Protein AF-A0A1Q9RXH6-F1 (afdb_monomer_lite)

Sequence (524 aa):
MLDLLEAARADQVEAYARLAEARAEAAARLAESGSYPHQVGWVLQAADEALRHAPGADPVPPTVVQALREITLELRRIGRRLGRLRFASERKAALVTATVLLERHDMLQERAEGAKLYRDIAGWLAMEAARKAARKLRAKNPDLFRRSARPPEDRTWSGPGMATISRRGLGRRDNQDAAALVALPNGDRVAIVVDGVSSYPDAAGAADRFAAAFTAEIGDPARAGRTPAQALRAADAAAKAAMTSRYTPDRGHAAVSYGALYTGADGTTTTIHMGTVRVYILAGLTGDATAGWKLTDDHTRGGDITEGGVMTRFAACDFQPEPTVTEHEDRPGTLAVVVSDGLWRYFRAPADLAAQLTDSASTDADEAATRLSDATRAAGGRDDYTVAVLALTPEADARNPAGDGSGRGTTAVRRGLEIPGAPRAPPGVQEQSEAGAVPAAAAQERRWQRLWQRLRSALTGGRPFALLLLGSLVALGVGGGRAGDRGHGGRAAVGSRRHAGIRRAHRGRRLHRGRWPDRVEHPG

Structure (mmCIF, N/CA/C/O backbone):
data_AF-A0A1Q9RXH6-F1
#
_entry.id   AF-A0A1Q9RXH6-F1
#
loop_
_atom_site.group_PDB
_atom_site.id
_atom_site.type_symbol
_atom_site.label_atom_id
_atom_site.label_alt_id
_atom_site.label_comp_id
_atom_site.label_asym_id
_atom_site.label_entity_id
_atom_site.label_seq_id
_atom_site.pdbx_PDB_ins_code
_atom_site.Cartn_x
_atom_site.Cartn_y
_atom_site.Cartn_z
_atom_site.occupancy
_atom_site.B_iso_or_equiv
_atom_site.auth_seq_id
_atom_site.auth_comp_id
_atom_site.auth_asym_id
_atom_site.auth_atom_id
_atom_site.pdbx_PDB_model_num
ATOM 1 N N . MET A 1 1 ? 48.156 8.110 -31.235 1.00 41.66 1 MET A N 1
ATOM 2 C CA . MET A 1 1 ? 46.685 7.936 -31.367 1.00 41.66 1 MET A CA 1
ATOM 3 C C . MET A 1 1 ? 46.011 7.886 -30.003 1.00 41.66 1 MET A C 1
ATOM 5 O O . MET A 1 1 ? 45.047 8.612 -29.827 1.00 41.66 1 MET A O 1
ATOM 9 N N . LEU A 1 2 ? 46.524 7.104 -29.041 1.00 41.38 2 LEU A N 1
ATOM 10 C CA . LEU A 1 2 ? 46.066 7.168 -27.645 1.00 41.38 2 LEU A CA 1
ATOM 11 C C . LEU A 1 2 ? 46.279 8.569 -27.039 1.00 41.38 2 LEU A C 1
ATOM 13 O O . LEU A 1 2 ? 45.320 9.161 -26.571 1.00 41.38 2 LEU A O 1
ATOM 17 N N . ASP A 1 3 ? 47.470 9.148 -27.205 1.00 50.91 3 ASP A N 1
ATOM 18 C CA . ASP A 1 3 ? 47.795 10.485 -26.668 1.00 50.91 3 ASP A CA 1
ATOM 19 C C . ASP A 1 3 ? 46.929 11.612 -27.267 1.00 50.91 3 ASP A C 1
ATOM 21 O O . ASP A 1 3 ? 46.575 12.569 -26.591 1.00 50.91 3 ASP A O 1
ATOM 25 N N . LEU A 1 4 ? 46.517 11.468 -28.533 1.00 43.62 4 LEU A N 1
ATOM 26 C CA . LEU A 1 4 ? 45.589 12.391 -29.205 1.00 43.62 4 LEU A CA 1
ATOM 27 C C . LEU A 1 4 ? 44.157 12.266 -28.665 1.00 43.62 4 LEU A C 1
ATOM 29 O O . LEU A 1 4 ? 43.456 13.264 -28.550 1.00 43.62 4 LEU A O 1
ATOM 33 N N . LEU A 1 5 ? 43.723 11.048 -28.325 1.00 42.00 5 LEU A N 1
ATOM 34 C CA . LEU A 1 5 ? 42.424 10.805 -27.692 1.00 42.00 5 LEU A CA 1
ATOM 35 C C . LEU A 1 5 ? 42.402 11.290 -26.240 1.00 42.00 5 LEU A C 1
ATOM 37 O O . LEU A 1 5 ? 41.369 11.760 -25.772 1.00 42.00 5 LEU A O 1
ATOM 41 N N . GLU A 1 6 ? 43.521 11.179 -25.527 1.00 50.28 6 GLU A N 1
ATOM 42 C CA . GLU A 1 6 ? 43.658 11.683 -24.160 1.00 50.28 6 GLU A CA 1
ATOM 43 C C . GLU A 1 6 ? 43.686 13.214 -24.125 1.00 50.28 6 GLU A C 1
ATOM 45 O O . GLU A 1 6 ? 42.963 13.799 -23.320 1.00 50.28 6 GLU A O 1
ATOM 50 N N . ALA A 1 7 ? 44.405 13.857 -25.051 1.00 53.31 7 ALA A N 1
ATOM 51 C CA . ALA A 1 7 ? 44.393 15.311 -25.214 1.00 53.31 7 ALA A CA 1
ATOM 52 C C . ALA A 1 7 ? 42.994 15.839 -25.581 1.00 53.31 7 ALA A C 1
ATOM 54 O O . ALA A 1 7 ? 42.462 16.698 -24.886 1.00 53.31 7 ALA A O 1
ATOM 55 N N . ALA A 1 8 ? 42.331 15.245 -26.582 1.00 46.03 8 ALA A N 1
ATOM 56 C CA . ALA A 1 8 ? 40.972 15.640 -26.966 1.00 46.03 8 ALA A CA 1
ATOM 57 C C . ALA A 1 8 ? 39.959 15.460 -25.820 1.00 46.03 8 ALA A C 1
ATOM 59 O O . ALA A 1 8 ? 39.033 16.253 -25.653 1.00 46.03 8 ALA A O 1
ATOM 60 N N . ARG A 1 9 ? 40.136 14.424 -24.989 1.00 49.66 9 ARG A N 1
ATOM 61 C CA . ARG A 1 9 ? 39.286 14.188 -23.818 1.00 49.66 9 ARG A CA 1
ATOM 62 C C . ARG A 1 9 ? 39.555 15.194 -22.699 1.00 49.66 9 ARG A C 1
ATOM 64 O O . ARG A 1 9 ? 38.604 15.576 -22.021 1.00 49.66 9 ARG A O 1
ATOM 71 N N . ALA A 1 10 ? 40.803 15.612 -22.500 1.00 59.94 10 ALA A N 1
ATOM 72 C CA . ALA A 1 10 ? 41.152 16.663 -21.547 1.00 59.94 10 ALA A CA 1
ATOM 73 C C . ALA A 1 10 ? 40.533 18.008 -21.963 1.00 59.94 10 ALA A C 1
ATOM 75 O O . ALA A 1 10 ? 39.822 18.614 -21.161 1.00 59.94 10 ALA A O 1
ATOM 76 N N . ASP A 1 11 ? 40.675 18.386 -23.236 1.00 52.03 11 ASP A N 1
ATOM 77 C CA . ASP A 1 11 ? 40.082 19.607 -23.798 1.00 52.03 11 ASP A CA 1
ATOM 78 C C . ASP A 1 11 ? 38.551 19.597 -23.683 1.00 52.03 11 ASP A C 1
ATOM 80 O O . ASP A 1 11 ? 37.923 20.592 -23.316 1.00 52.03 11 ASP A O 1
ATOM 84 N N . GLN A 1 12 ? 37.927 18.440 -23.926 1.00 50.91 12 GLN A N 1
ATOM 85 C CA . GLN A 1 12 ? 36.487 18.266 -23.769 1.00 50.91 12 GLN A CA 1
ATOM 86 C C . GLN A 1 12 ? 36.037 18.428 -22.307 1.00 50.91 12 GLN A C 1
ATOM 88 O O . GLN A 1 12 ? 35.022 19.075 -22.044 1.00 50.91 12 GLN A O 1
ATOM 93 N N . VAL A 1 13 ? 36.768 17.854 -21.345 1.00 57.00 13 VAL A N 1
ATOM 94 C CA . VAL A 1 13 ? 36.481 18.006 -19.906 1.00 57.00 13 VAL A CA 1
ATOM 95 C C . VAL A 1 13 ? 36.601 19.469 -19.480 1.00 57.00 13 VAL A C 1
ATOM 97 O O . VAL A 1 13 ? 35.734 19.961 -18.757 1.00 57.00 13 VAL A O 1
ATOM 100 N N . GLU A 1 14 ? 37.618 20.178 -19.963 1.00 61.97 14 GLU A N 1
ATOM 101 C CA . GLU A 1 14 ? 37.824 21.594 -19.667 1.00 61.97 14 GLU A CA 1
ATOM 102 C C . GLU A 1 14 ? 36.726 22.482 -20.278 1.00 61.97 14 GLU A C 1
ATOM 104 O O . GLU A 1 14 ? 36.204 23.378 -19.613 1.00 61.97 14 GLU A O 1
ATOM 109 N N . ALA A 1 15 ? 36.296 22.192 -21.510 1.00 55.84 15 ALA A N 1
ATOM 110 C CA . ALA A 1 15 ? 35.174 22.878 -22.147 1.00 55.84 15 ALA A CA 1
ATOM 111 C C . ALA A 1 15 ? 33.853 22.666 -21.382 1.00 55.84 15 ALA A C 1
ATOM 113 O O . ALA A 1 15 ? 33.086 23.613 -21.189 1.00 55.84 15 ALA A O 1
ATOM 114 N N . TYR A 1 16 ? 33.596 21.450 -20.885 1.00 53.97 16 TYR A N 1
ATOM 115 C CA . TYR A 1 16 ? 32.424 21.175 -20.047 1.00 53.97 16 TYR A CA 1
ATOM 116 C C . TYR A 1 16 ? 32.492 21.869 -18.683 1.00 53.97 16 TYR A C 1
ATOM 118 O O . TYR A 1 16 ? 31.455 22.316 -18.191 1.00 53.97 16 TYR A O 1
ATOM 126 N N . ALA A 1 17 ? 33.680 21.985 -18.083 1.00 63.78 17 ALA A N 1
ATOM 127 C CA . ALA A 1 17 ? 33.867 22.714 -16.830 1.00 63.78 17 ALA A CA 1
ATOM 128 C C . ALA A 1 17 ? 33.551 24.209 -17.003 1.00 63.78 17 ALA A C 1
ATOM 130 O O . ALA A 1 17 ? 32.737 24.746 -16.252 1.00 63.78 17 ALA A O 1
ATOM 131 N N . ARG A 1 18 ? 34.081 24.844 -18.060 1.00 63.91 18 ARG A N 1
ATOM 132 C CA . ARG A 1 18 ? 33.779 26.247 -18.400 1.00 63.91 18 ARG A CA 1
ATOM 133 C C . ARG A 1 18 ? 32.290 26.476 -18.674 1.00 63.91 18 ARG A C 1
ATOM 135 O O . ARG A 1 18 ? 31.728 27.484 -18.255 1.00 63.91 18 ARG A O 1
ATOM 142 N N . LEU A 1 19 ? 31.624 25.527 -19.337 1.00 59.19 19 LEU A N 1
ATOM 143 C CA . LEU A 1 19 ? 30.181 25.601 -19.577 1.00 59.19 19 LEU A CA 1
ATOM 144 C C . LEU A 1 19 ? 29.372 25.482 -18.277 1.00 59.19 19 LEU A C 1
ATOM 146 O O . LEU A 1 19 ? 28.377 26.183 -18.108 1.00 59.19 19 LEU A O 1
ATOM 150 N N . ALA A 1 20 ? 29.772 24.600 -17.359 1.00 63.66 20 ALA A N 1
ATOM 151 C CA . ALA A 1 20 ? 29.111 24.456 -16.065 1.00 63.66 20 ALA A CA 1
ATOM 152 C C . ALA A 1 20 ? 29.240 25.729 -15.211 1.00 63.66 20 ALA A C 1
ATOM 154 O O . ALA A 1 20 ? 28.260 26.155 -14.602 1.00 63.66 20 ALA A O 1
ATOM 155 N N . GLU A 1 21 ? 30.413 26.363 -15.226 1.00 70.12 21 GLU A N 1
ATOM 156 C CA . GLU A 1 21 ? 30.675 27.626 -14.530 1.00 70.12 21 GLU A CA 1
ATOM 157 C C . GLU A 1 21 ? 29.843 28.779 -15.113 1.00 70.12 21 GLU A C 1
ATOM 159 O O . GLU A 1 21 ? 29.113 29.447 -14.380 1.00 70.12 21 GLU A O 1
ATOM 164 N N . ALA A 1 22 ? 29.809 28.917 -16.444 1.00 65.44 22 ALA A N 1
ATOM 165 C CA . ALA A 1 22 ? 28.965 29.903 -17.122 1.00 65.44 22 ALA A CA 1
ATOM 166 C C . ALA A 1 22 ? 27.461 29.704 -16.837 1.00 65.44 22 ALA A C 1
ATOM 168 O O . ALA A 1 22 ? 26.704 30.671 -16.747 1.00 65.44 22 ALA A O 1
ATOM 169 N N . ARG A 1 23 ? 27.003 28.454 -16.661 1.00 64.69 23 ARG A N 1
ATOM 170 C CA . ARG A 1 23 ? 25.612 28.153 -16.264 1.00 64.69 23 ARG A CA 1
ATOM 171 C C . ARG A 1 23 ? 25.318 28.575 -14.834 1.00 64.69 23 ARG A C 1
ATOM 173 O O . ARG A 1 23 ? 24.233 29.096 -14.587 1.00 64.69 23 ARG A O 1
ATOM 180 N N . ALA A 1 24 ? 26.246 28.330 -13.914 1.00 70.25 24 ALA A N 1
ATOM 181 C CA . ALA A 1 24 ? 26.100 28.750 -12.527 1.00 70.25 24 ALA A CA 1
ATOM 182 C C . ALA A 1 24 ? 26.028 30.282 -12.431 1.00 70.25 24 ALA A C 1
ATOM 184 O O . ALA A 1 24 ? 25.135 30.810 -11.772 1.00 70.25 24 ALA A O 1
ATOM 185 N N . GLU A 1 25 ? 26.884 30.987 -13.174 1.00 73.94 25 GLU A N 1
ATOM 186 C CA . GLU A 1 25 ? 26.879 32.449 -13.243 1.00 73.94 25 GLU A CA 1
ATOM 187 C C . GLU A 1 25 ? 25.583 33.000 -13.865 1.00 73.94 25 GLU A C 1
ATOM 189 O O . GLU A 1 25 ? 24.960 33.907 -13.313 1.00 73.94 25 GLU A O 1
ATOM 194 N N . ALA A 1 26 ? 25.118 32.426 -14.980 1.00 66.44 26 ALA A N 1
ATOM 195 C CA . ALA A 1 26 ? 23.865 32.837 -15.616 1.00 66.44 26 ALA A CA 1
ATOM 196 C C . ALA A 1 26 ? 22.641 32.580 -14.719 1.00 66.44 26 ALA A C 1
ATOM 198 O O . ALA A 1 26 ? 21.734 33.410 -14.660 1.00 66.44 26 ALA A O 1
ATOM 199 N N . ALA A 1 27 ? 22.617 31.454 -13.999 1.00 65.31 27 ALA A N 1
ATOM 200 C CA . ALA A 1 27 ? 21.564 31.149 -13.035 1.00 65.31 27 ALA A CA 1
ATOM 201 C C . ALA A 1 27 ? 21.568 32.131 -11.852 1.00 65.31 27 ALA A C 1
ATOM 203 O O . ALA A 1 27 ? 20.496 32.583 -11.451 1.00 65.31 27 ALA A O 1
ATOM 204 N N . ALA A 1 28 ? 22.747 32.503 -11.341 1.00 76.44 28 ALA A N 1
ATOM 205 C CA . ALA A 1 28 ? 22.892 33.495 -10.276 1.00 76.44 28 ALA A CA 1
ATOM 206 C C . ALA A 1 28 ? 22.390 34.882 -10.716 1.00 76.44 28 ALA A C 1
ATOM 208 O O . ALA A 1 28 ? 21.532 35.462 -10.053 1.00 76.44 28 ALA A O 1
ATOM 209 N N . ARG A 1 29 ? 22.813 35.362 -11.895 1.00 71.81 29 ARG A N 1
ATOM 210 C CA . ARG A 1 29 ? 22.356 36.650 -12.456 1.00 71.81 29 ARG A CA 1
ATOM 211 C C . ARG A 1 29 ? 20.847 36.679 -12.725 1.00 71.81 29 ARG A C 1
ATOM 213 O O . ARG A 1 29 ? 20.194 37.700 -12.526 1.00 71.81 29 ARG A O 1
ATOM 220 N N . LEU A 1 30 ? 20.265 35.564 -13.172 1.00 64.25 30 LEU A N 1
ATOM 221 C CA . LEU A 1 30 ? 18.816 35.471 -13.367 1.00 64.25 30 LEU A CA 1
ATOM 222 C C . LEU A 1 30 ? 18.053 35.443 -12.033 1.00 64.25 30 LEU A C 1
ATOM 224 O O . LEU A 1 30 ? 16.987 36.054 -11.942 1.00 64.25 30 LEU A O 1
ATOM 228 N N . ALA A 1 31 ? 18.592 34.802 -10.996 1.00 67.75 31 ALA A N 1
ATOM 229 C CA . ALA A 1 31 ? 18.005 34.833 -9.657 1.00 67.75 31 ALA A CA 1
ATOM 230 C C . ALA A 1 31 ? 18.008 36.256 -9.060 1.00 67.75 31 ALA A C 1
ATOM 232 O O . ALA A 1 31 ? 17.001 36.672 -8.491 1.00 67.75 31 ALA A O 1
ATOM 233 N N . GLU A 1 32 ? 19.075 37.035 -9.271 1.00 79.62 32 GLU A N 1
ATOM 234 C CA . GLU A 1 32 ? 19.163 38.451 -8.861 1.00 79.62 32 GLU A CA 1
ATOM 235 C C . GLU A 1 32 ? 18.112 39.343 -9.546 1.00 79.62 32 GLU A C 1
ATOM 237 O O . GLU A 1 32 ? 17.659 40.328 -8.968 1.00 79.62 32 GLU A O 1
ATOM 242 N N . SER A 1 33 ? 17.663 38.976 -10.752 1.00 75.56 33 SER A N 1
ATOM 243 C CA . SER A 1 33 ? 16.599 39.688 -11.480 1.00 75.56 33 SER A CA 1
ATOM 244 C C . SER A 1 33 ? 15.168 39.345 -11.026 1.00 75.56 33 SER A C 1
ATOM 246 O O . SER A 1 33 ? 14.208 39.872 -11.586 1.00 75.56 33 SER A O 1
ATOM 248 N N . GLY A 1 34 ? 15.004 38.449 -10.044 1.00 69.25 34 GLY A N 1
ATOM 249 C CA . GLY A 1 34 ? 13.693 37.982 -9.572 1.00 69.25 34 GLY A CA 1
ATOM 250 C C . GLY A 1 34 ? 13.029 36.928 -10.470 1.00 69.25 34 GLY A C 1
ATOM 251 O O . GLY A 1 34 ? 11.832 36.675 -10.336 1.00 69.25 34 GLY A O 1
ATOM 252 N N . SER A 1 35 ? 13.778 36.305 -11.386 1.00 66.88 35 SER A N 1
ATOM 253 C CA . SER A 1 35 ? 13.256 35.251 -12.266 1.00 66.88 35 SER A CA 1
ATOM 254 C C . SER A 1 35 ? 13.036 33.939 -11.503 1.00 66.88 35 SER A C 1
ATOM 256 O O . SER A 1 35 ? 13.893 33.494 -10.738 1.00 66.88 35 SER A O 1
ATOM 258 N N . TYR A 1 36 ? 11.907 33.264 -11.740 1.00 60.34 36 TYR A N 1
ATOM 259 C CA . TYR A 1 36 ? 11.597 31.995 -11.073 1.00 60.34 36 TYR A CA 1
ATOM 260 C C . TYR A 1 36 ? 12.472 30.837 -11.606 1.00 60.34 36 TYR A C 1
ATOM 262 O O . TYR A 1 36 ? 12.788 30.807 -12.799 1.00 60.34 36 TYR A O 1
ATOM 270 N N . PRO A 1 37 ? 12.792 29.804 -10.794 1.00 56.22 37 PRO A N 1
ATOM 271 C CA . PRO A 1 37 ? 13.689 28.703 -11.186 1.00 56.22 37 PRO A CA 1
ATOM 272 C C . PRO A 1 37 ? 13.320 27.976 -12.491 1.00 56.22 37 PRO A C 1
ATOM 274 O O . PRO A 1 37 ? 14.191 27.516 -13.229 1.00 56.22 37 PRO A O 1
ATOM 277 N N . HIS A 1 38 ? 12.028 27.894 -12.822 1.00 51.00 38 HIS A N 1
ATOM 278 C CA . HIS A 1 38 ? 11.565 27.271 -14.063 1.00 51.00 38 HIS A CA 1
ATOM 279 C C . HIS A 1 38 ? 11.848 28.130 -15.312 1.00 51.00 38 HIS A C 1
ATOM 281 O O . HIS A 1 38 ? 12.086 27.576 -16.385 1.00 51.00 38 HIS A O 1
ATOM 287 N N . GLN A 1 39 ? 11.885 29.461 -15.178 1.00 52.91 39 GLN A N 1
ATOM 288 C CA . GLN A 1 39 ? 12.232 30.395 -16.259 1.00 52.91 39 GLN A CA 1
ATOM 289 C C . GLN A 1 39 ? 13.736 30.350 -16.553 1.00 52.91 39 GLN A C 1
ATOM 291 O O . GLN A 1 39 ? 14.135 30.286 -17.715 1.00 52.91 39 GLN A O 1
ATOM 296 N N . VAL A 1 40 ? 14.563 30.254 -15.505 1.00 59.06 40 VAL A N 1
ATOM 297 C CA . VAL A 1 40 ? 16.007 29.977 -15.623 1.00 59.06 40 VAL A CA 1
ATOM 298 C C . VAL A 1 40 ? 16.241 28.652 -16.351 1.00 59.06 40 VAL A C 1
ATOM 300 O O . VAL A 1 40 ? 17.041 28.579 -17.284 1.00 59.06 40 VAL A O 1
ATOM 303 N N . GLY A 1 41 ? 15.475 27.617 -15.994 1.00 59.03 41 GLY A N 1
ATOM 304 C CA . GLY A 1 41 ? 15.507 26.321 -16.669 1.00 59.03 41 GLY A CA 1
ATOM 305 C C . GLY A 1 41 ? 15.174 26.395 -18.164 1.00 59.03 41 GLY A C 1
ATOM 306 O O . GLY A 1 41 ? 15.830 25.727 -18.959 1.00 59.03 41 GLY A O 1
ATOM 307 N N . TRP A 1 42 ? 14.202 27.217 -18.572 1.00 56.09 42 TRP A N 1
ATOM 308 C CA . TRP A 1 42 ? 13.848 27.407 -19.986 1.00 56.09 42 TRP A CA 1
ATOM 309 C C . TRP A 1 42 ? 14.917 28.150 -20.788 1.00 56.09 42 TRP A C 1
ATOM 311 O O . TRP A 1 42 ? 15.236 27.728 -21.899 1.00 56.09 42 TRP A O 1
ATOM 321 N N . VAL A 1 43 ? 15.506 29.212 -20.232 1.00 56.75 43 VAL A N 1
ATOM 322 C CA . VAL A 1 43 ? 16.566 29.980 -20.910 1.00 56.75 43 VAL A CA 1
ATOM 323 C C . VAL A 1 43 ? 17.826 29.130 -21.088 1.00 56.75 43 VAL A C 1
ATOM 325 O O . VAL A 1 43 ? 18.384 29.066 -22.184 1.00 56.75 43 VAL A O 1
ATOM 328 N N . LEU A 1 44 ? 18.232 28.396 -20.048 1.00 62.00 44 LEU A N 1
ATOM 329 C CA . LEU A 1 44 ? 19.368 27.475 -20.132 1.00 62.00 44 LEU A CA 1
ATOM 330 C C . LEU A 1 44 ? 19.090 26.297 -21.080 1.00 62.00 44 LEU A C 1
ATOM 332 O O . LEU A 1 44 ? 20.002 25.837 -21.762 1.00 62.00 44 LEU A O 1
ATOM 336 N N . GLN A 1 45 ? 17.837 25.841 -21.182 1.00 57.88 45 GLN A N 1
ATOM 337 C CA . GLN A 1 45 ? 17.439 24.814 -22.147 1.00 57.88 45 GLN A CA 1
ATOM 338 C C . GLN A 1 45 ? 17.552 25.314 -23.598 1.00 57.88 45 GLN A C 1
ATOM 340 O O . GLN A 1 45 ? 18.006 24.564 -24.458 1.00 57.88 45 GLN A O 1
ATOM 345 N N . ALA A 1 46 ? 17.186 26.568 -23.880 1.00 56.84 46 ALA A N 1
ATOM 346 C CA . ALA A 1 46 ? 17.361 27.162 -25.207 1.00 56.84 46 ALA A CA 1
ATOM 347 C C . ALA A 1 46 ? 18.849 27.322 -25.576 1.00 56.84 46 ALA A C 1
ATOM 349 O O . ALA A 1 46 ? 19.231 27.059 -26.716 1.00 56.84 46 ALA A O 1
ATOM 350 N N . ALA A 1 47 ? 19.700 27.674 -24.605 1.00 56.19 47 ALA A N 1
ATOM 351 C CA . ALA A 1 47 ? 21.150 27.722 -24.791 1.00 56.19 47 ALA A CA 1
ATOM 352 C C . ALA A 1 47 ? 21.748 26.327 -25.078 1.00 56.19 47 ALA A C 1
ATOM 354 O O . ALA A 1 47 ? 22.566 26.187 -25.986 1.00 56.19 47 ALA A O 1
ATOM 355 N N . ASP A 1 48 ? 21.285 25.280 -24.383 1.00 58.03 48 ASP A N 1
ATOM 356 C CA . ASP A 1 48 ? 21.664 23.883 -24.656 1.00 58.03 48 ASP A CA 1
ATOM 357 C C . ASP A 1 48 ? 21.192 23.394 -26.037 1.00 58.03 48 ASP A C 1
ATOM 359 O O . ASP A 1 48 ? 21.819 22.535 -26.661 1.00 58.03 48 ASP A O 1
ATOM 363 N N . GLU A 1 49 ? 20.047 23.881 -26.517 1.00 55.69 49 GLU A N 1
ATOM 364 C CA . GLU A 1 49 ? 19.554 23.630 -27.875 1.00 55.69 49 GLU A CA 1
ATOM 365 C C . GLU A 1 49 ? 20.459 24.311 -28.915 1.00 55.69 49 GLU A C 1
ATOM 367 O O . GLU A 1 49 ? 20.863 23.681 -29.888 1.00 55.69 49 GLU A O 1
ATOM 372 N N . ALA A 1 50 ? 20.855 25.565 -28.679 1.00 55.91 50 ALA A N 1
ATOM 373 C CA . ALA A 1 50 ? 21.711 26.330 -29.585 1.00 55.91 50 ALA A CA 1
ATOM 374 C C . ALA A 1 50 ? 23.144 25.771 -29.673 1.00 55.91 50 ALA A C 1
ATOM 376 O O . ALA A 1 50 ? 23.712 25.702 -30.763 1.00 55.91 50 ALA A O 1
ATOM 377 N N . LEU A 1 51 ? 23.707 25.293 -28.555 1.00 53.62 51 LEU A N 1
ATOM 378 C CA . LEU A 1 51 ? 25.031 24.654 -28.505 1.00 53.62 51 LEU A CA 1
ATOM 379 C C . LEU A 1 51 ? 25.122 23.403 -29.393 1.00 53.62 51 LEU A C 1
ATOM 381 O O . LEU A 1 51 ? 26.175 23.131 -29.965 1.00 53.62 51 LEU A O 1
ATOM 385 N N . ARG A 1 52 ? 24.014 22.667 -29.564 1.00 53.16 52 ARG A N 1
ATOM 386 C CA . ARG A 1 52 ? 23.931 21.490 -30.452 1.00 53.16 52 ARG A CA 1
ATOM 387 C C . ARG A 1 52 ? 24.040 21.838 -31.939 1.00 53.16 52 ARG A C 1
ATOM 389 O O . ARG A 1 52 ? 24.253 20.943 -32.753 1.00 53.16 52 ARG A O 1
ATOM 396 N N . HIS A 1 53 ? 23.902 23.115 -32.285 1.00 52.47 53 HIS A N 1
ATOM 397 C CA . HIS A 1 53 ? 23.972 23.623 -33.653 1.00 52.47 53 HIS A CA 1
ATOM 398 C C . HIS A 1 53 ? 25.177 24.548 -33.888 1.00 52.47 53 HIS A C 1
ATOM 400 O O . HIS A 1 53 ? 25.305 25.111 -34.975 1.00 52.47 53 HIS A O 1
ATOM 406 N N . ALA A 1 54 ? 26.066 24.706 -32.900 1.00 51.56 54 ALA A N 1
ATOM 407 C CA . ALA A 1 54 ? 27.228 25.578 -33.016 1.00 51.56 54 ALA A CA 1
ATOM 408 C C . ALA A 1 54 ? 28.278 24.999 -33.996 1.00 51.56 54 ALA A C 1
ATOM 410 O O . ALA A 1 54 ? 28.621 23.815 -33.906 1.00 51.56 54 ALA A O 1
ATOM 411 N N . PRO A 1 55 ? 28.828 25.809 -34.922 1.00 38.59 55 PRO A N 1
ATOM 412 C CA . PRO A 1 55 ? 29.904 25.378 -35.812 1.00 38.59 55 PRO A CA 1
ATOM 413 C C . PRO A 1 55 ? 31.142 24.959 -35.007 1.00 38.59 55 PRO A C 1
ATOM 415 O O . PRO A 1 55 ? 31.644 25.737 -34.202 1.00 38.59 55 PRO A O 1
ATOM 418 N N . GLY A 1 56 ? 31.639 23.739 -35.226 1.00 48.81 56 GLY A N 1
ATOM 419 C CA . GLY A 1 56 ? 32.800 23.202 -34.503 1.00 48.81 56 GLY A CA 1
ATOM 420 C C . GLY A 1 56 ? 32.472 22.435 -33.218 1.00 48.81 56 GLY A C 1
ATOM 421 O O . GLY A 1 56 ? 33.394 21.982 -32.547 1.00 48.81 56 GLY A O 1
ATOM 422 N N . ALA A 1 57 ? 31.191 22.232 -32.886 1.00 47.72 57 ALA A N 1
ATOM 423 C CA . ALA A 1 57 ? 30.815 21.236 -31.889 1.00 47.72 57 ALA A CA 1
ATOM 424 C C . ALA A 1 57 ? 31.234 19.838 -32.386 1.00 47.72 57 ALA A C 1
ATOM 426 O O . ALA A 1 57 ? 30.694 19.330 -33.371 1.00 47.72 57 ALA A O 1
ATOM 427 N N . ASP A 1 58 ? 32.222 19.240 -31.721 1.00 40.25 58 ASP A N 1
ATOM 428 C CA . ASP A 1 58 ? 32.695 17.880 -31.989 1.00 40.25 58 ASP A CA 1
ATOM 429 C C . ASP A 1 58 ? 31.493 16.912 -31.895 1.00 40.25 58 ASP A C 1
ATOM 431 O O . ASP A 1 58 ? 30.701 17.031 -30.948 1.00 40.25 58 ASP A O 1
ATOM 435 N N . PRO A 1 59 ? 31.267 15.995 -32.860 1.00 41.12 59 PRO A N 1
ATOM 436 C CA . PRO A 1 59 ? 30.109 15.118 -32.828 1.00 41.12 59 PRO A CA 1
ATOM 437 C C . PRO A 1 59 ? 30.138 14.296 -31.543 1.00 41.12 59 PRO A C 1
ATOM 439 O O . PRO A 1 59 ? 30.965 13.404 -31.355 1.00 41.12 59 PRO A O 1
ATOM 442 N N . VAL A 1 60 ? 29.190 14.601 -30.656 1.00 39.44 60 VAL A N 1
ATOM 443 C CA . VAL A 1 60 ? 28.835 13.781 -29.497 1.00 39.44 60 VAL A CA 1
ATOM 444 C C . VAL A 1 60 ? 28.817 12.312 -29.955 1.00 39.44 60 VAL A C 1
ATOM 446 O O . VAL A 1 60 ? 28.302 12.039 -31.047 1.00 39.44 60 VAL A O 1
ATOM 449 N N . PRO A 1 61 ? 29.375 11.359 -29.175 1.00 42.09 61 PRO A N 1
ATOM 450 C CA . PRO A 1 61 ? 29.406 9.943 -29.541 1.00 42.09 61 PRO A CA 1
ATOM 451 C C . PRO A 1 61 ? 28.029 9.480 -30.035 1.00 42.09 61 PRO A C 1
ATOM 453 O O . PRO A 1 61 ? 27.025 10.056 -29.600 1.00 42.09 61 PRO A O 1
ATOM 456 N N . PRO A 1 62 ? 27.965 8.458 -30.916 1.00 53.41 62 PRO A N 1
ATOM 457 C CA . PRO A 1 62 ? 26.758 8.052 -31.641 1.00 53.41 62 PRO A CA 1
ATOM 458 C C . PRO A 1 62 ? 25.520 8.197 -30.758 1.00 53.41 62 PRO A C 1
ATOM 460 O O . PRO A 1 62 ? 25.479 7.591 -29.688 1.00 53.41 62 PRO A O 1
ATOM 463 N N . THR A 1 63 ? 24.586 9.071 -31.168 1.00 84.62 63 THR A N 1
ATOM 464 C CA . THR A 1 63 ? 23.464 9.593 -30.355 1.00 84.62 63 THR A CA 1
ATOM 465 C C . THR A 1 63 ? 22.888 8.560 -29.378 1.00 84.62 63 THR A C 1
ATOM 467 O O . THR A 1 63 ? 22.811 7.377 -29.700 1.00 84.62 63 THR A O 1
ATOM 470 N N . VAL A 1 64 ? 22.390 8.968 -28.204 1.00 82.31 64 VAL A N 1
ATOM 471 C CA . VAL A 1 64 ? 21.735 8.031 -27.258 1.00 82.31 64 VAL A CA 1
ATOM 472 C C . VAL A 1 64 ? 20.662 7.174 -27.960 1.00 82.31 64 VAL A C 1
ATOM 474 O O . VAL A 1 64 ? 20.524 5.990 -27.668 1.00 82.31 64 VAL A O 1
ATOM 477 N N . VAL A 1 65 ? 19.996 7.724 -28.981 1.00 84.62 65 VAL A N 1
ATOM 478 C CA . VAL A 1 65 ? 19.111 7.004 -29.913 1.00 84.62 65 VAL A CA 1
ATOM 479 C C . VAL A 1 65 ? 19.825 5.860 -30.650 1.00 84.62 65 VAL A C 1
ATOM 481 O O . VAL A 1 65 ? 19.314 4.741 -30.698 1.00 84.62 65 VAL A O 1
ATOM 484 N N . GLN A 1 66 ? 20.997 6.103 -31.236 1.00 86.25 66 GLN A N 1
ATOM 485 C CA . GLN A 1 66 ? 21.819 5.070 -31.867 1.00 86.25 66 GLN A CA 1
ATOM 486 C C . GLN A 1 66 ? 22.304 4.028 -30.853 1.00 86.25 66 GLN A C 1
ATOM 488 O O . GLN A 1 66 ? 22.152 2.835 -31.112 1.00 86.25 66 GLN A O 1
ATOM 493 N N . ALA A 1 67 ? 22.787 4.443 -29.682 1.00 86.44 67 ALA A N 1
ATOM 494 C CA . ALA A 1 67 ? 23.190 3.511 -28.629 1.00 86.44 67 ALA A CA 1
ATOM 495 C C . ALA A 1 67 ? 22.017 2.619 -28.168 1.00 86.44 67 ALA A C 1
ATOM 497 O O . ALA A 1 67 ? 22.185 1.413 -27.976 1.00 86.44 67 ALA A O 1
ATOM 498 N N . LEU A 1 68 ? 20.803 3.179 -28.071 1.00 88.06 68 LEU A N 1
ATOM 499 C CA . LEU A 1 68 ? 19.569 2.432 -27.805 1.00 88.06 68 LEU A CA 1
ATOM 500 C C . LEU A 1 68 ? 19.226 1.445 -28.935 1.00 88.06 68 LEU A C 1
ATOM 502 O O . LEU A 1 68 ? 18.794 0.316 -28.678 1.00 88.06 68 LEU A O 1
ATOM 506 N N . ARG A 1 69 ? 19.440 1.818 -30.200 1.00 93.19 69 ARG A N 1
ATOM 507 C CA . ARG A 1 69 ? 19.255 0.909 -31.348 1.00 93.19 69 ARG A CA 1
ATOM 508 C C . ARG A 1 69 ? 20.271 -0.232 -31.331 1.00 93.19 69 ARG A C 1
ATOM 510 O O . ARG A 1 69 ? 19.892 -1.384 -31.544 1.00 93.19 69 ARG A O 1
ATOM 517 N N . GLU A 1 70 ? 21.530 0.060 -31.035 1.00 92.12 70 GLU A N 1
ATOM 518 C CA . GLU A 1 70 ? 22.597 -0.936 -30.929 1.00 92.12 70 GLU A CA 1
ATOM 519 C C . GLU A 1 70 ? 22.321 -1.924 -29.793 1.00 92.12 70 GLU A C 1
ATOM 521 O O . GLU A 1 70 ? 22.255 -3.132 -30.043 1.00 92.12 70 GLU A O 1
ATOM 526 N N . ILE A 1 71 ? 22.030 -1.436 -28.579 1.00 93.19 71 ILE A N 1
ATOM 527 C CA . ILE A 1 71 ? 21.728 -2.319 -27.443 1.00 93.19 71 ILE A CA 1
ATOM 528 C C . ILE A 1 71 ? 20.472 -3.157 -27.707 1.00 93.19 71 ILE A C 1
ATOM 530 O O . ILE A 1 71 ? 20.420 -4.335 -27.358 1.00 93.19 71 ILE A O 1
ATOM 534 N N . THR A 1 72 ? 19.483 -2.612 -28.425 1.00 95.81 72 THR A N 1
ATOM 535 C CA . THR A 1 72 ? 18.307 -3.371 -28.879 1.00 95.81 72 THR A CA 1
ATOM 536 C C . THR A 1 72 ? 18.706 -4.562 -29.756 1.00 95.81 72 THR A C 1
ATOM 538 O O . THR A 1 72 ? 18.181 -5.671 -29.587 1.00 95.81 72 THR A O 1
ATOM 541 N N . LEU A 1 73 ? 19.615 -4.362 -30.715 1.00 96.12 73 LEU A N 1
ATOM 542 C CA . LEU A 1 73 ? 20.095 -5.424 -31.602 1.00 96.12 73 LEU A CA 1
ATOM 543 C C . LEU A 1 73 ? 20.914 -6.468 -30.837 1.00 96.12 73 LEU A C 1
ATOM 545 O O . LEU A 1 73 ? 20.719 -7.667 -31.062 1.00 96.12 73 LEU A O 1
ATOM 549 N N . GLU A 1 74 ? 21.769 -6.034 -29.911 1.00 95.12 74 GLU A N 1
ATOM 550 C CA . GLU A 1 74 ? 22.572 -6.909 -29.052 1.00 95.12 74 GLU A CA 1
ATOM 551 C C . GLU A 1 74 ? 21.690 -7.774 -28.143 1.00 95.12 74 GLU A C 1
ATOM 553 O O . GLU A 1 74 ? 21.830 -9.000 -28.146 1.00 95.12 74 GLU A O 1
ATOM 558 N N . LEU A 1 75 ? 20.700 -7.180 -27.465 1.00 93.75 75 LEU A N 1
ATOM 559 C CA . LEU A 1 75 ? 19.720 -7.889 -26.630 1.00 93.75 75 LEU A CA 1
ATOM 560 C C . LEU A 1 75 ? 18.930 -8.934 -27.438 1.00 93.75 75 LEU A C 1
ATOM 562 O O . LEU A 1 75 ? 18.723 -10.070 -26.998 1.00 93.75 75 LEU A O 1
ATOM 566 N N . ARG A 1 76 ? 18.520 -8.598 -28.669 1.00 96.12 76 ARG A N 1
ATOM 567 C CA . ARG A 1 76 ? 17.852 -9.555 -29.571 1.00 96.12 76 ARG A CA 1
ATOM 568 C C . ARG A 1 76 ? 18.795 -10.674 -30.015 1.00 96.12 76 ARG A C 1
ATOM 570 O O . ARG A 1 76 ? 18.365 -11.826 -30.112 1.00 96.12 76 ARG A O 1
ATOM 577 N N . ARG A 1 77 ? 20.059 -10.354 -30.309 1.00 96.50 77 ARG A N 1
ATOM 578 C CA . ARG A 1 77 ? 21.078 -11.323 -30.739 1.00 96.50 77 ARG A CA 1
ATOM 579 C C . ARG A 1 77 ? 21.394 -12.309 -29.615 1.00 96.50 77 ARG A C 1
ATOM 581 O O . ARG A 1 77 ? 21.335 -13.514 -29.865 1.00 96.50 77 ARG A O 1
ATOM 588 N N . ILE A 1 78 ? 21.640 -11.829 -28.394 1.00 95.81 78 ILE A N 1
ATOM 589 C CA . ILE A 1 78 ? 21.919 -12.698 -27.244 1.00 95.81 78 ILE A CA 1
ATOM 590 C C . ILE A 1 78 ? 20.697 -13.544 -26.875 1.00 95.81 78 ILE A C 1
ATOM 592 O O . ILE A 1 78 ? 20.841 -14.740 -26.643 1.00 95.81 78 ILE A O 1
ATOM 596 N N . GLY A 1 79 ? 19.482 -12.986 -26.959 1.00 92.94 79 GLY A N 1
ATOM 597 C CA . GLY A 1 79 ? 18.249 -13.745 -26.739 1.00 92.94 79 GLY A CA 1
ATOM 598 C C . GLY A 1 79 ? 18.045 -14.883 -27.744 1.00 92.94 79 GLY A C 1
ATOM 599 O O . GLY A 1 79 ? 17.633 -15.976 -27.361 1.00 92.94 79 GLY A O 1
ATOM 600 N N . ARG A 1 80 ? 18.374 -14.669 -29.029 1.00 95.69 80 ARG A N 1
ATOM 601 C CA . ARG A 1 80 ? 18.371 -15.749 -30.036 1.00 95.69 80 ARG A CA 1
ATOM 602 C C . ARG A 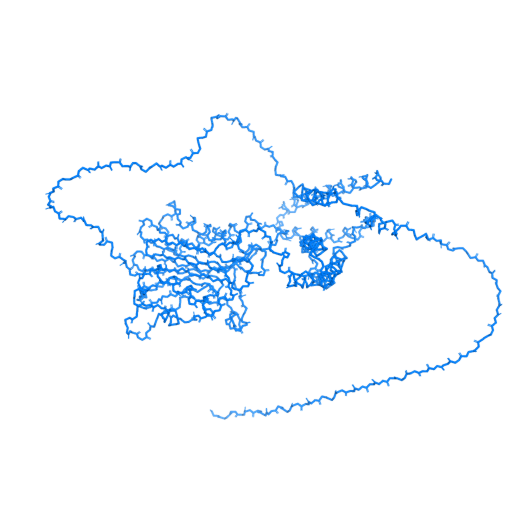1 80 ? 19.453 -16.790 -29.764 1.00 95.69 80 ARG A C 1
ATOM 604 O O . ARG A 1 80 ? 19.184 -17.972 -29.942 1.00 95.69 80 ARG A O 1
ATOM 611 N N . ARG A 1 81 ? 20.651 -16.363 -29.350 1.00 94.69 81 ARG A N 1
ATOM 612 C CA . ARG A 1 81 ? 21.757 -17.268 -29.007 1.00 94.69 81 ARG A CA 1
ATOM 613 C C . ARG A 1 81 ? 21.373 -18.166 -27.832 1.00 94.69 81 ARG A C 1
ATOM 615 O O . ARG A 1 81 ? 21.426 -19.379 -27.981 1.00 94.69 81 ARG A O 1
ATOM 622 N N . LEU A 1 82 ? 20.892 -17.593 -26.728 1.00 92.88 82 LEU A N 1
ATOM 623 C CA . LEU A 1 82 ? 20.439 -18.332 -25.542 1.00 92.88 82 LEU A CA 1
ATOM 624 C C . LEU A 1 82 ? 19.371 -19.388 -25.863 1.00 92.88 82 LEU A C 1
ATOM 626 O O . LEU A 1 82 ? 19.394 -20.465 -25.280 1.00 92.88 82 LEU A O 1
ATOM 630 N N . GLY A 1 83 ? 18.480 -19.116 -26.823 1.00 90.06 83 GLY A N 1
ATOM 631 C CA . GLY A 1 83 ? 17.473 -20.083 -27.271 1.00 90.06 83 GLY A CA 1
ATOM 632 C C . GLY A 1 83 ? 18.009 -21.260 -28.099 1.00 90.06 83 GLY A C 1
ATOM 633 O O . GLY A 1 83 ? 17.272 -22.215 -28.311 1.00 90.06 83 GLY A O 1
ATOM 634 N N . ARG A 1 84 ? 19.256 -21.203 -28.591 1.00 94.62 84 ARG A N 1
ATOM 635 C CA . ARG A 1 84 ? 19.888 -22.280 -29.380 1.00 94.62 84 ARG A CA 1
ATOM 636 C C . ARG A 1 84 ? 20.919 -23.087 -28.593 1.00 94.62 84 ARG A C 1
ATOM 638 O O . ARG A 1 84 ? 21.231 -24.204 -28.992 1.00 94.62 84 ARG A O 1
ATOM 645 N N . LEU A 1 85 ? 21.479 -22.516 -27.526 1.00 93.44 85 LEU A N 1
ATOM 646 C CA . LEU A 1 85 ? 22.531 -23.160 -26.740 1.00 93.44 85 LEU A CA 1
ATOM 647 C C . LEU A 1 85 ? 21.955 -24.333 -25.943 1.00 93.44 85 LEU A C 1
ATOM 649 O O . LEU A 1 85 ? 21.035 -24.151 -25.146 1.00 93.44 85 LEU A O 1
ATOM 653 N N . ARG A 1 86 ? 22.520 -25.526 -26.160 1.00 89.62 86 ARG A N 1
ATOM 654 C CA . ARG A 1 86 ? 22.141 -26.762 -25.455 1.00 89.62 86 ARG A CA 1
ATOM 655 C C . ARG A 1 86 ? 23.080 -27.097 -24.298 1.00 89.62 86 ARG A C 1
ATOM 657 O O . ARG A 1 86 ? 22.657 -27.727 -23.337 1.00 89.62 86 ARG A O 1
ATOM 664 N N . PHE A 1 87 ? 24.332 -26.650 -24.366 1.00 86.69 87 PHE A N 1
ATOM 665 C CA . PHE A 1 87 ? 25.325 -26.913 -23.331 1.00 86.69 87 PHE A CA 1
ATOM 666 C C . PHE A 1 87 ? 25.227 -25.899 -22.189 1.00 86.69 87 PHE A C 1
ATOM 668 O O . PHE A 1 87 ? 25.186 -24.684 -22.407 1.00 86.69 87 PHE A O 1
ATOM 675 N N . ALA A 1 88 ? 25.228 -26.399 -20.951 1.00 83.12 88 ALA A N 1
ATOM 676 C CA . ALA A 1 88 ? 25.072 -25.580 -19.749 1.00 83.12 88 ALA A CA 1
ATOM 677 C C . ALA A 1 88 ? 26.189 -24.531 -19.584 1.00 83.12 88 ALA A C 1
ATOM 679 O O . ALA A 1 88 ? 25.924 -23.404 -19.167 1.00 83.12 88 ALA A O 1
ATOM 680 N N . SER A 1 89 ? 27.427 -24.870 -19.952 1.00 82.94 89 SER A N 1
ATOM 681 C CA . SER A 1 89 ? 28.592 -23.978 -19.866 1.00 82.94 89 SER A CA 1
ATOM 682 C C . SER A 1 89 ? 28.495 -22.787 -20.826 1.00 82.94 89 SER A C 1
ATOM 684 O O . SER A 1 89 ? 28.684 -21.641 -20.418 1.00 82.94 89 SER A O 1
ATOM 686 N N . GLU A 1 90 ? 28.137 -23.033 -22.086 1.00 86.94 90 GLU A N 1
ATOM 687 C CA . GLU A 1 90 ? 27.946 -21.981 -23.088 1.00 86.94 90 GLU A CA 1
ATOM 688 C C . GLU A 1 90 ? 26.748 -21.100 -22.747 1.00 86.94 90 GLU A C 1
ATOM 690 O O . GLU A 1 90 ? 26.809 -19.874 -22.885 1.00 86.94 90 GLU A O 1
ATOM 695 N N . ARG A 1 91 ? 25.662 -21.722 -22.263 1.00 88.75 91 ARG A N 1
ATOM 696 C CA . ARG A 1 91 ? 24.490 -21.001 -21.770 1.00 88.75 91 ARG A CA 1
ATOM 697 C C . ARG A 1 91 ? 24.890 -20.074 -20.624 1.00 88.75 91 ARG A C 1
ATOM 699 O O . ARG A 1 91 ? 24.567 -18.894 -20.687 1.00 88.75 91 ARG A O 1
ATOM 706 N N . LYS A 1 92 ? 25.667 -20.550 -19.645 1.00 84.25 92 LYS A N 1
ATOM 707 C CA . LYS A 1 92 ? 26.176 -19.738 -18.526 1.00 84.25 92 LYS A CA 1
ATOM 708 C C . LYS A 1 92 ? 26.979 -18.521 -18.998 1.00 84.25 92 LYS A C 1
ATOM 710 O O . LYS A 1 92 ? 26.734 -17.418 -18.518 1.00 84.25 92 LYS A O 1
ATOM 715 N N . ALA A 1 93 ? 27.883 -18.681 -19.965 1.00 83.75 93 ALA A N 1
ATOM 716 C CA . ALA A 1 93 ? 28.647 -17.558 -20.517 1.00 83.75 93 ALA A CA 1
ATOM 717 C C . ALA A 1 93 ? 27.746 -16.536 -21.237 1.00 83.75 93 ALA A C 1
ATOM 719 O O . ALA A 1 93 ? 27.860 -15.331 -21.016 1.00 83.75 93 ALA A O 1
ATOM 720 N N . ALA A 1 94 ? 26.801 -17.012 -22.053 1.00 88.38 94 ALA A N 1
ATOM 721 C CA . ALA A 1 94 ? 25.836 -16.149 -22.729 1.00 88.38 94 ALA A CA 1
ATOM 722 C C . ALA A 1 94 ? 24.905 -15.419 -21.745 1.00 88.38 94 ALA A C 1
ATOM 724 O O . ALA A 1 94 ? 24.509 -14.283 -22.012 1.00 88.38 94 ALA A O 1
ATOM 725 N N . LEU A 1 95 ? 24.585 -16.039 -20.604 1.00 85.88 95 LEU A N 1
ATOM 726 C CA . LEU A 1 95 ? 23.814 -15.410 -19.536 1.00 85.88 95 LEU A CA 1
ATOM 727 C C . LEU A 1 95 ? 24.590 -14.238 -18.908 1.00 85.88 95 LEU A C 1
ATOM 729 O O . LEU A 1 95 ? 24.030 -13.158 -18.753 1.00 85.88 95 LEU A O 1
ATOM 733 N N . VAL A 1 96 ? 25.893 -14.387 -18.647 1.00 83.56 96 VAL A N 1
ATOM 734 C CA . VAL A 1 96 ? 26.739 -13.279 -18.152 1.00 83.56 96 VAL A CA 1
ATOM 735 C C . VAL A 1 96 ? 26.750 -12.105 -19.135 1.00 83.56 96 VAL A C 1
ATOM 737 O O . VAL A 1 96 ? 26.551 -10.960 -18.729 1.00 83.56 96 VAL A O 1
ATOM 740 N N . THR A 1 97 ? 26.914 -12.375 -20.435 1.00 87.06 97 THR A N 1
ATOM 741 C CA . THR A 1 97 ? 26.829 -11.330 -21.469 1.00 87.06 97 THR A CA 1
ATOM 742 C C . THR A 1 97 ? 25.462 -10.649 -21.467 1.00 87.06 97 THR A C 1
ATOM 744 O O . THR A 1 97 ? 25.388 -9.426 -21.532 1.00 87.06 97 THR A O 1
ATOM 747 N N . ALA A 1 98 ? 24.374 -11.418 -21.364 1.00 87.12 98 ALA A N 1
ATOM 748 C CA . ALA A 1 98 ? 23.028 -10.864 -21.291 1.00 87.12 98 ALA A CA 1
ATOM 749 C C . ALA A 1 98 ? 22.858 -9.929 -20.084 1.00 87.12 98 ALA A C 1
ATOM 751 O O . ALA A 1 98 ? 22.309 -8.844 -20.255 1.00 87.12 98 ALA A O 1
ATOM 752 N N . THR A 1 99 ? 23.372 -10.294 -18.905 1.00 82.31 99 THR A N 1
ATOM 753 C CA . THR A 1 99 ? 23.338 -9.441 -17.705 1.00 82.31 99 THR A CA 1
ATOM 754 C C . THR A 1 99 ? 24.039 -8.103 -17.934 1.00 82.31 99 THR A C 1
ATOM 756 O O . THR A 1 99 ? 23.457 -7.062 -17.647 1.00 82.31 99 THR A O 1
ATOM 759 N N . VAL A 1 100 ? 25.242 -8.106 -18.518 1.00 81.00 100 VAL A N 1
ATOM 760 C CA . VAL A 1 100 ? 25.981 -6.866 -18.826 1.00 81.00 100 VAL A CA 1
ATOM 761 C C . VAL A 1 100 ? 25.217 -5.992 -19.824 1.00 81.00 100 VAL A C 1
ATOM 763 O O . VAL A 1 100 ? 25.140 -4.777 -19.655 1.00 81.00 100 VAL A O 1
ATOM 766 N N . LEU A 1 101 ? 24.607 -6.596 -20.848 1.00 85.38 101 LEU A N 1
ATOM 767 C CA . LEU A 1 101 ? 23.796 -5.862 -21.825 1.00 85.38 101 LEU A CA 1
ATOM 768 C C . LEU A 1 101 ? 22.532 -5.261 -21.198 1.00 85.38 101 LEU A C 1
ATOM 770 O O . LEU A 1 101 ? 22.106 -4.184 -21.601 1.00 85.38 101 LEU A O 1
ATOM 774 N N . LEU A 1 102 ? 21.937 -5.934 -20.214 1.00 82.69 102 LEU A N 1
ATOM 775 C CA . LEU A 1 102 ? 20.792 -5.417 -19.467 1.00 82.69 102 LEU A CA 1
ATOM 776 C C . LEU A 1 102 ? 21.193 -4.250 -18.556 1.00 82.69 102 LEU A C 1
ATOM 778 O O . LEU A 1 102 ? 20.497 -3.244 -18.545 1.00 82.69 102 LEU A O 1
ATOM 782 N N . GLU A 1 103 ? 22.340 -4.330 -17.876 1.00 80.50 103 GLU A N 1
ATOM 783 C CA . GLU A 1 103 ? 22.882 -3.197 -17.110 1.00 80.50 103 GLU A CA 1
ATOM 784 C C . GLU A 1 103 ? 23.208 -2.006 -18.032 1.00 80.50 103 GLU A C 1
ATOM 786 O O . GLU A 1 103 ? 22.878 -0.865 -17.714 1.00 80.50 103 GLU A O 1
ATOM 791 N N . ARG A 1 104 ? 23.791 -2.260 -19.215 1.00 84.25 104 ARG A N 1
ATOM 792 C CA . ARG A 1 104 ? 24.033 -1.230 -20.243 1.00 84.25 104 ARG A CA 1
ATOM 793 C C . ARG A 1 104 ? 22.736 -0.617 -20.765 1.00 84.25 104 ARG A C 1
ATOM 795 O O . ARG A 1 104 ? 22.690 0.591 -20.966 1.00 84.25 104 ARG A O 1
ATOM 802 N N . HIS A 1 105 ? 21.705 -1.428 -20.983 1.00 88.38 105 HIS A N 1
ATOM 803 C CA . HIS A 1 105 ? 20.372 -0.953 -21.345 1.00 88.38 105 HIS A CA 1
ATOM 804 C C . HIS A 1 105 ? 19.813 -0.011 -20.280 1.00 88.38 105 HIS A C 1
ATOM 806 O O . HIS A 1 105 ? 19.384 1.080 -20.633 1.00 88.38 105 HIS A O 1
ATOM 812 N N . ASP A 1 106 ? 19.850 -0.407 -19.006 1.00 80.19 106 ASP A N 1
ATOM 813 C CA . ASP A 1 106 ? 19.285 0.395 -17.919 1.00 80.19 106 ASP A CA 1
ATOM 814 C C . ASP A 1 106 ? 20.019 1.754 -17.814 1.00 80.19 106 ASP A C 1
ATOM 816 O O . ASP A 1 106 ? 19.372 2.794 -17.776 1.00 80.19 106 ASP A O 1
ATOM 820 N N . MET A 1 107 ? 21.353 1.784 -17.958 1.00 75.19 107 MET A N 1
ATOM 821 C CA . MET A 1 107 ? 22.118 3.046 -18.039 1.00 75.19 107 MET A CA 1
ATOM 822 C C . MET A 1 107 ? 21.773 3.909 -19.267 1.00 75.19 107 MET A C 1
ATOM 824 O O . MET A 1 107 ? 21.790 5.137 -19.200 1.00 75.19 107 MET A O 1
ATOM 828 N N . LEU A 1 108 ? 21.534 3.294 -20.431 1.00 81.44 108 LEU A N 1
ATOM 829 C CA . LEU A 1 108 ? 21.159 4.028 -21.646 1.00 81.44 108 LEU A CA 1
ATOM 830 C C . LEU A 1 108 ? 19.741 4.583 -21.555 1.00 81.44 108 LEU A C 1
ATOM 832 O O . LEU A 1 108 ? 19.484 5.656 -22.094 1.00 81.44 108 LEU A O 1
ATOM 836 N N . GLN A 1 109 ? 18.852 3.868 -20.872 1.00 81.19 109 GLN A N 1
ATOM 837 C CA . GLN A 1 109 ? 17.501 4.311 -20.578 1.00 81.19 109 GLN A CA 1
ATOM 838 C C . GLN A 1 109 ? 17.529 5.546 -19.662 1.00 81.19 109 GLN A C 1
ATOM 840 O O . GLN A 1 109 ? 16.955 6.563 -20.040 1.00 81.19 109 GLN A O 1
ATOM 845 N N . GLU A 1 110 ? 18.302 5.511 -18.567 1.00 73.75 110 GLU A N 1
ATOM 846 C CA . GLU A 1 110 ? 18.540 6.669 -17.679 1.00 73.75 110 GLU A CA 1
ATOM 847 C C . GLU A 1 110 ? 19.052 7.888 -18.481 1.00 73.75 110 GLU A C 1
ATOM 849 O O . GLU A 1 110 ? 18.522 8.997 -18.390 1.00 73.75 110 GLU A O 1
ATOM 854 N N . ARG A 1 111 ? 20.050 7.686 -19.358 1.00 74.25 111 ARG A N 1
ATOM 855 C CA . ARG A 1 111 ? 20.583 8.758 -20.224 1.00 74.25 111 ARG A CA 1
ATOM 856 C C . ARG A 1 111 ? 19.559 9.291 -21.226 1.00 74.25 111 ARG A C 1
ATOM 858 O O . ARG A 1 111 ? 19.559 10.485 -21.516 1.00 74.25 111 ARG A O 1
ATOM 865 N N . ALA A 1 112 ? 18.724 8.424 -21.791 1.00 76.75 112 ALA A N 1
ATOM 866 C CA . ALA A 1 112 ? 17.694 8.805 -22.755 1.00 76.75 112 ALA A CA 1
ATOM 867 C C . ALA A 1 112 ? 16.588 9.641 -22.109 1.00 76.75 112 ALA A C 1
ATOM 869 O O . ALA A 1 112 ? 16.108 10.603 -22.710 1.00 76.75 112 ALA A O 1
ATOM 870 N N . GLU A 1 113 ? 16.220 9.294 -20.879 1.00 71.88 113 GLU A N 1
ATOM 871 C CA . GLU A 1 113 ? 15.264 10.034 -20.059 1.00 71.88 113 GLU A CA 1
ATOM 872 C C . GLU A 1 113 ? 15.819 11.411 -19.682 1.00 71.88 113 GLU A C 1
ATOM 874 O O . GLU A 1 113 ? 15.144 12.415 -19.920 1.00 71.88 113 GLU A O 1
ATOM 879 N N . GLY A 1 114 ? 17.081 11.482 -19.240 1.00 69.88 114 GLY A N 1
ATOM 880 C CA . GLY A 1 114 ? 17.773 12.749 -18.972 1.00 69.88 114 GLY A CA 1
ATOM 881 C C . GLY A 1 114 ? 17.889 13.652 -20.207 1.00 69.88 114 GLY A C 1
ATOM 882 O O . GLY A 1 114 ? 17.687 14.861 -20.122 1.00 69.88 114 GLY A O 1
ATOM 883 N N . ALA A 1 115 ? 18.114 13.063 -21.385 1.00 72.75 115 ALA A N 1
ATOM 884 C CA . ALA A 1 115 ? 18.109 13.770 -22.669 1.00 72.75 115 ALA A CA 1
ATOM 885 C C . ALA A 1 115 ? 16.693 14.064 -23.215 1.00 72.75 115 ALA A C 1
ATOM 887 O O . ALA A 1 115 ? 16.558 14.559 -24.333 1.00 72.75 115 ALA A O 1
ATOM 888 N N . LYS A 1 116 ? 15.635 13.748 -22.452 1.00 75.88 116 LYS A N 1
ATOM 889 C CA . LYS A 1 116 ? 14.219 13.941 -22.808 1.00 75.88 116 LYS A CA 1
ATOM 890 C C . LYS A 1 116 ? 13.825 13.321 -24.154 1.00 75.88 116 LYS A C 1
ATOM 892 O O . LYS A 1 116 ? 12.921 13.816 -24.828 1.00 75.88 116 LYS A O 1
ATOM 897 N N . LEU A 1 117 ? 14.447 12.202 -24.535 1.00 76.44 117 LEU A N 1
ATOM 898 C CA . LEU A 1 117 ? 14.200 11.543 -25.824 1.00 76.44 117 LEU A CA 1
ATOM 899 C C . LEU A 1 117 ? 12.762 11.046 -25.996 1.00 76.44 117 LEU A C 1
ATOM 901 O O . LEU A 1 117 ? 12.317 10.860 -27.122 1.00 76.44 117 LEU A O 1
ATOM 905 N N . TYR A 1 118 ? 12.013 10.878 -24.908 1.00 70.06 118 TYR A N 1
ATOM 906 C CA . TYR A 1 118 ? 10.588 10.546 -24.948 1.00 70.06 118 TYR A CA 1
ATOM 907 C C . TYR A 1 118 ? 9.715 11.645 -25.582 1.00 70.06 118 TYR A C 1
ATOM 909 O O . TYR A 1 118 ? 8.574 11.369 -25.940 1.00 70.06 118 TYR A O 1
ATOM 917 N N . ARG A 1 119 ? 10.223 12.880 -25.716 1.00 65.38 119 ARG A N 1
ATOM 918 C CA . ARG A 1 119 ? 9.520 13.991 -26.383 1.00 65.38 119 ARG A CA 1
ATOM 919 C C . ARG A 1 119 ? 9.683 13.977 -27.901 1.00 65.38 119 ARG A C 1
ATOM 921 O O . ARG A 1 119 ? 8.904 14.616 -28.598 1.00 65.38 119 ARG A O 1
ATOM 928 N N . ASP A 1 120 ? 10.678 13.250 -28.398 1.00 76.56 120 ASP A N 1
ATOM 929 C CA . ASP A 1 120 ? 10.908 13.029 -29.819 1.00 76.56 120 ASP A CA 1
ATOM 930 C C . ASP A 1 120 ? 10.384 11.645 -30.227 1.00 76.56 120 ASP A C 1
ATOM 932 O O . ASP A 1 120 ? 10.582 10.650 -29.527 1.00 76.56 120 ASP A O 1
ATOM 936 N N . ILE A 1 121 ? 9.735 11.551 -31.389 1.00 74.31 121 ILE A N 1
ATOM 937 C CA . ILE A 1 121 ? 9.154 10.287 -31.864 1.00 74.31 121 ILE A CA 1
ATOM 938 C C . ILE A 1 121 ? 10.253 9.244 -32.098 1.00 74.31 121 ILE A C 1
ATOM 940 O O . ILE A 1 121 ? 10.078 8.074 -31.746 1.00 74.31 121 ILE A O 1
ATOM 944 N N . ALA A 1 122 ? 11.395 9.630 -32.675 1.00 75.81 122 ALA A N 1
ATOM 945 C CA . ALA A 1 122 ? 12.474 8.685 -32.953 1.00 75.81 122 ALA A CA 1
ATOM 946 C C . ALA A 1 122 ? 13.172 8.218 -31.664 1.00 75.81 122 ALA A C 1
ATOM 948 O O . ALA A 1 122 ? 13.512 7.034 -31.549 1.00 75.81 122 ALA A O 1
ATOM 949 N N . GLY A 1 123 ? 13.335 9.119 -30.694 1.00 76.75 123 GLY A N 1
ATOM 950 C CA . GLY A 1 123 ? 13.822 8.838 -29.349 1.00 76.75 123 GLY A CA 1
ATOM 951 C C . GLY A 1 123 ? 12.909 7.889 -28.577 1.00 76.75 123 GLY A C 1
ATOM 952 O O . GLY A 1 123 ? 13.361 6.825 -28.143 1.00 76.75 123 GLY A O 1
ATOM 953 N N . TRP A 1 124 ? 11.614 8.198 -28.504 1.00 79.12 124 TRP A N 1
ATOM 954 C CA . TRP A 1 124 ? 10.611 7.338 -27.877 1.00 79.12 124 TRP A CA 1
ATOM 955 C C . TRP A 1 124 ? 10.575 5.940 -28.511 1.00 79.12 124 TRP A C 1
ATOM 957 O O . TRP A 1 124 ? 10.611 4.933 -27.802 1.00 79.12 124 TRP A O 1
ATOM 967 N N . LEU A 1 125 ? 10.591 5.848 -29.847 1.00 79.94 125 LEU A N 1
ATOM 968 C CA . LEU A 1 125 ? 10.621 4.562 -30.553 1.00 79.94 125 LEU A CA 1
ATOM 969 C C . LEU A 1 125 ? 11.880 3.744 -30.230 1.00 79.94 125 LEU A C 1
ATOM 971 O O . LEU A 1 125 ? 11.799 2.518 -30.116 1.00 79.94 125 LEU A O 1
ATOM 975 N N . ALA A 1 126 ? 13.038 4.393 -30.084 1.00 83.12 126 ALA A N 1
ATOM 976 C CA . ALA A 1 126 ? 14.281 3.719 -29.722 1.00 83.12 126 ALA A CA 1
ATOM 977 C C . ALA A 1 126 ? 14.246 3.197 -28.277 1.00 83.12 126 ALA A C 1
ATOM 979 O O . ALA A 1 126 ? 14.577 2.029 -28.054 1.00 83.12 126 ALA A O 1
ATOM 980 N N . MET A 1 127 ? 13.778 4.015 -27.328 1.00 85.00 127 MET A N 1
ATOM 981 C CA . MET A 1 127 ? 13.585 3.622 -25.925 1.00 85.00 127 MET A CA 1
ATOM 982 C C . MET A 1 127 ? 12.614 2.442 -25.820 1.00 85.00 127 MET A C 1
ATOM 984 O O . MET A 1 127 ? 12.921 1.417 -25.214 1.00 85.00 127 MET A O 1
ATOM 988 N N . GLU A 1 128 ? 11.469 2.521 -26.498 1.00 81.75 128 GLU A N 1
ATOM 989 C CA . GLU A 1 128 ? 10.449 1.474 -26.458 1.00 81.75 128 GLU A CA 1
ATOM 990 C C . GLU A 1 128 ? 10.926 0.167 -27.111 1.00 81.75 128 GLU A C 1
ATOM 992 O O . GLU A 1 128 ? 10.624 -0.934 -26.634 1.00 81.75 128 GLU A O 1
ATOM 997 N N . ALA A 1 129 ? 11.704 0.251 -28.195 1.00 86.06 129 ALA A N 1
ATOM 998 C CA . ALA A 1 129 ? 12.298 -0.918 -28.836 1.00 86.06 129 ALA A CA 1
ATOM 999 C C . ALA A 1 129 ? 13.325 -1.615 -27.928 1.00 86.06 129 ALA A C 1
ATOM 1001 O O . ALA A 1 129 ? 13.319 -2.855 -27.854 1.00 86.06 129 ALA A O 1
ATOM 1002 N N . ALA A 1 130 ? 14.152 -0.833 -27.230 1.00 84.50 130 ALA A N 1
ATOM 1003 C CA . ALA A 1 130 ? 15.130 -1.312 -26.261 1.00 84.50 130 ALA A CA 1
ATOM 1004 C C . ALA A 1 130 ? 14.428 -1.965 -25.063 1.00 84.50 130 ALA A C 1
ATOM 1006 O O . ALA A 1 130 ? 14.677 -3.142 -24.777 1.00 84.50 130 ALA A O 1
ATOM 1007 N N . ARG A 1 131 ? 13.425 -1.283 -24.490 1.00 88.31 131 ARG A N 1
ATOM 1008 C CA . ARG A 1 131 ? 12.572 -1.780 -23.400 1.00 88.31 131 ARG A CA 1
ATOM 1009 C C . ARG A 1 131 ? 11.897 -3.102 -23.756 1.00 88.31 131 ARG A C 1
ATOM 1011 O O . ARG A 1 131 ? 11.963 -4.066 -22.990 1.00 88.31 131 ARG A O 1
ATOM 1018 N N . LYS A 1 132 ? 11.290 -3.207 -24.947 1.00 84.69 132 LYS A N 1
ATOM 1019 C CA . LYS A 1 132 ? 10.665 -4.453 -25.437 1.00 84.69 132 LYS A CA 1
ATOM 1020 C C . LYS A 1 132 ? 11.682 -5.583 -25.602 1.00 84.69 132 LYS A C 1
ATOM 1022 O O . LYS A 1 132 ? 11.365 -6.731 -25.276 1.00 84.69 132 LYS A O 1
ATOM 1027 N N . ALA A 1 133 ? 12.879 -5.292 -26.116 1.00 85.81 133 ALA A N 1
ATOM 1028 C CA . ALA A 1 133 ? 13.935 -6.289 -26.282 1.00 85.81 133 ALA A CA 1
ATOM 1029 C C . ALA A 1 133 ? 14.455 -6.791 -24.930 1.00 85.81 133 ALA A C 1
ATOM 1031 O O . ALA A 1 133 ? 14.526 -8.008 -24.737 1.00 85.81 133 ALA A O 1
ATOM 1032 N N . ALA A 1 134 ? 14.725 -5.880 -23.990 1.00 80.56 134 ALA A N 1
ATOM 1033 C CA . ALA A 1 134 ? 15.107 -6.205 -22.623 1.00 80.56 134 ALA A CA 1
ATOM 1034 C C . ALA A 1 134 ? 14.023 -7.063 -21.962 1.00 80.56 134 ALA A C 1
ATOM 1036 O O . ALA A 1 134 ? 14.304 -8.198 -21.586 1.00 80.56 134 ALA A O 1
ATOM 1037 N N . ARG A 1 135 ? 12.760 -6.605 -21.937 1.00 83.81 135 ARG A N 1
ATOM 1038 C CA . ARG A 1 135 ? 11.614 -7.343 -21.367 1.00 83.81 135 ARG A CA 1
ATOM 1039 C C . ARG A 1 135 ? 11.484 -8.757 -21.933 1.00 83.81 135 ARG A C 1
ATOM 1041 O O . ARG A 1 135 ? 11.316 -9.707 -21.174 1.00 83.81 135 ARG A O 1
ATOM 1048 N N . LYS A 1 136 ? 11.597 -8.921 -23.256 1.00 87.56 136 LYS A N 1
ATOM 1049 C CA . LYS A 1 136 ? 11.531 -10.238 -23.913 1.00 87.56 136 LYS A CA 1
ATOM 1050 C C . LYS A 1 136 ? 12.702 -11.140 -23.521 1.00 87.56 136 LYS A C 1
ATOM 1052 O O . LYS A 1 136 ? 12.508 -12.345 -23.380 1.00 87.56 136 LYS A O 1
ATOM 1057 N N . LEU A 1 137 ? 13.901 -10.577 -23.366 1.00 88.12 137 LEU A N 1
ATOM 1058 C CA . LEU A 1 137 ? 15.064 -11.312 -22.876 1.00 88.12 137 LEU A CA 1
ATOM 1059 C C . LEU A 1 137 ? 14.856 -11.761 -21.423 1.00 88.12 137 LEU A C 1
ATOM 1061 O O . LEU A 1 137 ? 15.123 -12.928 -21.135 1.00 88.12 137 LEU A O 1
ATOM 1065 N N . ARG A 1 138 ? 14.308 -10.878 -20.565 1.00 84.06 138 ARG A N 1
ATOM 1066 C CA . ARG A 1 138 ? 13.974 -11.177 -19.160 1.00 84.06 138 ARG A CA 1
ATOM 1067 C C . ARG A 1 138 ? 12.966 -12.316 -19.044 1.00 84.06 138 ARG A C 1
ATOM 1069 O O . ARG A 1 138 ? 13.243 -13.313 -18.391 1.00 84.06 138 ARG A O 1
ATOM 1076 N N . ALA A 1 139 ? 11.852 -12.217 -19.767 1.00 81.38 139 ALA A N 1
ATOM 1077 C CA . ALA A 1 139 ? 10.780 -13.212 -19.729 1.00 81.38 139 ALA A CA 1
ATOM 1078 C C . ALA A 1 139 ? 11.228 -14.619 -20.167 1.00 81.38 139 ALA A C 1
ATOM 1080 O O . ALA A 1 139 ? 10.733 -15.615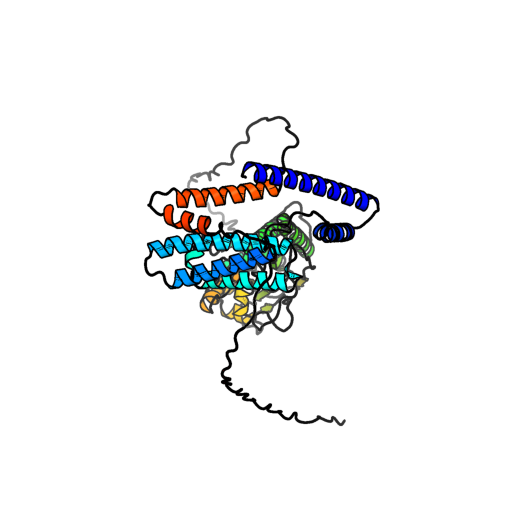 -19.656 1.00 81.38 139 ALA A O 1
ATOM 1081 N N . LYS A 1 140 ? 12.168 -14.715 -21.118 1.00 87.38 140 LYS A N 1
ATOM 1082 C CA . LYS A 1 140 ? 12.660 -16.004 -21.633 1.00 87.38 140 LYS A CA 1
ATOM 1083 C C . LYS A 1 140 ? 13.764 -16.642 -20.794 1.00 87.38 140 LYS A C 1
ATOM 1085 O O . LYS A 1 140 ? 14.069 -17.811 -21.009 1.00 87.38 140 LYS A O 1
ATOM 1090 N N . ASN A 1 141 ? 14.402 -15.871 -19.920 1.00 82.25 141 ASN A N 1
ATOM 1091 C CA . ASN A 1 141 ? 15.544 -16.320 -19.130 1.00 82.25 141 ASN A CA 1
ATOM 1092 C C . ASN A 1 141 ? 15.373 -15.819 -17.689 1.00 82.25 141 ASN A C 1
ATOM 1094 O O . ASN A 1 141 ? 16.111 -14.930 -17.254 1.00 82.25 141 ASN A O 1
ATOM 1098 N N . PRO A 1 142 ? 14.371 -16.335 -16.952 1.00 74.62 142 PRO A N 1
ATOM 1099 C CA . PRO A 1 142 ? 14.127 -15.934 -15.565 1.00 74.62 142 PRO A CA 1
ATOM 1100 C C . PRO A 1 142 ? 15.334 -16.226 -14.654 1.00 74.62 142 PRO A C 1
ATOM 1102 O O . PRO A 1 142 ? 15.532 -15.559 -13.641 1.00 74.62 142 PRO A O 1
ATOM 1105 N N . ASP A 1 143 ? 16.193 -17.166 -15.057 1.00 66.44 143 ASP A N 1
ATOM 1106 C CA . ASP A 1 143 ? 17.488 -17.483 -14.458 1.00 66.44 143 ASP A CA 1
ATOM 1107 C C . ASP A 1 143 ? 18.471 -16.298 -14.438 1.00 66.44 143 ASP A C 1
ATOM 1109 O O . ASP A 1 143 ? 19.233 -16.184 -13.482 1.00 66.44 143 ASP A O 1
ATOM 1113 N N . LEU A 1 144 ? 18.416 -15.365 -15.403 1.00 62.81 144 LEU A N 1
ATOM 1114 C CA . LEU A 1 144 ? 19.226 -14.126 -15.390 1.00 62.81 144 LEU A CA 1
ATOM 1115 C C . LEU A 1 144 ? 18.909 -13.203 -14.212 1.00 62.81 144 LEU A C 1
ATOM 1117 O O . LEU A 1 144 ? 19.746 -12.402 -13.798 1.00 62.81 144 LEU A O 1
ATOM 1121 N N . PHE A 1 145 ? 17.679 -13.284 -13.713 1.00 57.12 145 PHE A N 1
ATOM 1122 C CA . PHE A 1 145 ? 17.144 -12.386 -12.694 1.00 57.12 145 PHE A CA 1
ATOM 1123 C C . PHE A 1 145 ? 17.034 -13.050 -11.332 1.00 57.12 145 PHE A C 1
ATOM 1125 O O . PHE A 1 145 ? 16.726 -12.362 -10.358 1.00 57.12 145 PHE A O 1
ATOM 1132 N N . ARG A 1 146 ? 17.417 -14.330 -11.235 1.00 51.19 146 ARG A N 1
ATOM 1133 C CA . ARG A 1 146 ? 17.893 -14.924 -9.986 1.00 51.19 146 ARG A CA 1
ATOM 1134 C C . ARG A 1 146 ? 19.251 -14.309 -9.632 1.00 51.19 146 ARG A C 1
ATOM 1136 O O . ARG A 1 146 ? 20.272 -14.989 -9.600 1.00 51.19 146 ARG A O 1
ATOM 1143 N N . ARG A 1 147 ? 19.288 -13.001 -9.352 1.00 42.84 147 ARG A N 1
ATOM 1144 C CA . ARG A 1 147 ? 20.302 -12.506 -8.419 1.00 42.84 147 ARG A CA 1
ATOM 1145 C C . ARG A 1 147 ? 20.063 -13.266 -7.120 1.00 42.84 147 ARG A C 1
ATOM 1147 O O . ARG A 1 147 ? 18.921 -13.388 -6.686 1.00 42.84 147 ARG A O 1
ATOM 1154 N N . SER A 1 148 ? 21.140 -13.738 -6.507 1.00 42.00 148 SER A N 1
ATOM 1155 C CA . SER A 1 148 ? 21.206 -14.036 -5.080 1.00 42.00 148 SER A CA 1
ATOM 1156 C C . SER A 1 148 ? 20.984 -12.730 -4.304 1.00 42.00 148 SER A C 1
ATOM 1158 O O . SER A 1 148 ? 21.916 -12.124 -3.785 1.00 42.00 148 SER A O 1
ATOM 1160 N N . ALA A 1 149 ? 19.759 -12.223 -4.347 1.00 40.06 149 ALA A N 1
ATOM 1161 C CA . ALA A 1 149 ? 19.239 -11.199 -3.472 1.00 40.06 149 ALA A CA 1
ATOM 1162 C C . ALA A 1 149 ? 18.207 -11.936 -2.632 1.00 40.06 149 ALA A C 1
ATOM 1164 O O . ALA A 1 149 ? 17.301 -12.568 -3.178 1.00 40.06 149 ALA A O 1
ATOM 1165 N N . ARG A 1 150 ? 18.429 -11.929 -1.320 1.00 42.34 150 ARG A N 1
ATOM 1166 C CA . ARG A 1 150 ? 17.462 -12.374 -0.323 1.00 42.34 150 ARG A CA 1
ATOM 1167 C C . ARG A 1 150 ? 16.084 -11.842 -0.753 1.00 42.34 150 ARG A C 1
ATOM 1169 O O . ARG A 1 150 ? 16.023 -10.657 -1.098 1.00 42.34 150 ARG A O 1
ATOM 1176 N N . PRO A 1 151 ? 15.036 -12.677 -0.854 1.00 41.09 151 PRO A N 1
ATOM 1177 C CA . PRO A 1 151 ? 13.709 -12.140 -1.134 1.00 41.09 151 PRO A CA 1
ATOM 1178 C C . PRO A 1 151 ? 13.442 -11.035 -0.100 1.00 41.09 151 PRO A C 1
ATOM 1180 O O . PRO A 1 151 ? 13.857 -11.203 1.046 1.00 41.09 151 PRO A O 1
ATOM 1183 N N . PRO A 1 152 ? 12.812 -9.899 -0.437 1.00 50.88 152 PRO A N 1
ATOM 1184 C CA . PRO A 1 152 ? 12.051 -9.194 0.578 1.00 50.88 152 PRO A CA 1
ATOM 1185 C C . PRO A 1 152 ? 11.014 -10.216 1.044 1.00 50.88 152 PRO A C 1
ATOM 1187 O O . PRO A 1 152 ? 10.142 -10.620 0.273 1.00 50.88 152 PRO A O 1
ATOM 1190 N N . GLU A 1 153 ? 11.288 -10.773 2.220 1.00 70.12 153 GLU A N 1
ATOM 1191 C CA . GLU A 1 153 ? 10.557 -11.868 2.840 1.00 70.12 153 GLU A CA 1
ATOM 1192 C C . GLU A 1 153 ? 9.121 -11.405 3.084 1.00 70.12 153 GLU A C 1
ATOM 1194 O O . GLU A 1 153 ? 8.870 -10.209 3.247 1.00 70.12 153 GLU A O 1
ATOM 1199 N N . ASP A 1 154 ? 8.180 -12.343 3.060 1.00 83.38 154 ASP A N 1
ATOM 1200 C CA . ASP A 1 154 ? 6.861 -12.102 3.628 1.00 83.38 154 ASP A CA 1
ATOM 1201 C C . ASP A 1 154 ? 7.067 -11.488 5.022 1.00 83.38 154 ASP A C 1
ATOM 1203 O O . ASP A 1 154 ? 7.825 -12.018 5.837 1.00 83.38 154 ASP A O 1
ATOM 1207 N N . ARG A 1 155 ? 6.478 -10.320 5.266 1.00 92.06 155 ARG A N 1
ATOM 1208 C CA . ARG A 1 155 ? 6.711 -9.538 6.478 1.00 92.06 155 ARG A CA 1
ATOM 1209 C C . ARG A 1 155 ? 5.498 -9.662 7.364 1.00 92.06 155 ARG A C 1
ATOM 1211 O O . ARG A 1 155 ? 4.381 -9.459 6.901 1.00 92.06 155 ARG A O 1
ATOM 1218 N N . THR A 1 156 ? 5.719 -10.027 8.616 1.00 94.38 156 THR A N 1
ATOM 1219 C CA . THR A 1 156 ? 4.665 -10.138 9.621 1.00 94.38 156 THR A CA 1
ATOM 1220 C C . THR A 1 156 ? 5.103 -9.369 10.852 1.00 94.38 156 THR A C 1
ATOM 1222 O O . THR A 1 156 ? 6.230 -9.545 11.315 1.00 94.38 156 THR A O 1
ATOM 1225 N N . TRP A 1 157 ? 4.219 -8.522 11.362 1.00 94.25 157 TRP A N 1
ATOM 1226 C CA . TRP A 1 157 ? 4.405 -7.804 12.617 1.00 94.25 157 TRP A CA 1
ATOM 1227 C C . TRP A 1 157 ? 3.109 -7.834 13.406 1.00 94.25 157 TRP A C 1
ATOM 1229 O O . TRP A 1 157 ? 2.036 -7.719 12.822 1.00 94.25 157 TRP A O 1
ATOM 1239 N N . SER A 1 158 ? 3.218 -7.924 14.723 1.00 95.06 158 SER A N 1
ATOM 1240 C CA . SER A 1 158 ? 2.083 -7.794 15.623 1.00 95.06 158 SER A CA 1
ATOM 1241 C C . SER A 1 158 ? 2.446 -7.014 16.876 1.00 95.06 158 SER A C 1
ATOM 1243 O O . SER A 1 158 ? 3.619 -6.821 17.209 1.00 95.06 158 SER A O 1
ATOM 1245 N N . GLY A 1 159 ? 1.413 -6.498 17.522 1.00 91.19 159 GLY A N 1
ATOM 1246 C CA . GLY A 1 159 ? 1.444 -5.761 18.772 1.00 91.19 159 GLY A CA 1
ATOM 1247 C C . GLY A 1 159 ? 0.076 -5.856 19.452 1.00 91.19 159 GLY A C 1
ATOM 1248 O O . GLY A 1 159 ? -0.838 -6.464 18.899 1.00 91.19 159 GLY A O 1
ATOM 1249 N N . PRO A 1 160 ? -0.093 -5.266 20.644 1.00 89.69 160 PRO A N 1
ATOM 1250 C CA . PRO A 1 160 ? -1.354 -5.343 21.381 1.00 89.69 160 PRO A CA 1
ATOM 1251 C C . PRO A 1 160 ? -2.555 -4.903 20.527 1.00 89.69 160 PRO A C 1
ATOM 1253 O O . PRO A 1 160 ? -2.618 -3.758 20.068 1.00 89.69 160 PRO A O 1
ATOM 1256 N N . GLY A 1 161 ? -3.474 -5.838 20.267 1.00 92.81 161 GLY A N 1
ATOM 1257 C CA . GLY A 1 161 ? -4.654 -5.634 19.428 1.00 92.81 161 GLY A CA 1
ATOM 1258 C C . GLY A 1 161 ? -4.371 -5.194 17.985 1.00 92.81 161 GLY A C 1
ATOM 1259 O O . GLY A 1 161 ? -5.232 -4.540 17.395 1.00 92.81 161 GLY A O 1
ATOM 1260 N N . MET A 1 162 ? -3.187 -5.467 17.420 1.00 96.62 162 MET A N 1
ATOM 1261 C CA . MET A 1 162 ? -2.842 -5.101 16.040 1.00 96.62 162 MET A CA 1
ATOM 1262 C C . MET A 1 162 ? -1.925 -6.122 15.370 1.00 96.62 162 MET A C 1
ATOM 1264 O O . MET A 1 162 ? -0.941 -6.557 15.961 1.00 96.62 162 MET A O 1
ATOM 1268 N N . ALA A 1 163 ? -2.148 -6.399 14.089 1.00 98.19 163 ALA A N 1
ATOM 1269 C CA . ALA A 1 163 ? -1.249 -7.231 13.296 1.00 98.19 163 ALA A CA 1
ATOM 1270 C C . ALA A 1 163 ? -1.180 -6.767 11.843 1.00 98.19 163 ALA A C 1
ATOM 1272 O O . ALA A 1 163 ? -2.108 -6.161 11.316 1.00 98.19 163 ALA A O 1
ATOM 1273 N N . THR A 1 164 ? -0.078 -7.054 11.161 1.00 98.12 164 THR A N 1
ATOM 1274 C CA . THR A 1 164 ? 0.058 -6.832 9.726 1.00 98.12 164 THR A CA 1
ATOM 1275 C C . THR A 1 164 ? 0.830 -7.959 9.067 1.00 98.12 164 THR A C 1
ATOM 1277 O O . THR A 1 164 ? 1.799 -8.479 9.622 1.00 98.12 164 THR A O 1
ATOM 1280 N N . ILE A 1 165 ? 0.394 -8.328 7.864 1.00 98.31 165 ILE A N 1
ATOM 1281 C CA . ILE A 1 165 ? 1.058 -9.295 7.003 1.00 98.31 165 ILE A CA 1
ATOM 1282 C C . ILE A 1 165 ? 1.168 -8.695 5.603 1.00 98.31 165 ILE A C 1
ATOM 1284 O O . ILE A 1 165 ? 0.160 -8.340 4.997 1.00 98.31 165 ILE A O 1
ATOM 1288 N N . SER A 1 166 ? 2.386 -8.626 5.075 1.00 97.75 166 SER A N 1
ATOM 1289 C CA . SER A 1 166 ? 2.689 -8.218 3.703 1.00 97.75 166 SER A CA 1
ATOM 1290 C C . SER A 1 166 ? 3.395 -9.358 2.983 1.00 97.75 166 SER A C 1
ATOM 1292 O O . SER A 1 166 ? 4.437 -9.831 3.440 1.00 97.75 166 SER A O 1
ATOM 1294 N N . ARG A 1 167 ? 2.840 -9.827 1.868 1.00 96.56 167 ARG A N 1
ATOM 1295 C CA . ARG A 1 167 ? 3.359 -10.982 1.132 1.00 96.56 167 ARG A CA 1
ATOM 1296 C C . ARG A 1 167 ? 3.582 -10.663 -0.331 1.00 96.56 167 ARG A C 1
ATOM 1298 O O . ARG A 1 167 ? 2.801 -9.964 -0.973 1.00 96.56 167 ARG A O 1
ATOM 1305 N N . ARG A 1 168 ? 4.628 -11.278 -0.884 1.00 95.31 168 ARG A N 1
ATOM 1306 C CA . ARG A 1 168 ? 4.931 -11.163 -2.311 1.00 95.31 168 ARG A CA 1
ATOM 1307 C C . ARG A 1 168 ? 3.926 -11.953 -3.150 1.00 95.31 168 ARG A C 1
ATOM 1309 O O . ARG A 1 168 ? 3.687 -13.140 -2.907 1.00 95.31 168 ARG A O 1
ATOM 1316 N N . GLY A 1 169 ? 3.464 -11.355 -4.239 1.00 93.81 169 GLY A N 1
ATOM 1317 C CA . GLY A 1 169 ? 2.590 -11.999 -5.207 1.00 93.81 169 GLY A CA 1
ATOM 1318 C C . GLY A 1 169 ? 3.205 -13.205 -5.924 1.00 93.81 169 GLY A C 1
ATOM 1319 O O . GLY A 1 169 ? 4.419 -13.315 -6.161 1.00 93.81 169 GLY A O 1
ATOM 1320 N N . LEU A 1 170 ? 2.339 -14.123 -6.349 1.00 89.56 170 LEU A N 1
ATOM 1321 C CA . LEU A 1 170 ? 2.639 -15.229 -7.247 1.00 89.56 170 LEU A CA 1
ATOM 1322 C C . LEU A 1 170 ? 3.081 -14.705 -8.613 1.00 89.56 170 LEU A C 1
ATOM 1324 O O . LEU A 1 170 ? 2.273 -14.379 -9.476 1.00 89.56 170 LEU A O 1
ATOM 1328 N N . GLY A 1 171 ? 4.395 -14.671 -8.825 1.00 81.69 171 GLY A N 1
ATOM 1329 C CA . GLY A 1 171 ? 5.000 -14.210 -10.075 1.00 81.69 171 GLY A CA 1
ATOM 1330 C C . GLY A 1 171 ? 5.552 -12.787 -10.021 1.00 81.69 171 GLY A C 1
ATOM 1331 O O . GLY A 1 171 ? 6.199 -12.365 -10.981 1.00 81.69 171 GLY A O 1
ATOM 1332 N N . ARG A 1 172 ? 5.378 -12.076 -8.900 1.00 84.19 172 ARG A N 1
ATOM 1333 C CA . ARG A 1 172 ? 6.097 -10.827 -8.623 1.00 84.19 172 ARG A CA 1
ATOM 1334 C C . ARG A 1 172 ? 7.558 -11.116 -8.288 1.00 84.19 172 ARG A C 1
ATOM 1336 O O . ARG A 1 172 ? 7.895 -12.187 -7.779 1.00 84.19 172 ARG A O 1
ATOM 1343 N N . ARG A 1 173 ? 8.459 -10.201 -8.638 1.00 81.12 173 ARG A N 1
ATOM 1344 C CA . ARG A 1 173 ? 9.906 -10.395 -8.439 1.00 81.12 173 ARG A CA 1
ATOM 1345 C C . ARG A 1 173 ? 10.325 -10.083 -7.003 1.00 81.12 173 ARG A C 1
ATOM 1347 O O . ARG A 1 173 ? 11.201 -10.746 -6.457 1.00 81.12 173 ARG A O 1
ATOM 1354 N N . ASP A 1 174 ? 9.694 -9.078 -6.443 1.00 85.62 174 ASP A N 1
ATOM 1355 C CA . ASP A 1 174 ? 9.918 -8.418 -5.172 1.00 85.62 174 ASP A CA 1
ATOM 1356 C C . ASP A 1 174 ? 8.546 -8.082 -4.592 1.00 85.62 174 ASP A C 1
ATOM 1358 O O . ASP A 1 174 ? 7.599 -7.979 -5.362 1.00 85.62 174 ASP A O 1
ATOM 1362 N N . ASN A 1 175 ? 8.459 -7.981 -3.264 1.00 94.19 175 ASN A N 1
ATOM 1363 C CA . ASN A 1 175 ? 7.304 -7.381 -2.611 1.00 94.19 175 ASN A CA 1
ATOM 1364 C C . ASN A 1 175 ? 7.484 -5.859 -2.653 1.00 94.19 175 ASN A C 1
ATOM 1366 O O . ASN A 1 175 ? 8.478 -5.361 -2.114 1.00 94.19 175 ASN A O 1
ATOM 1370 N N . GLN A 1 176 ? 6.589 -5.163 -3.349 1.00 95.00 176 GLN A N 1
ATOM 1371 C CA . GLN A 1 176 ? 6.596 -3.710 -3.514 1.00 95.00 176 GLN A CA 1
ATOM 1372 C C . GLN A 1 176 ? 5.678 -2.994 -2.522 1.00 95.00 176 GLN A C 1
ATOM 1374 O O . GLN A 1 176 ? 5.669 -1.764 -2.505 1.00 95.00 176 GLN A O 1
ATOM 1379 N N . ASP A 1 177 ? 4.992 -3.745 -1.663 1.00 97.62 177 ASP A N 1
ATOM 1380 C CA . ASP A 1 177 ? 4.228 -3.205 -0.554 1.00 97.62 177 ASP A CA 1
ATOM 1381 C C . ASP A 1 177 ? 5.089 -3.046 0.712 1.00 97.62 177 ASP A C 1
ATOM 1383 O O . ASP A 1 177 ? 6.083 -3.746 0.940 1.00 97.62 177 ASP A O 1
ATOM 1387 N N . ALA A 1 178 ? 4.640 -2.154 1.590 1.00 97.50 178 ALA A N 1
ATOM 1388 C CA . ALA A 1 178 ? 5.103 -1.998 2.956 1.00 97.50 178 ALA A CA 1
ATOM 1389 C C . ALA A 1 178 ? 3.911 -1.777 3.897 1.00 97.50 178 ALA A C 1
ATOM 1391 O O . ALA A 1 178 ? 2.855 -1.287 3.500 1.00 97.50 178 ALA A O 1
ATOM 1392 N N . ALA A 1 179 ? 4.094 -2.107 5.170 1.00 97.75 179 ALA A N 1
ATOM 1393 C CA . ALA A 1 179 ? 3.151 -1.766 6.224 1.00 97.75 179 ALA A CA 1
ATOM 1394 C C . ALA A 1 179 ? 3.886 -1.499 7.529 1.00 97.75 179 ALA A C 1
ATOM 1396 O O . ALA A 1 179 ? 5.019 -1.951 7.715 1.00 97.75 179 ALA A O 1
ATOM 1397 N N . ALA A 1 180 ? 3.232 -0.763 8.420 1.00 96.88 180 ALA A N 1
ATOM 1398 C CA . ALA A 1 180 ? 3.735 -0.509 9.757 1.00 96.88 180 ALA A CA 1
ATOM 1399 C C . ALA A 1 180 ? 2.588 -0.254 10.745 1.00 96.88 180 ALA A C 1
ATOM 1401 O O . ALA A 1 180 ? 1.490 0.152 10.356 1.00 96.88 180 ALA A O 1
ATOM 1402 N N . LEU A 1 181 ? 2.875 -0.501 12.023 1.00 97.25 181 LEU A N 1
ATOM 1403 C CA . LEU A 1 181 ? 1.963 -0.345 13.153 1.00 97.25 181 LEU A CA 1
ATOM 1404 C C . LEU A 1 181 ? 2.615 0.569 14.196 1.00 97.25 181 LEU A C 1
ATOM 1406 O O . LEU A 1 181 ? 3.818 0.460 14.440 1.00 97.25 181 LEU A O 1
ATOM 1410 N N . VAL A 1 182 ? 1.830 1.437 14.828 1.00 96.19 182 VAL A N 1
ATOM 1411 C CA . VAL A 1 182 ? 2.271 2.303 15.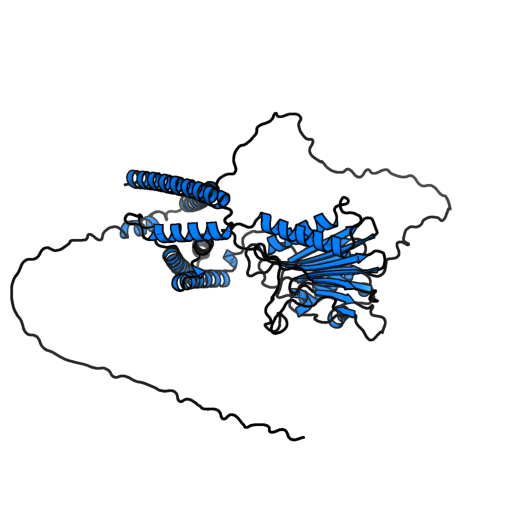929 1.00 96.19 182 VAL A CA 1
ATOM 1412 C C . VAL A 1 182 ? 1.252 2.229 17.058 1.00 96.19 182 VAL A C 1
ATOM 1414 O O . VAL A 1 182 ? 0.075 2.498 16.841 1.00 96.19 182 VAL A O 1
ATOM 1417 N N . ALA A 1 183 ? 1.712 1.885 18.260 1.00 94.50 183 ALA A N 1
ATOM 1418 C CA . ALA A 1 183 ? 0.961 2.064 19.499 1.00 94.50 183 ALA A CA 1
ATOM 1419 C C . ALA A 1 183 ? 1.506 3.303 20.215 1.00 94.50 183 ALA A C 1
ATOM 1421 O O . ALA A 1 183 ? 2.714 3.401 20.449 1.00 94.50 183 ALA A O 1
ATOM 1422 N N . LEU A 1 184 ? 0.632 4.253 20.530 1.00 93.44 184 LEU A N 1
ATOM 1423 C CA . LEU A 1 184 ? 0.987 5.492 21.208 1.00 93.44 184 LEU A CA 1
ATOM 1424 C C . LEU A 1 184 ? 0.801 5.353 22.730 1.00 93.44 184 LEU A C 1
ATOM 1426 O O . LEU A 1 184 ? -0.028 4.562 23.182 1.00 93.44 184 LEU A O 1
ATOM 1430 N N . PRO A 1 185 ? 1.542 6.122 23.555 1.00 90.75 185 PRO A N 1
ATOM 1431 C CA . PRO A 1 185 ? 1.474 6.008 25.017 1.00 90.75 185 PRO A CA 1
ATOM 1432 C C . PRO A 1 185 ? 0.094 6.281 25.630 1.00 90.75 185 PRO A C 1
ATOM 1434 O O . PRO A 1 185 ? -0.160 5.876 26.759 1.00 90.75 185 PRO A O 1
ATOM 1437 N N . ASN A 1 186 ? -0.783 6.983 24.912 1.00 89.00 186 ASN A N 1
ATOM 1438 C CA . ASN A 1 186 ? -2.154 7.278 25.328 1.00 89.00 186 ASN A CA 1
ATOM 1439 C C . ASN A 1 186 ? -3.159 6.163 24.976 1.00 89.00 186 ASN A C 1
ATOM 1441 O O . ASN A 1 186 ? -4.346 6.338 25.225 1.00 89.00 186 ASN A O 1
ATOM 1445 N N . GLY A 1 187 ? -2.700 5.039 24.416 1.00 91.12 187 GLY A N 1
ATOM 1446 C CA . GLY A 1 187 ? -3.549 3.923 23.989 1.00 91.12 187 GLY A CA 1
ATOM 1447 C C . GLY A 1 187 ? -4.032 4.020 22.539 1.00 91.12 187 GLY A C 1
ATOM 1448 O O . GLY A 1 187 ? -4.590 3.052 22.021 1.00 91.12 187 GLY A O 1
ATOM 1449 N N . ASP A 1 188 ? -3.775 5.142 21.862 1.00 93.69 188 ASP A N 1
ATOM 1450 C CA . ASP A 1 188 ? -4.116 5.306 20.452 1.00 93.69 188 ASP A CA 1
ATOM 1451 C C . ASP A 1 188 ? -3.255 4.394 19.575 1.00 93.69 188 ASP A C 1
ATOM 1453 O O . ASP A 1 188 ? -2.105 4.060 19.888 1.00 93.69 188 ASP A O 1
ATOM 1457 N N . ARG A 1 189 ? -3.814 3.988 18.440 1.00 95.62 189 ARG A N 1
ATOM 1458 C CA . ARG A 1 189 ? -3.202 3.013 17.538 1.00 95.62 189 ARG A CA 1
ATOM 1459 C C . ARG A 1 189 ? -3.287 3.476 16.098 1.00 95.62 189 ARG A C 1
ATOM 1461 O O . ARG A 1 189 ? -4.310 3.995 15.660 1.00 95.62 189 ARG A O 1
ATOM 1468 N N . VAL A 1 190 ? -2.216 3.263 15.343 1.00 97.38 190 VAL A N 1
ATOM 1469 C CA . VAL A 1 190 ? -2.133 3.638 13.929 1.00 97.38 190 VAL A CA 1
ATOM 1470 C C . VAL A 1 190 ? -1.610 2.470 13.110 1.00 97.38 190 VAL A C 1
ATOM 1472 O O . VAL A 1 190 ? -0.582 1.886 13.448 1.00 97.38 190 VAL A O 1
ATOM 1475 N N . ALA A 1 191 ? -2.275 2.168 11.999 1.00 98.19 191 ALA A N 1
ATOM 1476 C CA . ALA A 1 191 ? -1.759 1.260 10.981 1.00 98.19 191 ALA A CA 1
ATOM 1477 C C . ALA A 1 191 ? -1.670 1.964 9.633 1.00 98.19 191 ALA A C 1
ATOM 1479 O O . ALA A 1 191 ? -2.558 2.736 9.273 1.00 98.19 191 ALA A O 1
ATOM 1480 N N . ILE A 1 192 ? -0.625 1.661 8.870 1.00 98.62 192 ILE A N 1
ATOM 1481 C CA . ILE A 1 192 ? -0.448 2.135 7.499 1.00 98.62 192 ILE A CA 1
ATOM 1482 C C . ILE A 1 192 ? -0.103 0.968 6.580 1.00 98.62 192 ILE A C 1
ATOM 1484 O O . ILE A 1 192 ? 0.719 0.120 6.926 1.00 98.62 192 ILE A O 1
ATOM 1488 N N . VAL A 1 193 ? -0.705 0.965 5.392 1.00 98.81 193 VAL A N 1
ATOM 1489 C CA . VAL A 1 193 ? -0.327 0.122 4.255 1.00 98.81 193 VAL A CA 1
ATOM 1490 C C . VAL A 1 193 ? 0.070 1.027 3.096 1.00 98.81 193 VAL A C 1
ATOM 1492 O O . VAL A 1 193 ? -0.612 2.009 2.799 1.00 98.81 193 VAL A O 1
ATOM 1495 N N . VAL A 1 194 ? 1.177 0.688 2.445 1.00 98.62 194 VAL A N 1
ATOM 1496 C CA . VAL A 1 194 ? 1.763 1.417 1.322 1.00 98.62 194 VAL A CA 1
ATOM 1497 C C . VAL A 1 194 ? 2.030 0.429 0.191 1.00 98.62 194 VAL A C 1
ATOM 1499 O O . VAL A 1 194 ? 2.709 -0.564 0.402 1.00 98.62 194 VAL A O 1
ATOM 1502 N N . ASP A 1 195 ? 1.526 0.714 -0.999 1.00 97.75 195 ASP A N 1
ATOM 1503 C CA . ASP A 1 195 ? 1.729 -0.034 -2.240 1.00 97.75 195 ASP A CA 1
ATOM 1504 C C . ASP A 1 195 ? 2.635 0.787 -3.172 1.00 97.75 195 ASP A C 1
ATOM 1506 O O . ASP A 1 195 ? 2.319 1.916 -3.571 1.00 97.75 195 ASP A O 1
ATOM 1510 N N . GLY A 1 196 ? 3.809 0.242 -3.482 1.00 96.19 196 GLY A N 1
ATOM 1511 C CA . GLY A 1 196 ? 4.757 0.840 -4.410 1.00 96.19 196 GLY A CA 1
ATOM 1512 C C . GLY A 1 196 ? 4.283 0.728 -5.858 1.00 96.19 196 GLY A C 1
ATOM 1513 O O . GLY A 1 196 ? 4.163 -0.361 -6.416 1.00 96.19 196 GLY A O 1
ATOM 1514 N N . VAL A 1 197 ? 4.145 1.864 -6.550 1.00 91.88 197 VAL A N 1
ATOM 1515 C CA . VAL A 1 197 ? 3.642 1.871 -7.929 1.00 91.88 197 VAL A CA 1
ATOM 1516 C C . VAL A 1 197 ? 4.673 1.256 -8.878 1.00 91.88 197 VAL A C 1
ATOM 1518 O O . VAL A 1 197 ? 5.630 1.906 -9.294 1.00 91.88 197 VAL A O 1
ATOM 1521 N N . SER A 1 198 ? 4.438 0.010 -9.291 1.00 87.00 198 SER A N 1
ATOM 1522 C CA . SER A 1 198 ? 5.379 -0.806 -10.082 1.00 87.00 198 SER A CA 1
ATOM 1523 C C . SER A 1 198 ? 5.873 -0.202 -11.410 1.00 87.00 198 SER A C 1
ATOM 1525 O O . SER A 1 198 ? 6.879 -0.657 -11.965 1.00 87.00 198 SER A O 1
ATOM 1527 N N . SER A 1 199 ? 5.182 0.805 -11.959 1.00 82.44 199 SER A N 1
ATOM 1528 C CA . SER A 1 199 ? 5.636 1.542 -13.148 1.00 82.44 199 SER A CA 1
ATOM 1529 C C . SER A 1 199 ? 6.753 2.547 -12.860 1.00 82.44 199 SER A C 1
ATOM 1531 O O . SER A 1 199 ? 7.355 3.049 -13.809 1.00 82.44 199 SER A O 1
ATOM 1533 N N . TYR A 1 200 ? 7.025 2.833 -11.587 1.00 84.06 200 TYR A N 1
ATOM 1534 C CA . TYR A 1 200 ? 8.062 3.745 -11.127 1.00 84.06 200 TYR A CA 1
ATOM 1535 C C . TYR A 1 200 ? 9.296 2.974 -10.622 1.00 84.06 200 TYR A C 1
ATOM 1537 O O . TYR A 1 200 ? 9.177 1.862 -10.096 1.00 84.06 200 TYR A O 1
ATOM 1545 N N . PRO A 1 201 ? 10.511 3.5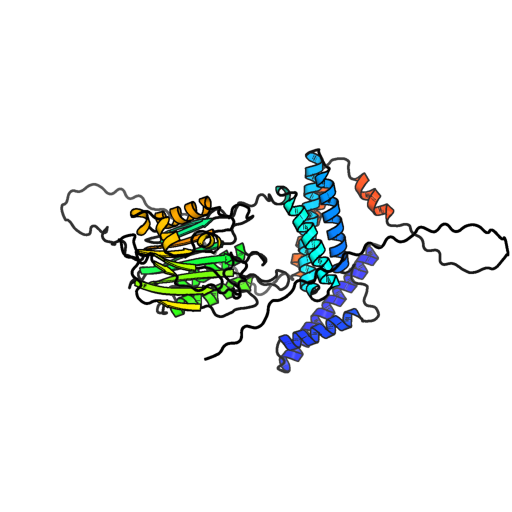19 -10.809 1.00 79.19 201 PRO A N 1
ATOM 1546 C CA . PRO A 1 201 ? 11.727 2.932 -10.263 1.00 79.19 201 PRO A CA 1
ATOM 1547 C C . PRO A 1 201 ? 11.696 2.880 -8.730 1.00 79.19 201 PRO A C 1
ATOM 1549 O O . PRO A 1 201 ? 11.127 3.742 -8.069 1.00 79.19 201 PRO A O 1
ATOM 1552 N N . ASP A 1 202 ? 12.358 1.864 -8.168 1.00 82.75 202 ASP A N 1
ATOM 1553 C CA . ASP A 1 202 ? 12.511 1.680 -6.716 1.00 82.75 202 ASP A CA 1
ATOM 1554 C C . ASP A 1 202 ? 11.182 1.650 -5.930 1.00 82.75 202 ASP A C 1
ATOM 1556 O O . ASP A 1 202 ? 11.136 2.100 -4.790 1.00 82.75 202 ASP A O 1
ATOM 1560 N N . ALA A 1 203 ? 10.106 1.107 -6.518 1.00 89.31 203 ALA A N 1
ATOM 1561 C CA . ALA A 1 203 ? 8.774 1.028 -5.904 1.00 89.31 203 ALA A CA 1
ATOM 1562 C C . ALA A 1 203 ? 8.789 0.437 -4.477 1.00 89.31 203 ALA A C 1
ATOM 1564 O O . ALA A 1 203 ? 8.297 1.074 -3.550 1.00 89.31 203 ALA A O 1
ATOM 1565 N N . ALA A 1 204 ? 9.449 -0.711 -4.276 1.00 90.62 204 ALA A N 1
ATOM 1566 C CA . ALA A 1 204 ? 9.602 -1.322 -2.951 1.00 90.62 204 ALA A CA 1
ATOM 1567 C C . ALA A 1 204 ? 10.335 -0.401 -1.959 1.00 90.62 204 ALA A C 1
ATOM 1569 O O . ALA A 1 204 ? 9.891 -0.185 -0.835 1.00 90.62 204 ALA A O 1
ATOM 1570 N N . GLY A 1 205 ? 11.448 0.202 -2.391 1.00 89.00 205 GLY A N 1
ATOM 1571 C CA . GLY A 1 205 ? 12.204 1.129 -1.556 1.00 89.00 205 GLY A CA 1
ATOM 1572 C C . GLY A 1 205 ? 11.430 2.412 -1.242 1.00 89.00 205 GLY A C 1
ATOM 1573 O O . GLY A 1 205 ? 11.642 3.002 -0.183 1.00 89.00 205 GLY A O 1
ATOM 1574 N N . ALA A 1 206 ? 10.558 2.862 -2.146 1.00 91.81 206 ALA A N 1
ATOM 1575 C CA . ALA A 1 206 ? 9.674 3.998 -1.930 1.00 91.81 206 ALA A CA 1
ATOM 1576 C C . ALA A 1 206 ? 8.612 3.680 -0.875 1.00 91.81 206 ALA A C 1
ATOM 1578 O O . ALA A 1 206 ? 8.475 4.460 0.066 1.00 91.81 206 ALA A O 1
ATOM 1579 N N . ALA A 1 207 ? 7.948 2.525 -0.985 1.00 95.62 207 ALA A N 1
ATOM 1580 C CA . ALA A 1 207 ? 6.973 2.063 -0.003 1.00 95.62 207 ALA A CA 1
ATOM 1581 C C . ALA A 1 207 ? 7.593 1.948 1.399 1.00 95.62 207 ALA A C 1
ATOM 1583 O O . ALA A 1 207 ? 7.061 2.508 2.357 1.00 95.62 207 ALA A O 1
ATOM 1584 N N . ASP A 1 208 ? 8.780 1.337 1.500 1.00 94.00 208 ASP A N 1
ATOM 1585 C CA . ASP A 1 208 ? 9.518 1.194 2.762 1.00 94.00 208 ASP A CA 1
ATOM 1586 C C . ASP A 1 208 ? 9.865 2.544 3.401 1.00 94.00 208 ASP A C 1
ATOM 1588 O O . ASP A 1 208 ? 9.651 2.753 4.596 1.00 94.00 208 ASP A O 1
ATOM 1592 N N . ARG A 1 209 ? 10.402 3.485 2.613 1.00 93.88 209 ARG A N 1
ATOM 1593 C CA . ARG A 1 209 ? 10.759 4.823 3.113 1.00 93.88 209 ARG A CA 1
ATOM 1594 C C . ARG A 1 209 ? 9.532 5.615 3.535 1.00 93.88 209 ARG A C 1
ATOM 1596 O O . ARG A 1 209 ? 9.601 6.319 4.538 1.00 93.88 209 ARG A O 1
ATOM 1603 N N . PHE A 1 210 ? 8.451 5.510 2.766 1.00 96.50 210 PHE A N 1
ATOM 1604 C CA . PHE A 1 210 ? 7.200 6.184 3.072 1.00 96.50 210 PHE A CA 1
ATOM 1605 C C . PHE A 1 210 ? 6.644 5.681 4.403 1.00 96.50 210 PHE A C 1
ATOM 1607 O O . PHE A 1 210 ? 6.448 6.485 5.309 1.00 96.50 210 PHE A O 1
ATOM 1614 N N . ALA A 1 211 ? 6.482 4.362 4.559 1.00 97.62 211 ALA A N 1
ATOM 1615 C CA . ALA A 1 211 ? 5.981 3.758 5.791 1.00 97.62 211 ALA A CA 1
ATOM 1616 C C . ALA A 1 211 ? 6.859 4.121 7.000 1.00 97.62 211 ALA A C 1
ATOM 1618 O O . ALA A 1 211 ? 6.340 4.581 8.013 1.00 97.62 211 ALA A O 1
ATOM 1619 N N . ALA A 1 212 ? 8.187 4.000 6.876 1.00 96.06 212 ALA A N 1
ATOM 1620 C CA . ALA A 1 212 ? 9.112 4.294 7.970 1.00 96.06 212 ALA A CA 1
ATOM 1621 C C . ALA A 1 212 ? 9.045 5.761 8.427 1.00 96.06 212 ALA A C 1
ATOM 1623 O O . ALA A 1 212 ? 8.944 6.032 9.625 1.00 96.06 212 ALA A O 1
ATOM 1624 N N . ALA A 1 213 ? 9.078 6.710 7.486 1.00 96.75 213 ALA A N 1
ATOM 1625 C CA . ALA A 1 213 ? 9.003 8.134 7.801 1.00 96.75 213 ALA A CA 1
ATOM 1626 C C . ALA A 1 213 ? 7.626 8.537 8.344 1.00 96.75 213 ALA A C 1
ATOM 1628 O O . ALA A 1 213 ? 7.555 9.329 9.282 1.00 96.75 213 ALA A O 1
ATOM 1629 N N . PHE A 1 214 ? 6.551 7.944 7.814 1.00 97.94 214 PHE A N 1
ATOM 1630 C CA . PHE A 1 214 ? 5.200 8.134 8.332 1.00 97.94 214 PHE A CA 1
ATOM 1631 C C . PHE A 1 214 ? 5.121 7.723 9.806 1.00 97.94 214 PHE A C 1
ATOM 1633 O O . PHE A 1 214 ? 4.700 8.506 10.654 1.00 97.94 214 PHE A O 1
ATOM 1640 N N . THR A 1 215 ? 5.587 6.517 10.142 1.00 96.19 215 THR A N 1
ATOM 1641 C CA . THR A 1 215 ? 5.540 6.033 11.527 1.00 96.19 215 THR A CA 1
ATOM 1642 C C . THR A 1 215 ? 6.484 6.766 12.465 1.00 96.19 215 THR A C 1
ATOM 1644 O O . THR A 1 215 ? 6.151 6.928 13.634 1.00 96.19 215 THR A O 1
ATOM 1647 N N . ALA A 1 216 ? 7.630 7.243 11.970 1.00 96.44 216 ALA A N 1
ATOM 1648 C CA . ALA A 1 216 ? 8.544 8.049 12.770 1.00 96.44 216 ALA A CA 1
ATOM 1649 C C . ALA A 1 216 ? 7.903 9.382 13.187 1.00 96.44 216 ALA A C 1
ATOM 1651 O O . ALA A 1 216 ? 8.035 9.773 14.341 1.00 96.44 216 ALA A O 1
ATOM 1652 N N . GLU A 1 217 ? 7.170 10.047 12.285 1.00 97.31 217 GLU A N 1
ATOM 1653 C CA . GLU A 1 217 ? 6.466 11.298 12.606 1.00 97.31 217 GLU A CA 1
ATOM 1654 C C . GLU A 1 217 ? 5.257 11.066 13.528 1.00 97.31 217 GLU A C 1
ATOM 1656 O O . GLU A 1 217 ? 5.008 11.884 14.410 1.00 97.31 217 GLU A O 1
ATOM 1661 N N . ILE A 1 218 ? 4.521 9.958 13.363 1.00 96.56 218 ILE A N 1
ATOM 1662 C CA . ILE A 1 218 ? 3.416 9.594 14.272 1.00 96.56 218 ILE A CA 1
ATOM 1663 C C . ILE A 1 218 ? 3.934 9.270 15.679 1.00 96.56 218 ILE A C 1
ATOM 1665 O O . ILE A 1 218 ? 3.321 9.672 16.662 1.00 96.56 218 ILE A O 1
ATOM 1669 N N . GLY A 1 219 ? 5.040 8.530 15.779 1.00 94.94 219 GLY A N 1
ATOM 1670 C CA . GLY A 1 219 ? 5.585 8.053 17.049 1.00 94.94 219 GLY A CA 1
ATOM 1671 C C . GLY A 1 219 ? 6.429 9.070 17.822 1.00 94.94 219 GLY A C 1
ATOM 1672 O O . GLY A 1 219 ? 6.870 8.744 18.921 1.00 94.94 219 GLY A O 1
ATOM 1673 N N . ASP A 1 220 ? 6.689 10.262 17.276 1.00 93.31 220 ASP A N 1
ATOM 1674 C CA . ASP A 1 220 ? 7.531 11.278 17.915 1.00 93.31 220 ASP A CA 1
ATOM 1675 C C . ASP A 1 220 ? 6.817 11.926 19.124 1.00 93.31 220 ASP A C 1
ATOM 1677 O O . ASP A 1 220 ? 5.858 12.688 18.942 1.00 93.31 220 ASP A O 1
ATOM 1681 N N . PRO A 1 221 ? 7.293 11.710 20.369 1.00 87.56 221 PRO A N 1
ATOM 1682 C CA . PRO A 1 221 ? 6.678 12.289 21.563 1.00 87.56 221 PRO A CA 1
ATOM 1683 C C . PRO A 1 221 ? 6.691 13.822 21.570 1.00 87.56 221 PRO A C 1
ATOM 1685 O O . PRO A 1 221 ? 5.831 14.438 22.200 1.00 87.56 221 PRO A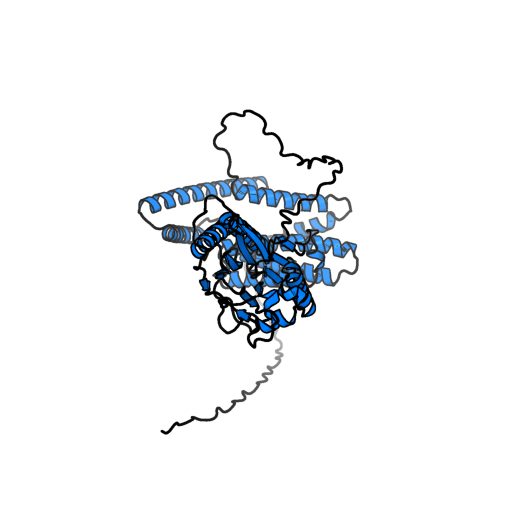 O 1
ATOM 1688 N N . ALA A 1 222 ? 7.626 14.459 20.854 1.00 86.69 222 ALA A N 1
ATOM 1689 C CA . ALA A 1 222 ? 7.685 15.916 20.731 1.00 86.69 222 ALA A CA 1
ATOM 1690 C C . ALA A 1 222 ? 6.502 16.494 19.933 1.00 86.69 222 ALA A C 1
ATOM 1692 O O . ALA A 1 222 ? 6.312 17.711 19.888 1.00 86.69 222 ALA A O 1
ATOM 1693 N N . ARG A 1 223 ? 5.706 15.634 19.289 1.00 79.25 223 ARG A N 1
ATOM 1694 C CA . ARG A 1 223 ? 4.525 15.991 18.497 1.00 79.25 223 ARG A CA 1
ATOM 1695 C C . ARG A 1 223 ? 3.201 15.687 19.202 1.00 79.25 223 ARG A C 1
ATOM 1697 O O . ARG A 1 223 ? 2.150 15.750 18.559 1.00 79.25 223 ARG A O 1
ATOM 1704 N N . ALA A 1 224 ? 3.244 15.379 20.500 1.00 79.50 224 ALA A N 1
ATOM 1705 C CA . ALA A 1 224 ? 2.059 15.162 21.322 1.00 79.50 224 ALA A CA 1
ATOM 1706 C C . ALA A 1 224 ? 1.088 16.363 21.277 1.00 79.50 224 ALA A C 1
ATOM 1708 O O . ALA A 1 224 ? 1.499 17.513 21.126 1.00 79.50 224 ALA A O 1
ATOM 1709 N N . GLY A 1 225 ? -0.213 16.089 21.415 1.00 82.69 225 GLY A N 1
ATOM 1710 C CA . GLY A 1 225 ? -1.273 17.108 21.442 1.00 82.69 225 GLY A CA 1
ATOM 1711 C C . GLY A 1 225 ? -1.865 17.490 20.080 1.00 82.69 225 GLY A C 1
ATOM 1712 O O . GLY A 1 225 ? -2.771 18.318 20.028 1.00 82.69 225 GLY A O 1
ATOM 1713 N N . ARG A 1 226 ? -1.397 16.894 18.976 1.00 91.81 226 ARG A N 1
ATOM 1714 C CA . ARG A 1 226 ? -2.056 17.006 17.663 1.00 91.81 226 ARG A CA 1
ATOM 1715 C C . ARG A 1 226 ? -3.347 16.192 17.640 1.00 91.81 226 ARG A C 1
ATOM 1717 O O . ARG A 1 226 ? -3.382 15.090 18.180 1.00 91.81 226 ARG A O 1
ATOM 1724 N N . THR A 1 227 ? -4.369 16.689 16.944 1.00 94.56 227 THR A N 1
ATOM 1725 C CA . THR A 1 227 ? -5.537 15.854 16.621 1.00 94.56 227 THR A CA 1
ATOM 1726 C C . THR A 1 227 ? -5.126 14.706 15.688 1.00 94.56 227 THR A C 1
ATOM 1728 O O . THR A 1 227 ? -4.139 14.852 14.954 1.00 94.56 227 THR A O 1
ATOM 1731 N N . PRO A 1 228 ? -5.876 13.589 15.633 1.00 95.56 228 PRO A N 1
ATOM 1732 C CA . PRO A 1 228 ? -5.606 12.498 14.695 1.00 95.56 228 PRO A CA 1
ATOM 1733 C C . PRO A 1 228 ? -5.418 12.975 13.247 1.00 95.56 228 PRO A C 1
ATOM 1735 O O . PRO A 1 228 ? -4.421 12.649 12.602 1.00 95.56 228 PRO A O 1
ATOM 1738 N N . ALA A 1 229 ? -6.303 13.848 12.752 1.00 97.00 229 ALA A N 1
ATOM 1739 C CA . ALA A 1 229 ? -6.192 14.422 11.412 1.00 97.00 229 ALA A CA 1
ATOM 1740 C C . ALA A 1 229 ? -4.904 15.248 11.214 1.00 97.00 229 ALA A C 1
ATOM 1742 O O . ALA A 1 229 ? -4.265 15.161 10.162 1.00 97.00 229 ALA A O 1
ATOM 1743 N N . GLN A 1 230 ? -4.490 16.035 12.213 1.00 96.81 230 GLN A N 1
ATOM 1744 C CA . GLN A 1 230 ? -3.241 16.803 12.162 1.00 96.81 230 GLN A CA 1
ATOM 1745 C C . GLN A 1 230 ? -2.007 15.893 12.188 1.00 96.81 230 GLN A C 1
ATOM 1747 O O . GLN A 1 230 ? -1.061 16.130 11.435 1.00 96.81 230 GLN A O 1
ATOM 1752 N N . ALA A 1 231 ? -2.019 14.850 13.022 1.00 97.31 231 ALA A N 1
ATOM 1753 C CA . ALA A 1 231 ? -0.943 13.869 13.109 1.00 97.31 231 ALA A CA 1
ATOM 1754 C C . ALA A 1 231 ? -0.764 13.125 11.777 1.00 97.31 231 ALA A C 1
ATOM 1756 O O . ALA A 1 231 ? 0.344 13.073 11.245 1.00 97.31 231 ALA A O 1
ATOM 1757 N N . LEU A 1 232 ? -1.861 12.646 11.181 1.00 98.06 232 LEU A N 1
ATOM 1758 C CA . LEU A 1 232 ? -1.847 11.961 9.887 1.00 98.06 232 LEU A CA 1
ATOM 1759 C C . LEU A 1 232 ? -1.349 12.863 8.745 1.00 98.06 232 LEU A C 1
ATOM 1761 O O . LEU A 1 232 ? -0.553 12.417 7.919 1.00 98.06 232 LEU A O 1
ATOM 1765 N N . ARG A 1 233 ? -1.758 14.140 8.701 1.00 97.88 233 ARG A N 1
ATOM 1766 C CA . ARG A 1 233 ? -1.261 15.097 7.690 1.00 97.88 233 ARG A CA 1
ATOM 1767 C C . ARG A 1 233 ? 0.229 15.390 7.846 1.00 97.88 233 ARG A C 1
ATOM 1769 O O . ARG A 1 233 ? 0.941 15.454 6.847 1.00 97.88 233 ARG A O 1
ATOM 1776 N N . ALA A 1 234 ? 0.706 15.561 9.078 1.00 97.19 234 ALA A N 1
ATOM 1777 C CA . ALA A 1 234 ? 2.130 15.758 9.336 1.00 97.19 234 ALA A CA 1
ATOM 1778 C C . ALA A 1 234 ? 2.945 14.529 8.904 1.00 97.19 234 ALA A C 1
ATOM 1780 O O . ALA A 1 234 ? 3.975 14.673 8.244 1.00 97.19 234 ALA A O 1
ATOM 1781 N N . ALA A 1 235 ? 2.445 13.329 9.205 1.00 97.75 235 ALA A N 1
ATOM 1782 C CA . ALA A 1 235 ? 3.073 12.073 8.817 1.00 97.75 235 ALA A CA 1
ATOM 1783 C C . ALA A 1 235 ? 3.110 11.865 7.295 1.00 97.75 235 ALA A C 1
ATOM 1785 O O . ALA A 1 235 ? 4.147 11.464 6.768 1.00 97.75 235 ALA A O 1
ATOM 1786 N N . ASP A 1 236 ? 2.041 12.209 6.567 1.00 97.38 236 ASP A N 1
ATOM 1787 C CA . ASP A 1 236 ? 2.048 12.228 5.095 1.00 97.38 236 ASP A CA 1
ATOM 1788 C C . ASP A 1 236 ? 3.115 13.184 4.542 1.00 97.38 236 ASP A C 1
ATOM 1790 O O . ASP A 1 236 ? 3.896 12.806 3.665 1.00 97.38 236 ASP A O 1
ATOM 1794 N N . ALA A 1 237 ? 3.200 14.404 5.079 1.00 95.44 237 ALA A N 1
ATOM 1795 C CA . ALA A 1 237 ? 4.197 15.380 4.648 1.00 95.44 237 ALA A CA 1
ATOM 1796 C C . ALA A 1 237 ? 5.634 14.876 4.888 1.00 95.44 237 ALA A C 1
ATOM 1798 O O . ALA A 1 237 ? 6.478 14.955 3.989 1.00 95.44 237 ALA A O 1
ATOM 1799 N N . ALA A 1 238 ? 5.906 14.299 6.063 1.00 95.50 238 ALA A N 1
ATOM 1800 C CA . ALA A 1 238 ? 7.198 13.696 6.388 1.00 95.50 238 ALA A CA 1
ATOM 1801 C C . ALA A 1 238 ? 7.533 12.518 5.453 1.00 95.50 238 ALA A C 1
ATOM 1803 O O . ALA A 1 238 ? 8.652 12.417 4.939 1.00 95.50 238 ALA A O 1
ATOM 1804 N N . ALA A 1 239 ? 6.553 11.661 5.163 1.00 95.69 239 ALA A N 1
ATOM 1805 C CA . ALA A 1 239 ? 6.716 10.513 4.281 1.00 95.69 239 ALA A CA 1
ATOM 1806 C C . ALA A 1 239 ? 6.997 10.917 2.822 1.00 95.69 239 ALA A C 1
ATOM 1808 O O . ALA A 1 239 ? 7.924 10.394 2.191 1.00 95.69 239 ALA A O 1
ATOM 1809 N N . LYS A 1 240 ? 6.281 11.920 2.297 1.00 92.94 240 LYS A N 1
ATOM 1810 C CA . LYS A 1 240 ? 6.551 12.521 0.978 1.00 92.94 240 LYS A CA 1
ATOM 1811 C C . LYS A 1 240 ? 7.946 13.153 0.907 1.00 92.94 240 LYS A C 1
ATOM 1813 O O . LYS A 1 240 ? 8.668 12.963 -0.080 1.00 92.94 240 LYS A O 1
ATOM 1818 N N . ALA A 1 241 ? 8.369 13.854 1.959 1.00 91.25 241 ALA A N 1
ATOM 1819 C CA . ALA A 1 241 ? 9.714 14.422 2.042 1.00 91.25 241 ALA A CA 1
ATOM 1820 C C . ALA A 1 241 ? 10.800 13.329 2.026 1.00 91.25 241 ALA A C 1
ATOM 1822 O O . ALA A 1 241 ? 11.795 13.444 1.302 1.00 91.25 241 ALA A O 1
ATOM 1823 N N . ALA A 1 242 ? 10.584 12.220 2.739 1.00 90.56 242 ALA A N 1
ATOM 1824 C CA . ALA A 1 242 ? 11.516 11.096 2.775 1.00 90.56 242 ALA A CA 1
ATOM 1825 C C . ALA A 1 242 ? 11.708 10.438 1.399 1.00 90.56 242 ALA A C 1
ATOM 1827 O O . ALA A 1 242 ? 12.836 10.081 1.041 1.00 90.56 242 ALA A O 1
ATOM 1828 N N . MET A 1 243 ? 10.650 10.334 0.586 1.00 87.62 243 MET A N 1
ATOM 1829 C CA . MET A 1 243 ? 10.772 9.863 -0.800 1.00 87.62 243 MET A CA 1
ATOM 1830 C C . MET A 1 243 ? 11.594 10.828 -1.666 1.00 87.62 243 MET A C 1
ATOM 1832 O O . MET A 1 243 ? 12.433 10.392 -2.460 1.00 87.62 243 MET A O 1
ATOM 1836 N N . THR A 1 244 ? 11.409 12.134 -1.466 1.00 81.12 244 THR A N 1
ATOM 1837 C CA . THR A 1 244 ? 12.091 13.190 -2.231 1.00 81.12 244 THR A CA 1
ATOM 1838 C C . THR A 1 244 ? 13.599 13.222 -1.960 1.00 81.12 244 THR A C 1
ATOM 1840 O O . THR A 1 244 ? 14.379 13.500 -2.864 1.00 81.12 244 THR A O 1
ATOM 1843 N N . SER A 1 245 ? 14.052 12.838 -0.762 1.00 72.25 245 SER A N 1
ATOM 1844 C CA . SER A 1 245 ? 15.481 12.839 -0.391 1.00 72.25 245 SER A CA 1
ATOM 1845 C C . SER A 1 245 ? 16.392 11.983 -1.290 1.00 72.25 245 SER A C 1
ATOM 1847 O O . SER A 1 245 ? 17.600 12.209 -1.357 1.00 72.25 245 SER A O 1
ATOM 1849 N N . ARG A 1 246 ? 15.829 10.982 -1.982 1.00 70.62 246 ARG A N 1
ATOM 1850 C CA . ARG A 1 246 ? 16.553 10.112 -2.927 1.00 70.62 246 ARG A CA 1
ATOM 1851 C C . ARG A 1 246 ? 16.186 10.352 -4.385 1.00 70.62 246 ARG A C 1
ATOM 1853 O O . ARG A 1 246 ? 16.722 9.654 -5.251 1.00 70.62 246 ARG A O 1
ATOM 1860 N N . TYR A 1 247 ? 15.300 11.312 -4.638 1.00 69.44 247 TYR A N 1
ATOM 1861 C CA . TYR A 1 247 ? 14.974 11.747 -5.980 1.00 69.44 247 TYR A CA 1
ATOM 1862 C C . TYR A 1 247 ? 16.190 12.420 -6.601 1.00 69.44 247 TYR A C 1
ATOM 1864 O O . TYR A 1 247 ? 16.772 13.352 -6.048 1.00 69.44 247 TYR A O 1
ATOM 1872 N N . THR A 1 248 ? 16.544 11.950 -7.785 1.00 63.34 248 THR A N 1
ATOM 1873 C CA . THR A 1 248 ? 17.435 12.669 -8.679 1.00 63.34 248 THR A CA 1
ATOM 1874 C C . THR A 1 248 ? 16.858 12.564 -10.091 1.00 63.34 248 THR A C 1
ATOM 1876 O O . THR A 1 248 ? 16.246 11.537 -10.413 1.00 63.34 248 THR A O 1
ATOM 1879 N N . PRO A 1 249 ? 17.023 13.584 -10.954 1.00 56.91 249 PRO A N 1
ATOM 1880 C CA . PRO A 1 249 ? 16.515 13.534 -12.328 1.00 56.91 249 PRO A CA 1
ATOM 1881 C C . PRO A 1 249 ? 16.965 12.287 -13.113 1.00 56.91 249 PRO A C 1
ATOM 1883 O O . PRO A 1 249 ? 16.271 11.845 -14.020 1.00 56.91 249 PRO A O 1
ATOM 1886 N N . ASP A 1 250 ? 18.114 11.712 -12.751 1.00 52.88 250 ASP A N 1
ATOM 1887 C CA . ASP A 1 250 ? 18.720 10.505 -13.321 1.00 52.88 250 ASP A CA 1
ATOM 1888 C C . ASP A 1 250 ? 18.178 9.177 -12.760 1.00 52.88 250 ASP A C 1
ATOM 1890 O O . ASP A 1 250 ? 18.298 8.156 -13.432 1.00 52.88 250 ASP A O 1
ATOM 1894 N N . ARG A 1 251 ? 17.574 9.158 -11.563 1.00 58.84 251 ARG A N 1
ATOM 1895 C CA . ARG A 1 251 ? 16.972 7.944 -10.970 1.00 58.84 251 ARG A CA 1
ATOM 1896 C C . ARG A 1 251 ? 15.483 7.795 -11.250 1.00 58.84 251 ARG A C 1
ATOM 1898 O O . ARG A 1 251 ? 14.933 6.724 -11.002 1.00 58.84 251 ARG A O 1
ATOM 1905 N N . GLY A 1 252 ? 14.855 8.846 -11.767 1.00 61.94 252 GLY A N 1
ATOM 1906 C CA . GLY A 1 252 ? 13.419 8.906 -11.987 1.00 61.94 252 GLY A CA 1
ATOM 1907 C C . GLY A 1 252 ? 12.629 9.132 -10.698 1.00 61.94 252 GLY A C 1
ATOM 1908 O O . GLY A 1 252 ? 13.173 9.310 -9.606 1.00 61.94 252 GLY A O 1
ATOM 1909 N N . HIS A 1 253 ? 11.313 9.174 -10.852 1.00 74.62 253 HIS A N 1
ATOM 1910 C CA . HIS A 1 253 ? 10.372 9.441 -9.770 1.00 74.62 253 HIS A CA 1
ATOM 1911 C C . HIS A 1 253 ? 10.096 8.163 -8.970 1.00 74.62 253 HIS A C 1
ATOM 1913 O O . HIS A 1 253 ? 10.092 7.074 -9.532 1.00 74.62 253 HIS A O 1
ATOM 1919 N N . ALA A 1 254 ? 9.831 8.287 -7.675 1.00 84.44 254 ALA A N 1
ATOM 1920 C CA . ALA A 1 254 ? 9.192 7.233 -6.895 1.00 84.44 254 ALA A CA 1
ATOM 1921 C C . ALA A 1 254 ? 7.718 7.599 -6.716 1.00 84.44 254 ALA A C 1
ATOM 1923 O O . ALA A 1 254 ? 7.389 8.786 -6.649 1.00 84.44 254 ALA A O 1
ATOM 1924 N N . ALA A 1 255 ? 6.854 6.590 -6.653 1.00 91.31 255 ALA A N 1
ATOM 1925 C CA . ALA A 1 255 ? 5.430 6.778 -6.443 1.00 91.31 255 ALA A CA 1
ATOM 1926 C C . ALA A 1 255 ? 4.848 5.659 -5.581 1.00 91.31 255 ALA A C 1
ATOM 1928 O O . ALA A 1 255 ? 5.232 4.497 -5.736 1.00 91.31 255 ALA A O 1
ATOM 1929 N N . VAL A 1 256 ? 3.906 6.017 -4.710 1.00 96.19 256 VAL A N 1
ATOM 1930 C CA . VAL A 1 256 ? 3.197 5.082 -3.832 1.00 96.19 256 VAL A CA 1
ATOM 1931 C C . VAL A 1 256 ? 1.698 5.392 -3.757 1.00 96.19 256 VAL A C 1
ATOM 1933 O O . VAL A 1 256 ? 1.277 6.552 -3.768 1.00 96.19 256 VAL A O 1
ATOM 1936 N N . SER A 1 257 ? 0.898 4.338 -3.666 1.00 97.50 257 SER A N 1
ATOM 1937 C CA . SER A 1 257 ? -0.482 4.329 -3.177 1.00 97.50 257 SER A CA 1
ATOM 1938 C C . SER A 1 257 ? -0.435 3.993 -1.685 1.00 97.50 257 SER A C 1
ATOM 1940 O O . SER A 1 257 ? 0.403 3.200 -1.272 1.00 97.50 257 SER A O 1
ATOM 1942 N N . TYR A 1 258 ? -1.259 4.599 -0.837 1.00 98.62 258 TYR A N 1
ATOM 1943 C CA . TYR A 1 258 ? -1.241 4.292 0.593 1.00 98.62 258 TYR A CA 1
ATOM 1944 C C . TYR A 1 258 ? -2.571 4.595 1.278 1.00 98.62 258 TYR A C 1
ATOM 1946 O O . TYR A 1 258 ? -3.379 5.400 0.812 1.00 98.62 258 TYR A O 1
ATOM 1954 N N . GLY A 1 259 ? -2.771 3.966 2.427 1.00 98.69 259 GLY A N 1
ATOM 1955 C CA . GLY A 1 259 ? -3.882 4.227 3.327 1.00 98.69 259 GLY A CA 1
ATOM 1956 C C . GLY A 1 259 ? -3.438 3.980 4.757 1.00 98.69 259 GLY A C 1
ATOM 1957 O O . GLY A 1 259 ? -2.744 3.001 5.031 1.00 98.69 259 GLY A O 1
ATOM 1958 N N . ALA A 1 260 ? -3.816 4.876 5.657 1.00 98.62 260 ALA A N 1
ATOM 1959 C CA . ALA A 1 260 ? -3.589 4.720 7.080 1.00 98.62 260 ALA A CA 1
ATOM 1960 C C . ALA A 1 260 ? -4.874 4.962 7.865 1.00 98.62 260 ALA A C 1
ATOM 1962 O O . ALA A 1 260 ? -5.731 5.758 7.468 1.00 98.62 260 ALA A O 1
ATOM 1963 N N . LEU A 1 261 ? -4.973 4.264 8.987 1.00 98.19 261 LEU A N 1
ATOM 1964 C CA . LEU A 1 261 ? -6.053 4.359 9.949 1.00 98.19 261 LEU A CA 1
ATOM 1965 C C . LEU A 1 261 ? -5.464 4.729 11.305 1.00 98.19 261 LEU A C 1
ATOM 1967 O O . LEU A 1 261 ? -4.584 4.033 11.804 1.00 98.19 261 LEU A O 1
ATOM 1971 N N . TYR A 1 262 ? -5.992 5.794 11.891 1.00 97.31 262 TYR A N 1
ATOM 1972 C CA . TYR A 1 262 ? -5.794 6.182 13.278 1.00 97.31 262 TYR A CA 1
ATOM 1973 C C . TYR A 1 262 ? -7.033 5.771 14.069 1.00 97.31 262 TYR A C 1
ATOM 1975 O O . TYR A 1 262 ? -8.142 6.128 13.678 1.00 97.31 262 TYR A O 1
ATOM 1983 N N . THR A 1 263 ? -6.847 5.033 15.158 1.00 94.50 263 THR A N 1
ATOM 1984 C CA . THR A 1 263 ? -7.899 4.650 16.106 1.00 94.50 263 THR A CA 1
ATOM 1985 C C . THR A 1 263 ? -7.561 5.252 17.461 1.00 94.50 263 THR A C 1
ATOM 1987 O O . THR A 1 263 ? -6.531 4.904 18.044 1.00 94.50 263 THR A O 1
ATOM 1990 N N . GLY A 1 264 ? -8.402 6.168 17.934 1.00 91.31 264 GLY A N 1
ATOM 1991 C CA . GLY A 1 264 ? -8.303 6.729 19.274 1.00 91.31 264 GLY A CA 1
ATOM 1992 C C . GLY A 1 264 ? -8.683 5.701 20.339 1.00 91.31 264 GLY A C 1
ATOM 1993 O O . GLY A 1 264 ? -9.467 4.784 20.087 1.00 91.31 264 GLY A O 1
ATOM 1994 N N . ALA A 1 265 ? -8.151 5.855 21.548 1.00 87.56 265 ALA A N 1
ATOM 1995 C CA . ALA A 1 265 ? -8.542 5.063 22.714 1.00 87.56 265 ALA A CA 1
ATOM 1996 C C . ALA A 1 265 ? -10.032 5.239 23.079 1.00 87.56 265 ALA A C 1
ATOM 1998 O O . ALA A 1 265 ? -10.612 4.394 23.756 1.00 87.56 265 ALA A O 1
ATOM 1999 N N . ASP A 1 266 ? -10.653 6.321 22.606 1.00 84.38 266 ASP A N 1
ATOM 2000 C CA . ASP A 1 266 ? -12.083 6.612 22.712 1.00 84.38 266 ASP A CA 1
ATOM 2001 C C . ASP A 1 266 ? -12.942 5.931 21.627 1.00 84.38 266 ASP A C 1
ATOM 2003 O O . ASP A 1 266 ? -14.153 6.133 21.594 1.00 84.38 266 ASP A O 1
ATOM 2007 N N . GLY A 1 267 ? -12.333 5.133 20.743 1.00 83.50 267 GLY A N 1
ATOM 2008 C CA . GLY A 1 267 ? -13.008 4.444 19.641 1.00 83.50 267 GLY A CA 1
ATOM 2009 C C . GLY A 1 267 ? -13.172 5.285 18.373 1.00 83.50 267 GLY A C 1
ATOM 2010 O O . GLY A 1 267 ? -13.582 4.754 17.340 1.00 83.50 267 GLY A O 1
ATOM 2011 N N . THR A 1 268 ? -12.809 6.572 18.393 1.00 89.44 268 THR A N 1
ATOM 2012 C CA . THR A 1 268 ? -12.878 7.413 17.192 1.00 89.44 268 THR A CA 1
ATOM 2013 C C . THR A 1 268 ? -11.891 6.931 16.135 1.00 89.44 268 THR A C 1
ATOM 2015 O O . THR A 1 268 ? -10.785 6.473 16.438 1.00 89.44 268 THR A O 1
ATOM 2018 N N . THR A 1 269 ? -12.271 7.037 14.861 1.00 94.56 269 THR A N 1
ATOM 2019 C CA . THR A 1 269 ? -11.394 6.634 13.760 1.00 94.56 269 THR A CA 1
ATOM 2020 C C . THR A 1 269 ? -11.185 7.761 12.765 1.00 94.56 269 THR A C 1
ATOM 2022 O O . THR A 1 269 ? -12.093 8.510 12.415 1.00 94.56 269 THR A O 1
ATOM 2025 N N . THR A 1 270 ? -9.953 7.905 12.291 1.00 97.75 270 THR A N 1
ATOM 2026 C CA . THR A 1 270 ? -9.597 8.857 11.236 1.00 97.75 270 THR A CA 1
ATOM 2027 C C . THR A 1 270 ? -8.762 8.146 10.189 1.00 97.75 270 THR A C 1
ATOM 2029 O O . THR A 1 270 ? -7.781 7.479 10.514 1.00 97.75 270 THR A O 1
ATOM 2032 N N . THR A 1 271 ? -9.123 8.296 8.920 1.00 98.50 271 THR A N 1
ATOM 2033 C CA . THR A 1 271 ? -8.358 7.738 7.803 1.00 98.50 271 THR A CA 1
ATOM 2034 C C . THR A 1 271 ? -7.642 8.827 7.028 1.00 98.50 271 THR A C 1
ATOM 2036 O O . THR A 1 271 ? -8.170 9.925 6.852 1.00 98.50 271 THR A O 1
ATOM 2039 N N . ILE A 1 272 ? -6.478 8.487 6.486 1.00 98.56 272 ILE A N 1
ATOM 2040 C CA . ILE A 1 272 ? -5.800 9.250 5.437 1.00 98.56 272 ILE A CA 1
ATOM 2041 C C . ILE A 1 272 ? -5.446 8.300 4.299 1.00 98.56 272 ILE A C 1
ATOM 2043 O O . ILE A 1 272 ? -4.888 7.231 4.544 1.00 98.56 272 ILE A O 1
ATOM 2047 N N . HIS A 1 273 ? -5.762 8.651 3.055 1.00 98.19 273 HIS A N 1
ATOM 2048 C CA . HIS A 1 273 ? -5.424 7.784 1.926 1.00 98.19 273 HIS A CA 1
ATOM 2049 C C . HIS A 1 273 ? -5.153 8.527 0.624 1.00 98.19 273 HIS A C 1
ATOM 2051 O O . HIS A 1 273 ? -5.594 9.657 0.382 1.00 98.19 273 HIS A O 1
ATOM 2057 N N . MET A 1 274 ? -4.433 7.829 -0.248 1.00 97.19 274 MET A N 1
ATOM 2058 C CA . MET A 1 274 ? -4.120 8.236 -1.605 1.00 97.19 274 MET A CA 1
ATOM 2059 C C . MET A 1 274 ? -3.952 7.007 -2.495 1.00 97.19 274 MET A C 1
ATOM 2061 O O . MET A 1 274 ? -3.326 6.034 -2.102 1.00 97.19 274 MET A O 1
ATOM 2065 N N . GLY A 1 275 ? -4.492 7.044 -3.710 1.00 96.25 275 GLY A N 1
ATOM 2066 C CA . GLY A 1 275 ? -4.541 5.860 -4.567 1.00 96.25 275 GLY A CA 1
ATOM 2067 C C . GLY A 1 275 ? -5.670 4.908 -4.192 1.00 96.25 275 GLY A C 1
ATOM 2068 O O . GLY A 1 275 ? -6.815 5.343 -4.047 1.00 96.25 275 GLY A O 1
ATOM 2069 N N . THR A 1 276 ? -5.348 3.622 -4.109 1.00 96.88 276 THR A N 1
ATOM 2070 C CA . THR A 1 276 ? -6.287 2.489 -4.108 1.00 96.88 276 THR A CA 1
ATOM 2071 C C . THR A 1 276 ? -6.160 1.580 -2.889 1.00 96.88 276 THR A C 1
ATOM 2073 O O . THR A 1 276 ? -6.791 0.526 -2.855 1.00 96.88 276 THR A O 1
ATOM 2076 N N . VAL A 1 277 ? -5.357 1.942 -1.885 1.00 98.12 277 VAL A N 1
ATOM 2077 C CA . VAL A 1 277 ? -5.403 1.247 -0.589 1.00 98.12 277 VAL A CA 1
ATOM 2078 C C . VAL A 1 277 ? -6.758 1.511 0.062 1.00 98.12 277 VAL A C 1
ATOM 2080 O O . VAL A 1 277 ? -7.247 2.646 0.085 1.00 98.12 277 VAL A O 1
ATOM 2083 N N . ARG A 1 278 ? -7.372 0.450 0.589 1.00 98.31 278 ARG A N 1
ATOM 2084 C CA . ARG A 1 278 ? -8.709 0.508 1.177 1.00 98.31 278 ARG A CA 1
ATOM 2085 C C . ARG A 1 278 ? -8.686 0.303 2.681 1.00 98.31 278 ARG A C 1
ATOM 2087 O O . ARG A 1 278 ? -7.906 -0.500 3.182 1.00 98.31 278 ARG A O 1
ATOM 2094 N N . VAL A 1 279 ? -9.564 1.017 3.380 1.00 98.25 279 VAL A N 1
ATOM 2095 C CA . VAL A 1 279 ? -9.812 0.832 4.815 1.00 98.25 279 VAL A CA 1
ATOM 2096 C C . VAL A 1 279 ? -11.245 0.359 5.010 1.00 98.25 279 VAL A C 1
ATOM 2098 O O . VAL A 1 279 ? -12.169 0.896 4.397 1.00 98.25 279 VAL A O 1
ATOM 2101 N N . TYR A 1 280 ? -11.426 -0.634 5.870 1.00 97.00 280 TYR A N 1
ATOM 2102 C CA . TYR A 1 280 ? -12.707 -1.230 6.211 1.00 97.00 280 TYR A CA 1
ATOM 2103 C C . TYR A 1 280 ? -12.880 -1.301 7.727 1.00 97.00 280 TYR A C 1
ATOM 2105 O O . TYR A 1 280 ? -11.909 -1.497 8.451 1.00 97.00 280 TYR A O 1
ATOM 2113 N N . ILE A 1 281 ? -14.121 -1.207 8.193 1.00 94.38 281 ILE A N 1
ATOM 2114 C CA . ILE A 1 281 ? -14.534 -1.663 9.524 1.00 94.38 281 ILE A CA 1
ATOM 2115 C C . ILE A 1 281 ? -15.403 -2.891 9.316 1.00 94.38 281 ILE A C 1
ATOM 2117 O O . ILE A 1 281 ? -16.339 -2.843 8.519 1.00 94.38 281 ILE A O 1
ATOM 2121 N N . LEU A 1 282 ? -15.084 -3.983 10.001 1.00 91.75 282 LEU A N 1
ATOM 2122 C CA . LEU A 1 282 ? -15.859 -5.215 9.984 1.00 91.75 282 LEU A CA 1
ATOM 2123 C C . LEU A 1 282 ? -16.749 -5.242 11.225 1.00 91.75 282 LEU A C 1
ATOM 2125 O O . LEU A 1 282 ? -16.265 -5.139 12.357 1.00 91.75 282 LEU A O 1
ATOM 2129 N N . ALA A 1 283 ? -18.055 -5.367 11.000 1.00 82.38 283 ALA A N 1
ATOM 2130 C CA . ALA A 1 283 ? -18.979 -5.678 12.078 1.00 82.38 283 ALA A CA 1
ATOM 2131 C C . ALA A 1 283 ? -18.705 -7.116 12.544 1.00 82.38 283 ALA A C 1
ATOM 2133 O O . ALA A 1 283 ? -18.383 -7.978 11.722 1.00 82.38 283 ALA A O 1
ATOM 2134 N N . GLY A 1 284 ? -18.805 -7.375 13.850 1.00 65.19 284 GLY A N 1
ATOM 2135 C CA . GLY A 1 284 ? -18.685 -8.737 14.372 1.00 65.19 284 GLY A CA 1
ATOM 2136 C C . GLY A 1 284 ? -19.687 -9.676 13.691 1.00 65.19 284 GLY A C 1
ATOM 2137 O O . GLY A 1 284 ? -20.725 -9.238 13.196 1.00 65.19 284 GLY A O 1
ATOM 2138 N N . LEU A 1 285 ? -19.413 -10.984 13.693 1.00 59.53 285 LEU A N 1
ATOM 2139 C CA . LEU A 1 285 ? -20.274 -12.007 13.069 1.00 59.53 285 LEU A CA 1
ATOM 2140 C C . LEU A 1 285 ? -21.652 -12.169 13.757 1.00 59.53 285 LEU A C 1
ATOM 2142 O O . LEU A 1 285 ? -22.421 -13.076 13.438 1.00 59.53 285 LEU A O 1
ATOM 2146 N N . THR A 1 286 ? -21.994 -11.288 14.700 1.00 50.94 286 THR A N 1
ATOM 2147 C CA . THR A 1 286 ? -23.215 -11.310 15.502 1.00 50.94 286 THR A CA 1
ATOM 2148 C C . THR A 1 286 ? -24.415 -10.774 14.717 1.00 50.94 286 THR A C 1
ATOM 2150 O O . THR A 1 286 ? -24.922 -9.700 15.012 1.00 50.94 286 THR A O 1
ATOM 2153 N N . GLY A 1 287 ? -24.875 -11.531 13.720 1.00 45.06 287 GLY A N 1
ATOM 2154 C CA . GLY A 1 287 ? -26.272 -11.571 13.259 1.00 45.06 287 GLY A CA 1
ATOM 2155 C C . GLY A 1 287 ? -26.903 -10.328 12.611 1.00 45.06 287 GLY A C 1
ATOM 2156 O O . GLY A 1 287 ? -27.970 -10.476 12.016 1.00 45.06 287 GLY A O 1
ATOM 2157 N N . ASP A 1 288 ? -26.292 -9.145 12.674 1.00 51.31 288 ASP A N 1
ATOM 2158 C CA . ASP A 1 288 ? -26.825 -7.933 12.049 1.00 51.31 288 ASP A CA 1
ATOM 2159 C C . ASP A 1 288 ? -26.486 -7.865 10.554 1.00 51.31 288 ASP A C 1
ATOM 2161 O O . ASP A 1 288 ? -25.403 -8.230 10.099 1.00 51.31 288 ASP A O 1
ATOM 2165 N N . ALA A 1 289 ? -27.445 -7.378 9.763 1.00 51.94 289 ALA A N 1
ATOM 2166 C CA . ALA A 1 289 ? -27.435 -7.438 8.299 1.00 51.94 289 ALA A CA 1
ATOM 2167 C C . ALA A 1 289 ? -26.309 -6.632 7.610 1.00 51.94 289 ALA A C 1
ATOM 2169 O O . ALA A 1 289 ? -26.157 -6.711 6.389 1.00 51.94 289 ALA A O 1
ATOM 2170 N N . THR A 1 290 ? -25.518 -5.852 8.352 1.00 61.88 290 THR A N 1
ATOM 2171 C CA . THR A 1 290 ? -24.387 -5.088 7.814 1.00 61.88 290 THR A CA 1
ATOM 2172 C C . THR A 1 290 ? -23.072 -5.755 8.186 1.00 61.88 290 THR A C 1
ATOM 2174 O O . THR A 1 290 ? -22.622 -5.645 9.318 1.00 61.88 290 THR A O 1
ATOM 2177 N N . ALA A 1 291 ? -22.399 -6.374 7.216 1.00 73.56 291 ALA A N 1
ATOM 2178 C CA . ALA A 1 291 ? -21.099 -7.012 7.439 1.00 73.56 291 ALA A CA 1
ATOM 2179 C C . ALA A 1 291 ? -19.928 -6.025 7.674 1.00 73.56 291 ALA A C 1
ATOM 2181 O O . ALA A 1 291 ? -18.782 -6.445 7.828 1.00 73.56 291 ALA A O 1
ATOM 2182 N N . GLY A 1 292 ? -20.188 -4.713 7.659 1.00 88.94 292 GLY A N 1
ATOM 2183 C CA . GLY A 1 292 ? -19.194 -3.664 7.879 1.00 88.94 292 GLY A CA 1
ATOM 2184 C C . GLY A 1 292 ? -19.313 -2.478 6.917 1.00 88.94 292 GLY A C 1
ATOM 2185 O O . GLY A 1 292 ? -20.283 -2.355 6.165 1.00 88.94 292 GLY A O 1
ATOM 2186 N N . TRP A 1 293 ? -18.291 -1.620 6.902 1.00 93.12 293 TRP A N 1
ATOM 2187 C CA . TRP A 1 293 ? -18.218 -0.397 6.093 1.00 93.12 293 TRP A CA 1
ATOM 2188 C C . TRP A 1 293 ? -16.864 -0.273 5.401 1.00 93.12 293 TRP A C 1
ATOM 2190 O O . TRP A 1 293 ? -15.830 -0.589 5.982 1.00 93.12 293 TRP A O 1
ATOM 2200 N N . LYS A 1 294 ? -16.862 0.232 4.164 1.00 95.44 294 LYS A N 1
ATOM 2201 C CA . LYS A 1 294 ? -15.653 0.707 3.479 1.00 95.44 294 LYS A CA 1
ATOM 2202 C C . LYS A 1 294 ? -15.505 2.201 3.764 1.00 95.44 294 LYS A C 1
ATOM 2204 O O . LYS A 1 294 ? -16.426 2.959 3.475 1.00 95.44 294 LYS A O 1
ATOM 2209 N N . LEU A 1 295 ? -14.366 2.606 4.312 1.00 96.12 295 LEU A N 1
ATOM 2210 C CA . LEU A 1 295 ? -14.114 3.972 4.778 1.00 96.12 295 LEU A CA 1
ATOM 2211 C C . LEU A 1 295 ? -13.399 4.861 3.753 1.00 96.12 295 LEU A C 1
ATOM 2213 O O . LEU A 1 295 ? -13.356 6.074 3.927 1.00 96.12 295 LEU A O 1
ATOM 2217 N N . THR A 1 296 ? -12.825 4.282 2.697 1.00 96.88 296 THR A N 1
ATOM 2218 C CA . THR A 1 296 ? -12.078 5.031 1.679 1.00 96.88 296 THR A CA 1
ATOM 2219 C C . THR A 1 296 ? -12.630 4.820 0.274 1.00 96.88 296 THR A C 1
ATOM 2221 O O . THR A 1 296 ? -13.146 3.753 -0.077 1.00 96.88 296 THR A O 1
ATOM 2224 N N . ASP A 1 297 ? -12.476 5.844 -0.563 1.00 95.56 297 ASP A N 1
ATOM 2225 C CA . ASP A 1 297 ? -12.802 5.793 -1.985 1.00 95.56 297 ASP A CA 1
ATOM 2226 C C . ASP A 1 297 ? -11.552 5.774 -2.853 1.00 95.56 297 ASP A C 1
ATOM 2228 O O . ASP A 1 297 ? -10.651 6.600 -2.700 1.00 95.56 297 ASP A O 1
ATOM 2232 N N . ASP A 1 298 ? -11.515 4.828 -3.787 1.00 95.56 298 ASP A N 1
ATOM 2233 C CA . ASP A 1 298 ? -10.395 4.659 -4.698 1.00 95.56 298 ASP A CA 1
ATOM 2234 C C . ASP A 1 298 ? -10.239 5.894 -5.585 1.00 95.56 298 ASP A C 1
ATOM 2236 O O . ASP A 1 298 ? -11.162 6.306 -6.293 1.00 95.56 298 ASP A O 1
ATOM 2240 N N . HIS A 1 299 ? -9.027 6.432 -5.645 1.00 95.06 299 HIS A N 1
ATOM 2241 C CA . HIS A 1 299 ? -8.691 7.497 -6.577 1.00 95.06 299 HIS A CA 1
ATOM 2242 C C . HIS A 1 299 ? -8.465 6.921 -7.976 1.00 95.06 299 HIS A C 1
ATOM 2244 O O . HIS A 1 299 ? -7.330 6.771 -8.427 1.00 95.06 299 HIS A O 1
ATOM 2250 N N . THR A 1 300 ? -9.554 6.565 -8.655 1.00 92.44 300 THR A N 1
ATOM 2251 C CA . THR A 1 300 ? -9.548 5.901 -9.965 1.00 92.44 300 THR A CA 1
ATOM 2252 C C . THR A 1 300 ? -10.471 6.593 -10.963 1.00 92.44 300 THR A C 1
ATOM 2254 O O . THR A 1 300 ? -11.355 7.368 -10.601 1.00 92.44 300 THR A O 1
ATOM 2257 N N . ARG A 1 301 ? -10.246 6.347 -12.257 1.00 88.12 301 ARG A N 1
ATOM 2258 C CA . ARG A 1 301 ? -11.131 6.774 -13.347 1.00 88.12 301 ARG A CA 1
ATOM 2259 C C . ARG A 1 301 ? -11.435 5.595 -14.258 1.00 88.12 301 ARG A C 1
ATOM 2261 O O . ARG A 1 301 ? -10.518 4.900 -14.688 1.00 88.12 301 ARG A O 1
ATOM 2268 N N . GLY A 1 302 ? -12.709 5.460 -14.627 1.00 83.00 302 GLY A N 1
ATOM 2269 C CA . GLY A 1 302 ? -13.173 4.433 -15.564 1.00 83.00 302 GLY A CA 1
ATOM 2270 C C . GLY A 1 302 ? -13.481 3.077 -14.924 1.00 83.00 302 GLY A C 1
ATOM 2271 O O . GLY A 1 302 ? -13.442 2.082 -15.634 1.00 83.00 302 GLY A O 1
ATOM 2272 N N . GLY A 1 303 ? -13.776 3.046 -13.621 1.00 84.06 303 GLY A N 1
ATOM 2273 C CA . GLY A 1 303 ? -13.979 1.822 -12.838 1.00 84.06 303 GLY A CA 1
ATOM 2274 C C . GLY A 1 303 ? -12.843 1.595 -11.844 1.00 84.06 303 GLY A C 1
ATOM 2275 O O . GLY A 1 303 ? -11.930 2.420 -11.751 1.00 84.06 303 GLY A O 1
ATOM 2276 N N . ASP A 1 304 ? -12.898 0.485 -11.108 1.00 87.00 304 ASP A N 1
ATOM 2277 C CA . ASP A 1 304 ? -11.786 0.086 -10.246 1.00 87.00 304 ASP A CA 1
ATOM 2278 C C . ASP A 1 304 ? -10.593 -0.425 -11.078 1.00 87.00 304 ASP A C 1
ATOM 2280 O O . ASP A 1 304 ? -10.714 -0.763 -12.260 1.00 87.00 304 ASP A O 1
ATOM 2284 N N . ILE A 1 305 ? -9.409 -0.487 -10.469 1.00 84.69 305 ILE A N 1
ATOM 2285 C CA . ILE A 1 305 ? -8.181 -0.904 -11.169 1.00 84.69 305 ILE A CA 1
ATOM 2286 C C . ILE A 1 305 ? -8.187 -2.368 -11.637 1.00 84.69 305 ILE A C 1
ATOM 2288 O O . ILE A 1 305 ? -7.394 -2.742 -12.502 1.00 84.69 305 ILE A O 1
ATOM 2292 N N . THR A 1 306 ? -9.082 -3.204 -11.110 1.00 83.94 306 THR A N 1
ATOM 2293 C CA . THR A 1 306 ? -9.229 -4.605 -11.530 1.00 83.94 306 THR A CA 1
ATOM 2294 C C . THR A 1 306 ? -10.108 -4.739 -12.776 1.00 83.94 306 THR A C 1
ATOM 2296 O O . THR A 1 306 ? -9.974 -5.704 -13.526 1.00 83.94 306 THR A O 1
ATOM 2299 N N . GLU A 1 307 ? -10.939 -3.732 -13.045 1.00 84.25 307 GLU A N 1
ATOM 2300 C CA . GLU A 1 307 ? -11.833 -3.624 -14.202 1.00 84.25 307 GLU A CA 1
ATOM 2301 C C . GLU A 1 307 ? -11.252 -2.756 -15.330 1.00 84.25 307 GLU A C 1
ATOM 2303 O O . GLU A 1 307 ? -11.931 -2.433 -16.303 1.00 84.25 307 GLU A O 1
ATOM 2308 N N . GLY A 1 308 ? -9.965 -2.407 -15.237 1.00 77.94 308 GLY A N 1
ATOM 2309 C CA . GLY A 1 308 ? -9.271 -1.576 -16.224 1.00 77.94 308 GLY A CA 1
ATOM 2310 C C . GLY A 1 308 ? -9.322 -0.077 -15.927 1.00 77.94 308 GLY A C 1
ATOM 2311 O O . GLY A 1 308 ? -8.879 0.718 -16.761 1.00 77.94 308 GLY A O 1
ATOM 2312 N N . GLY A 1 309 ? -9.813 0.309 -14.748 1.00 84.25 309 GLY A N 1
ATOM 2313 C CA . GLY A 1 309 ? -9.688 1.659 -14.222 1.00 84.25 309 GLY A CA 1
ATOM 2314 C C . GLY A 1 309 ? -8.229 2.075 -14.044 1.00 84.25 309 GLY A C 1
ATOM 2315 O O . GLY A 1 309 ? -7.332 1.256 -13.835 1.00 84.25 309 GLY A O 1
ATOM 2316 N N . VAL A 1 310 ? -7.980 3.378 -14.137 1.00 86.00 310 VAL A N 1
ATOM 2317 C CA . VAL A 1 310 ? -6.639 3.956 -13.986 1.00 86.00 310 VAL A CA 1
ATOM 2318 C C . VAL A 1 310 ? -6.586 4.755 -12.696 1.00 86.00 310 VAL A C 1
ATOM 2320 O O . VAL A 1 310 ? -7.445 5.608 -12.470 1.00 86.00 310 VAL A O 1
ATOM 2323 N N . MET A 1 311 ? -5.571 4.507 -11.868 1.00 91.12 311 MET A N 1
ATOM 2324 C CA . MET A 1 311 ? -5.315 5.304 -10.671 1.00 91.12 311 MET A CA 1
ATOM 2325 C C . MET A 1 311 ? -4.986 6.754 -11.059 1.00 91.12 311 MET A C 1
ATOM 2327 O O . MET A 1 311 ? -4.105 7.007 -11.879 1.00 91.12 311 MET A O 1
ATOM 2331 N N . THR A 1 312 ? -5.716 7.706 -10.484 1.00 89.31 312 THR A N 1
ATOM 2332 C CA . THR A 1 312 ? -5.640 9.138 -10.809 1.00 89.31 312 THR A CA 1
ATOM 2333 C C . THR A 1 312 ? -4.847 9.949 -9.794 1.00 89.31 312 THR A C 1
ATOM 2335 O O . THR A 1 312 ? -4.439 11.066 -10.108 1.00 89.31 312 THR A O 1
ATOM 2338 N N . ARG A 1 313 ? -4.622 9.416 -8.587 1.00 91.81 313 ARG A N 1
ATOM 2339 C CA . ARG A 1 313 ? -3.821 10.060 -7.536 1.00 91.81 313 ARG A CA 1
ATOM 2340 C C . ARG A 1 313 ? -2.938 9.031 -6.851 1.00 91.81 313 ARG A C 1
ATOM 2342 O O . ARG A 1 313 ? -3.400 7.943 -6.541 1.00 91.81 313 ARG A O 1
ATOM 2349 N N . PHE A 1 314 ? -1.698 9.406 -6.596 1.00 92.75 314 PHE A N 1
ATOM 2350 C CA . PHE A 1 314 ? -0.693 8.655 -5.848 1.00 92.75 314 PHE A CA 1
ATOM 2351 C C . PHE A 1 314 ? 0.350 9.662 -5.354 1.00 92.75 314 PHE A C 1
ATOM 2353 O O . PHE A 1 314 ? 0.494 10.738 -5.944 1.00 92.75 314 PHE A O 1
ATOM 2360 N N . ALA A 1 315 ? 1.055 9.348 -4.272 1.00 92.19 315 ALA A N 1
ATOM 2361 C CA . ALA A 1 315 ? 2.096 10.224 -3.757 1.00 92.19 315 ALA A CA 1
ATOM 2362 C C . ALA A 1 315 ? 3.363 9.995 -4.575 1.00 92.19 315 ALA A C 1
ATOM 2364 O O . ALA A 1 315 ? 3.919 8.900 -4.532 1.00 92.19 315 ALA A O 1
ATOM 2365 N N . ALA A 1 316 ? 3.810 11.009 -5.314 1.00 83.31 316 ALA A N 1
ATOM 2366 C CA . ALA A 1 316 ? 5.037 10.960 -6.097 1.00 83.31 316 ALA A CA 1
ATOM 2367 C C . ALA A 1 316 ? 6.030 12.044 -5.663 1.00 83.31 316 ALA A C 1
ATOM 2369 O O . ALA A 1 316 ? 5.652 13.064 -5.085 1.00 83.31 316 ALA A O 1
ATOM 2370 N N . CYS A 1 317 ? 7.319 11.840 -5.946 1.00 70.19 317 CYS A N 1
ATOM 2371 C CA . CYS A 1 317 ? 8.351 12.824 -5.588 1.00 70.19 317 CYS A CA 1
ATOM 2372 C C . CYS A 1 317 ? 8.197 14.168 -6.328 1.00 70.19 317 CYS A C 1
ATOM 2374 O O . CYS A 1 317 ? 8.605 15.200 -5.807 1.00 70.19 317 CYS A O 1
ATOM 2376 N N . ASP A 1 318 ? 7.649 14.159 -7.543 1.00 69.25 318 ASP A N 1
ATOM 2377 C CA . ASP A 1 318 ? 7.462 15.324 -8.422 1.00 69.25 318 ASP A CA 1
ATOM 2378 C C . ASP A 1 318 ? 6.044 15.891 -8.415 1.00 69.25 318 ASP A C 1
ATOM 2380 O O . ASP A 1 318 ? 5.834 17.042 -8.800 1.00 69.25 318 ASP A O 1
ATOM 2384 N N . PHE A 1 319 ? 5.075 15.095 -7.974 1.00 72.31 319 PHE A N 1
ATOM 2385 C CA . PHE A 1 319 ? 3.688 15.501 -7.860 1.00 72.31 319 PHE A CA 1
ATOM 2386 C C . PHE A 1 319 ? 3.151 15.098 -6.490 1.00 72.31 319 PHE A C 1
ATOM 2388 O O . PHE A 1 319 ? 3.039 13.915 -6.168 1.00 72.31 319 PHE A O 1
ATOM 2395 N N . GLN A 1 320 ? 2.813 16.104 -5.685 1.00 78.50 320 GLN A N 1
ATOM 2396 C CA . GLN A 1 320 ? 2.358 15.935 -4.309 1.00 78.50 320 GLN A CA 1
ATOM 2397 C C . GLN A 1 320 ? 0.889 16.349 -4.190 1.00 78.50 320 GLN A C 1
ATOM 2399 O O . GLN A 1 320 ? 0.596 17.433 -3.690 1.00 78.50 320 GLN A O 1
ATOM 2404 N N . PRO A 1 321 ? -0.060 15.529 -4.671 1.00 87.44 321 PRO A N 1
ATOM 2405 C CA . PRO A 1 321 ? -1.462 15.831 -4.458 1.00 87.44 321 PRO A CA 1
ATOM 2406 C C . PRO A 1 321 ? -1.777 15.756 -2.960 1.00 87.44 321 PRO A C 1
ATOM 2408 O O . PRO A 1 321 ? -1.190 14.965 -2.212 1.00 87.44 321 PRO A O 1
ATOM 2411 N N . GLU A 1 322 ? -2.730 16.575 -2.525 1.00 92.00 322 GLU A N 1
ATOM 2412 C CA . GLU A 1 322 ? -3.260 16.499 -1.165 1.00 92.00 322 GLU A CA 1
ATOM 2413 C C . GLU A 1 322 ? -3.873 15.113 -0.919 1.00 92.00 322 GLU A C 1
ATOM 2415 O O . GLU A 1 322 ? -4.503 14.565 -1.827 1.00 92.00 322 GLU A O 1
ATOM 2420 N N . PRO A 1 323 ? -3.701 14.509 0.260 1.00 96.38 323 PRO A N 1
ATOM 2421 C CA . PRO A 1 323 ? -4.393 13.277 0.602 1.00 96.38 323 PRO A CA 1
ATOM 2422 C C . PRO A 1 323 ? -5.845 13.547 0.993 1.00 96.38 323 PRO A C 1
ATOM 2424 O O . PRO A 1 323 ? -6.208 14.653 1.405 1.00 96.38 323 PRO A O 1
ATOM 2427 N N . THR A 1 324 ? -6.681 12.520 0.887 1.00 98.12 324 THR A N 1
ATOM 2428 C CA . THR A 1 324 ? -8.030 12.566 1.454 1.00 98.12 324 THR A CA 1
ATOM 2429 C C . THR A 1 324 ? -7.927 12.180 2.923 1.00 98.12 324 THR A C 1
ATOM 2431 O O . THR A 1 324 ? -7.381 11.126 3.236 1.00 98.12 324 THR A O 1
ATOM 2434 N N . VAL A 1 325 ? -8.407 13.049 3.815 1.00 98.12 325 VAL A N 1
ATOM 2435 C CA . VAL A 1 325 ? -8.464 12.806 5.263 1.00 98.12 325 VAL A CA 1
ATOM 2436 C C . VAL A 1 325 ? -9.922 12.852 5.682 1.00 98.12 325 VAL A C 1
ATOM 2438 O O . VAL A 1 325 ? -10.620 13.808 5.338 1.00 98.12 325 VAL A O 1
ATOM 2441 N N . THR A 1 326 ? -10.371 11.837 6.409 1.00 97.75 326 THR A N 1
ATOM 2442 C CA . THR A 1 326 ? -11.767 11.705 6.826 1.00 97.75 326 THR A CA 1
ATOM 2443 C C . THR A 1 326 ? -11.813 11.229 8.266 1.00 97.75 326 THR A C 1
ATOM 2445 O O . THR A 1 326 ? -11.234 10.195 8.596 1.00 97.75 326 THR A O 1
ATOM 2448 N N . GLU A 1 327 ? -12.477 12.007 9.111 1.00 95.94 327 GLU A N 1
ATOM 2449 C CA . GLU A 1 327 ? -12.885 11.589 10.449 1.00 95.94 327 GLU A CA 1
ATOM 2450 C C . GLU A 1 327 ? -14.197 10.819 10.310 1.00 95.94 327 GLU A C 1
ATOM 2452 O O . GLU A 1 327 ? -15.094 11.238 9.573 1.00 95.94 327 GLU A O 1
ATOM 2457 N N . HIS A 1 328 ? -14.288 9.673 10.972 1.00 91.56 328 HIS A N 1
ATOM 2458 C CA . HIS A 1 328 ? -15.466 8.822 10.933 1.00 91.56 328 HIS A CA 1
ATOM 2459 C C . HIS A 1 328 ? -16.130 8.848 12.300 1.00 91.56 328 HIS A C 1
ATOM 2461 O O . HIS A 1 328 ? -15.469 8.687 13.326 1.00 91.56 328 HIS A O 1
ATOM 2467 N N . GLU A 1 329 ? -17.447 9.040 12.295 1.00 80.19 329 GLU A N 1
ATOM 2468 C CA . GLU A 1 329 ? -18.284 8.811 13.473 1.00 80.19 329 GLU A CA 1
ATOM 2469 C C . GLU A 1 329 ? -18.106 7.373 13.978 1.00 80.19 329 GLU A C 1
ATOM 2471 O O . GLU A 1 329 ? -17.673 6.502 13.221 1.00 80.19 329 GLU A O 1
ATOM 2476 N N . ASP A 1 330 ? -18.450 7.126 15.241 1.00 73.31 330 ASP A N 1
ATOM 2477 C CA . ASP A 1 330 ? -18.344 5.803 15.855 1.00 73.31 330 ASP A CA 1
ATOM 2478 C C . ASP A 1 330 ? -19.122 4.761 15.025 1.00 73.31 330 ASP A C 1
ATOM 2480 O O . ASP A 1 330 ? -20.353 4.793 14.913 1.00 73.31 330 ASP A O 1
ATOM 2484 N N . ARG A 1 331 ? -18.376 3.882 14.347 1.00 75.19 331 ARG A N 1
ATOM 2485 C CA . ARG A 1 331 ? -18.910 2.810 13.501 1.00 75.19 331 ARG A CA 1
ATOM 2486 C C . ARG A 1 331 ? -18.809 1.520 14.310 1.00 75.19 331 ARG A C 1
ATOM 2488 O O . ARG A 1 331 ? -17.689 1.089 14.587 1.00 75.19 331 ARG A O 1
ATOM 2495 N N . PRO A 1 332 ? -19.930 0.856 14.632 1.00 74.81 332 PRO A N 1
ATOM 2496 C CA . PRO A 1 332 ? -19.890 -0.338 15.463 1.00 74.81 332 PRO A CA 1
ATOM 2497 C C . PRO A 1 332 ? -19.141 -1.462 14.745 1.00 74.81 332 PRO A C 1
ATOM 2499 O O . PRO A 1 332 ? -19.574 -1.923 13.698 1.00 74.81 332 PRO A O 1
ATOM 2502 N N . GLY A 1 333 ? -18.031 -1.939 15.298 1.00 79.62 333 GLY A N 1
ATOM 2503 C CA . GLY A 1 333 ? -17.245 -3.007 14.689 1.00 79.62 333 GLY A CA 1
ATOM 2504 C C . GLY A 1 333 ? -16.252 -3.623 15.656 1.00 79.62 333 GLY A C 1
ATOM 2505 O O . GLY A 1 333 ? -15.922 -3.038 16.684 1.00 79.62 333 GLY A O 1
ATOM 2506 N N . THR A 1 334 ? -15.784 -4.825 15.332 1.00 85.50 334 THR A N 1
ATOM 2507 C CA . THR A 1 334 ? -14.799 -5.540 16.156 1.00 85.50 334 THR A CA 1
ATOM 2508 C C . THR A 1 334 ? -13.389 -5.396 15.603 1.00 85.50 334 THR A C 1
ATOM 2510 O O . THR A 1 334 ? -12.435 -5.356 16.377 1.00 85.50 334 THR A O 1
ATOM 2513 N N . LEU A 1 335 ? -13.246 -5.244 14.282 1.00 92.31 335 LEU A N 1
ATOM 2514 C CA . LEU A 1 335 ? -11.961 -5.078 13.606 1.00 92.31 335 LEU A CA 1
ATOM 2515 C C . LEU A 1 335 ? -12.006 -3.930 12.605 1.00 92.31 335 LEU A C 1
ATOM 2517 O O . LEU A 1 335 ? -12.974 -3.771 11.862 1.00 92.31 335 LEU A O 1
ATOM 2521 N N . ALA A 1 336 ? -10.899 -3.208 12.500 1.00 95.12 336 ALA A N 1
ATOM 2522 C CA . ALA A 1 336 ? -10.604 -2.367 11.358 1.00 95.12 336 ALA A CA 1
ATOM 2523 C C . ALA A 1 336 ? -9.470 -2.969 10.531 1.00 95.12 336 ALA A C 1
ATOM 2525 O O . ALA A 1 336 ? -8.515 -3.526 11.071 1.00 95.12 336 ALA A O 1
ATOM 2526 N N . VAL A 1 337 ? -9.585 -2.869 9.210 1.00 97.62 337 VAL A N 1
ATOM 2527 C CA . VAL A 1 337 ? -8.739 -3.580 8.253 1.00 97.62 337 VAL A CA 1
ATOM 2528 C C . VAL A 1 337 ? -8.274 -2.619 7.162 1.00 97.62 337 VAL A C 1
ATOM 2530 O O . VAL A 1 337 ? -9.089 -2.033 6.454 1.00 97.62 337 VAL A O 1
ATOM 2533 N N . VAL A 1 338 ? -6.962 -2.466 7.002 1.00 98.69 338 VAL A N 1
ATOM 2534 C CA . VAL A 1 338 ? -6.314 -1.673 5.947 1.00 98.69 338 VAL A CA 1
ATOM 2535 C C . VAL A 1 338 ? -5.657 -2.627 4.957 1.00 98.69 338 VAL A C 1
ATOM 2537 O O . VAL A 1 338 ? -4.878 -3.486 5.367 1.00 98.69 338 VAL A O 1
ATOM 2540 N N . VAL A 1 339 ? -5.964 -2.513 3.664 1.00 98.69 339 VAL A N 1
ATOM 2541 C CA . VAL A 1 339 ? -5.539 -3.494 2.651 1.00 98.69 339 VAL A CA 1
ATOM 2542 C C . VAL A 1 339 ? -5.090 -2.865 1.340 1.00 98.69 339 VAL A C 1
ATOM 2544 O O . VAL A 1 339 ? -5.722 -1.933 0.834 1.00 98.69 339 VAL A O 1
ATOM 2547 N N . SER A 1 340 ? -4.022 -3.415 0.757 1.00 98.50 340 SER A N 1
ATOM 2548 C CA . SER A 1 340 ? -3.614 -3.090 -0.613 1.00 98.50 340 SER A CA 1
ATOM 2549 C C . SER A 1 340 ? -4.523 -3.758 -1.649 1.00 98.50 340 SER A C 1
ATOM 2551 O O . SER A 1 340 ? -5.355 -4.626 -1.348 1.00 98.50 340 SER A O 1
ATOM 2553 N N . ASP A 1 341 ? -4.383 -3.334 -2.901 1.00 96.88 341 ASP A N 1
ATOM 2554 C CA . ASP A 1 341 ? -5.182 -3.818 -4.024 1.00 96.88 341 ASP A CA 1
ATOM 2555 C C . ASP A 1 341 ? -4.928 -5.274 -4.394 1.00 96.88 341 ASP A C 1
ATOM 2557 O O . ASP A 1 341 ? -5.811 -5.926 -4.959 1.00 96.88 341 ASP A O 1
ATOM 2561 N N . GLY A 1 342 ? -3.768 -5.815 -4.033 1.00 97.00 342 GLY A N 1
ATOM 2562 C CA . GLY A 1 342 ? -3.486 -7.235 -4.136 1.00 97.00 342 GLY A CA 1
ATOM 2563 C C . GLY A 1 342 ? -4.420 -8.102 -3.305 1.00 97.00 342 GLY A C 1
ATOM 2564 O O . GLY A 1 342 ? -4.640 -9.249 -3.688 1.00 97.00 342 GLY A O 1
ATOM 2565 N N . LEU A 1 343 ? -5.006 -7.567 -2.228 1.00 98.00 343 LEU A N 1
ATOM 2566 C CA . LEU A 1 343 ? -5.972 -8.275 -1.390 1.00 98.00 343 LEU A CA 1
ATOM 2567 C C . LEU A 1 343 ? -7.412 -7.962 -1.785 1.00 98.00 343 LEU A C 1
ATOM 2569 O O . LEU A 1 343 ? -8.162 -8.882 -2.123 1.00 98.00 343 LEU A O 1
ATOM 2573 N N . TRP A 1 344 ? -7.815 -6.684 -1.782 1.00 97.62 344 TRP A N 1
ATOM 2574 C CA . TRP A 1 344 ? -9.234 -6.347 -1.960 1.00 97.62 344 TRP A CA 1
ATOM 2575 C C . TRP A 1 344 ? -9.769 -6.725 -3.344 1.00 97.62 344 TRP A C 1
ATOM 2577 O O . TRP A 1 344 ? -10.975 -6.880 -3.521 1.00 97.62 344 TRP A O 1
ATOM 2587 N N . ARG A 1 345 ? -8.896 -6.952 -4.337 1.00 96.00 345 ARG A N 1
ATOM 2588 C CA . ARG A 1 345 ? -9.309 -7.500 -5.639 1.00 96.00 345 ARG A CA 1
ATOM 2589 C C . ARG A 1 345 ? -9.994 -8.864 -5.546 1.00 96.00 345 ARG A C 1
ATOM 2591 O O . ARG A 1 345 ? -10.742 -9.209 -6.457 1.00 96.00 345 ARG A O 1
ATOM 2598 N N . TYR A 1 346 ? -9.724 -9.629 -4.488 1.00 96.69 346 TYR A N 1
ATOM 2599 C CA . TYR A 1 346 ? -10.380 -10.907 -4.202 1.00 96.69 346 TYR A CA 1
ATOM 2600 C C . TYR A 1 346 ? -11.551 -10.751 -3.226 1.00 96.69 346 TYR A C 1
ATOM 2602 O O . TYR A 1 346 ? -12.517 -11.500 -3.327 1.00 96.69 346 TYR A O 1
ATOM 2610 N N . PHE A 1 347 ? -11.477 -9.767 -2.325 1.00 96.25 347 PHE A N 1
ATOM 2611 C CA . PHE A 1 347 ? -12.475 -9.495 -1.288 1.00 96.25 347 PHE A CA 1
ATOM 2612 C C . PHE A 1 347 ? -12.833 -8.003 -1.307 1.00 96.25 347 PHE A C 1
ATOM 2614 O O . PHE A 1 347 ? -12.167 -7.180 -0.677 1.00 96.25 347 PHE A O 1
ATOM 2621 N N . ARG A 1 348 ? -13.831 -7.629 -2.113 1.00 93.38 348 ARG A N 1
ATOM 2622 C CA . ARG A 1 348 ? -14.085 -6.226 -2.482 1.00 93.38 348 ARG A CA 1
ATOM 2623 C C . ARG A 1 348 ? -14.907 -5.490 -1.432 1.00 93.38 348 ARG A C 1
ATOM 2625 O O . ARG A 1 348 ? -14.665 -4.303 -1.188 1.00 93.38 348 ARG A O 1
ATOM 2632 N N . ALA A 1 349 ? -15.889 -6.172 -0.856 1.00 93.44 349 ALA A N 1
ATOM 2633 C CA . ALA A 1 349 ? -16.808 -5.637 0.134 1.00 93.44 349 ALA A CA 1
ATOM 2634 C C . ALA A 1 349 ? -16.412 -6.067 1.560 1.00 93.44 349 ALA A C 1
ATOM 2636 O O . ALA A 1 349 ? -15.785 -7.114 1.727 1.00 93.44 349 ALA A O 1
ATOM 2637 N N . PRO A 1 350 ? -16.838 -5.324 2.602 1.00 93.44 350 PRO A N 1
ATOM 2638 C CA . PRO A 1 350 ? -16.685 -5.759 3.994 1.00 93.44 350 PRO A CA 1
ATOM 2639 C C . PRO A 1 350 ? -17.191 -7.191 4.232 1.00 93.44 350 PRO A C 1
ATOM 2641 O O . PRO A 1 350 ? -16.536 -7.971 4.914 1.00 93.44 350 PRO A O 1
ATOM 2644 N N . ALA A 1 351 ? -18.307 -7.565 3.594 1.00 91.75 351 ALA A N 1
ATOM 2645 C CA . ALA A 1 351 ? -18.876 -8.911 3.670 1.00 91.75 351 ALA A CA 1
ATOM 2646 C C . ALA A 1 351 ? -17.936 -10.005 3.152 1.00 91.75 351 ALA A C 1
ATOM 2648 O O . ALA A 1 351 ? -17.871 -11.080 3.743 1.00 91.75 351 ALA A O 1
ATOM 2649 N N . ASP A 1 352 ? -17.179 -9.726 2.089 1.00 93.81 352 ASP A N 1
ATOM 2650 C CA . ASP A 1 352 ? -16.245 -10.695 1.515 1.00 93.81 352 ASP A CA 1
ATOM 2651 C C . ASP A 1 352 ? -15.093 -10.984 2.486 1.00 93.81 352 ASP A C 1
ATOM 2653 O O . ASP A 1 352 ? -14.662 -12.132 2.605 1.00 93.81 352 ASP A O 1
ATOM 2657 N N . LEU A 1 353 ? -14.621 -9.942 3.186 1.00 94.44 353 LEU A N 1
ATOM 2658 C CA . LEU A 1 353 ? -13.576 -10.026 4.210 1.00 94.44 353 LEU A CA 1
ATOM 2659 C C . LEU A 1 353 ? -14.087 -10.753 5.456 1.00 94.44 353 LEU A C 1
ATOM 2661 O O . LEU A 1 353 ? -13.447 -11.698 5.912 1.00 94.44 353 LEU A O 1
ATOM 2665 N N . ALA A 1 354 ? -15.253 -10.351 5.972 1.00 92.31 354 ALA A N 1
ATOM 2666 C CA . ALA A 1 354 ? -15.876 -10.968 7.140 1.00 92.31 354 ALA A CA 1
ATOM 2667 C C . ALA A 1 354 ? -16.131 -12.470 6.923 1.00 92.31 354 ALA A C 1
ATOM 2669 O O . ALA A 1 354 ? -15.882 -13.269 7.820 1.00 92.31 354 ALA A O 1
ATOM 2670 N N . ALA A 1 355 ? -16.518 -12.876 5.709 1.00 91.88 355 ALA A N 1
ATOM 2671 C CA . ALA A 1 355 ? -16.725 -14.280 5.354 1.00 91.88 355 ALA A CA 1
ATOM 2672 C C . ALA A 1 355 ? -15.452 -15.151 5.415 1.00 91.88 355 ALA A C 1
ATOM 2674 O O . ALA A 1 355 ? -15.560 -16.377 5.394 1.00 91.88 355 ALA A O 1
ATOM 2675 N N . GLN A 1 356 ? -14.252 -14.557 5.480 1.00 93.88 356 GLN A N 1
ATOM 2676 C CA . GLN A 1 356 ? -12.997 -15.305 5.651 1.00 93.88 356 GLN A CA 1
ATOM 2677 C C . GLN A 1 356 ? -12.636 -15.541 7.127 1.00 93.88 356 GLN A C 1
ATOM 2679 O O . GLN A 1 356 ? -11.700 -16.292 7.423 1.00 93.88 356 GLN A O 1
ATOM 2684 N N . LEU A 1 357 ? -13.338 -14.889 8.056 1.00 91.31 357 LEU A N 1
ATOM 2685 C CA . LEU A 1 357 ? -13.045 -14.925 9.484 1.00 91.31 357 LEU A CA 1
ATOM 2686 C C . LEU A 1 357 ? -13.927 -15.957 10.198 1.00 91.31 357 LEU A C 1
ATOM 2688 O O . LEU A 1 357 ? -15.082 -16.172 9.842 1.00 91.31 357 LEU A O 1
ATOM 2692 N N . THR A 1 358 ? -13.372 -16.607 11.219 1.00 83.44 358 THR A N 1
ATOM 2693 C CA . THR A 1 358 ? -14.156 -17.315 12.243 1.00 83.44 358 THR A CA 1
ATOM 2694 C C . THR A 1 358 ? -14.574 -16.361 13.348 1.00 83.44 358 THR A C 1
ATOM 2696 O O . THR A 1 358 ? -14.018 -15.273 13.468 1.00 83.44 358 THR A O 1
ATOM 2699 N N . ASP A 1 359 ? -15.471 -16.815 14.224 1.00 79.94 359 ASP A N 1
ATOM 2700 C CA . ASP A 1 359 ? -15.848 -16.086 15.439 1.00 79.94 359 ASP A CA 1
ATOM 2701 C C . ASP A 1 359 ? -14.622 -15.666 16.266 1.00 79.94 359 ASP A C 1
ATOM 2703 O O . ASP A 1 359 ? -14.519 -14.503 16.642 1.00 79.94 359 ASP A O 1
ATOM 2707 N N . SER A 1 360 ? -13.639 -16.555 16.464 1.00 75.75 360 SER A N 1
ATOM 2708 C CA . SER A 1 360 ? -12.383 -16.226 17.164 1.00 75.75 360 SER A CA 1
ATOM 2709 C C . SER A 1 360 ? -11.566 -15.148 16.443 1.00 75.75 360 SER A C 1
ATOM 2711 O O . SER A 1 360 ? -11.148 -14.159 17.045 1.00 75.75 360 SER A O 1
ATOM 2713 N N . ALA A 1 361 ? -11.413 -15.292 15.126 1.00 77.75 361 ALA A N 1
ATOM 2714 C CA . ALA A 1 361 ? -10.673 -14.351 14.302 1.00 77.75 361 ALA A CA 1
ATOM 2715 C C . ALA A 1 361 ? -11.399 -13.014 14.142 1.00 77.75 361 ALA A C 1
ATOM 2717 O O . ALA A 1 361 ? -10.790 -12.058 13.692 1.00 77.75 361 ALA A O 1
ATOM 2718 N N . SER A 1 362 ? -12.685 -12.921 14.486 1.00 79.56 362 SER A N 1
ATOM 2719 C CA . SER A 1 362 ? -13.439 -11.668 14.414 1.00 79.56 362 SER A CA 1
ATOM 2720 C C . SER A 1 362 ? -13.067 -10.676 15.519 1.00 79.56 362 SER A C 1
ATOM 2722 O O . SER A 1 362 ? -13.493 -9.527 15.456 1.00 79.56 362 SER A O 1
ATOM 2724 N N . THR A 1 363 ? -12.261 -11.089 16.501 1.00 82.69 363 THR A N 1
ATOM 2725 C CA . THR A 1 363 ? -11.769 -10.231 17.593 1.00 82.69 363 THR A CA 1
ATOM 2726 C C . THR A 1 363 ? -10.253 -10.293 17.792 1.00 82.69 363 THR A C 1
ATOM 2728 O O . THR A 1 363 ? -9.703 -9.442 18.481 1.00 82.69 363 THR A O 1
ATOM 2731 N N . ASP A 1 364 ? -9.571 -11.271 17.191 1.00 90.75 364 ASP A N 1
ATOM 2732 C CA . ASP A 1 364 ? -8.117 -11.447 17.266 1.00 90.75 364 ASP A CA 1
ATOM 2733 C C . ASP A 1 364 ? -7.445 -10.892 15.998 1.00 90.75 364 ASP A C 1
ATOM 2735 O O . ASP A 1 364 ? -7.643 -11.406 14.893 1.00 90.75 364 ASP A O 1
ATOM 2739 N N . ALA A 1 365 ? -6.646 -9.830 16.150 1.00 94.81 365 ALA A N 1
ATOM 2740 C CA . ALA A 1 365 ? -5.999 -9.159 15.024 1.00 94.81 365 ALA A CA 1
ATOM 2741 C C . ALA A 1 365 ? -4.966 -10.050 14.303 1.00 94.81 365 ALA A C 1
ATOM 2743 O O . ALA A 1 365 ? -4.879 -9.996 13.072 1.00 94.81 365 ALA A O 1
ATOM 2744 N N . ASP A 1 366 ? -4.209 -10.877 15.032 1.00 95.94 366 ASP A N 1
ATOM 2745 C CA . ASP A 1 366 ? -3.207 -11.794 14.477 1.00 95.94 366 ASP A CA 1
ATOM 2746 C C . ASP A 1 366 ? -3.875 -12.916 13.674 1.00 95.94 366 ASP A C 1
ATOM 2748 O O . ASP A 1 366 ? -3.494 -13.190 12.524 1.00 95.94 366 ASP A O 1
ATOM 2752 N N . GLU A 1 367 ? -4.906 -13.546 14.251 1.00 95.19 367 GLU A N 1
ATOM 2753 C CA . GLU A 1 367 ? -5.675 -14.586 13.564 1.00 95.19 367 GLU A CA 1
ATOM 2754 C C . GLU A 1 367 ? -6.375 -14.011 12.320 1.00 95.19 367 GLU A C 1
ATOM 2756 O O . GLU A 1 367 ? -6.315 -14.615 11.240 1.00 95.19 367 GLU A O 1
ATOM 2761 N N . ALA A 1 368 ? -6.969 -12.817 12.426 1.00 95.88 368 ALA A N 1
ATOM 2762 C CA . ALA A 1 368 ? -7.607 -12.134 11.305 1.00 95.88 368 ALA A CA 1
ATOM 2763 C C . ALA A 1 368 ? -6.628 -11.839 10.163 1.00 95.88 368 ALA A C 1
ATOM 2765 O O . ALA A 1 368 ? -6.899 -12.183 9.008 1.00 95.88 368 ALA A O 1
ATOM 2766 N N . ALA A 1 369 ? -5.475 -11.233 10.468 1.00 97.62 369 ALA A N 1
ATOM 2767 C CA . ALA A 1 369 ? -4.469 -10.903 9.462 1.00 97.62 369 ALA A CA 1
ATOM 2768 C C . ALA A 1 369 ? -3.974 -12.169 8.745 1.00 97.62 369 ALA A C 1
ATOM 2770 O O . ALA A 1 369 ? -3.838 -12.178 7.517 1.00 97.62 369 ALA A O 1
ATOM 2771 N N . THR A 1 370 ? -3.773 -13.258 9.495 1.00 97.56 370 THR A N 1
ATOM 2772 C CA . THR A 1 370 ? -3.338 -14.557 8.963 1.00 97.56 370 THR A CA 1
ATOM 2773 C C . THR A 1 370 ? -4.377 -15.147 8.018 1.00 97.56 370 THR A C 1
ATOM 2775 O O . THR A 1 370 ? -4.048 -15.474 6.876 1.00 97.56 370 THR A O 1
ATOM 2778 N N . ARG A 1 371 ? -5.646 -15.209 8.436 1.00 97.12 371 ARG A N 1
ATOM 2779 C CA . ARG A 1 371 ? -6.733 -15.755 7.611 1.00 97.12 371 ARG A CA 1
ATOM 2780 C C . ARG A 1 371 ? -6.956 -14.961 6.336 1.00 97.12 371 ARG A C 1
ATOM 2782 O O . ARG A 1 371 ? -7.043 -15.558 5.267 1.00 97.12 371 ARG A O 1
ATOM 2789 N N . LEU A 1 372 ? -7.002 -13.633 6.421 1.00 97.88 372 LEU A N 1
ATOM 2790 C CA . LEU A 1 372 ? -7.180 -12.781 5.243 1.00 97.88 372 LEU A CA 1
ATOM 2791 C C . LEU A 1 372 ? -6.011 -12.934 4.260 1.00 97.88 372 LEU A C 1
ATOM 2793 O O . LEU A 1 372 ? -6.213 -13.030 3.045 1.00 97.88 372 LEU A O 1
ATOM 2797 N N . SER A 1 373 ? -4.785 -13.021 4.777 1.00 98.06 373 SER A N 1
ATOM 2798 C CA . SER A 1 373 ? -3.580 -13.250 3.978 1.00 98.06 373 SER A CA 1
ATOM 2799 C C . SER A 1 373 ? -3.585 -14.622 3.289 1.00 98.06 373 SER A C 1
ATOM 2801 O O . SER A 1 373 ? -3.336 -14.728 2.083 1.00 98.06 373 SER A O 1
ATOM 2803 N N . ASP A 1 374 ? -3.929 -15.685 4.014 1.00 97.62 374 ASP A N 1
ATOM 2804 C CA . ASP A 1 374 ? -3.994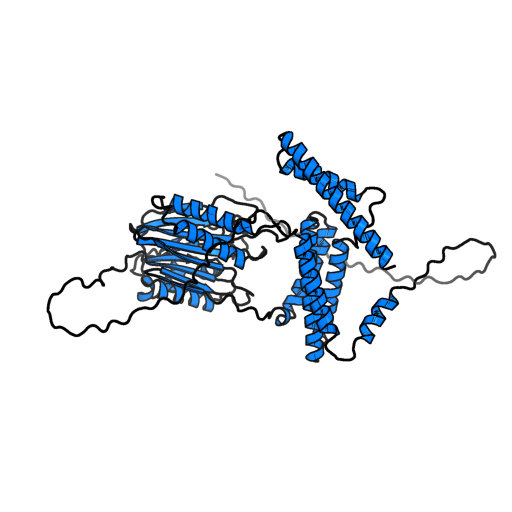 -17.045 3.475 1.00 97.62 374 ASP A CA 1
ATOM 2805 C C . ASP A 1 374 ? -5.150 -17.221 2.479 1.00 97.62 374 ASP A C 1
ATOM 2807 O O . ASP A 1 374 ? -4.961 -17.818 1.414 1.00 97.62 374 ASP A O 1
ATOM 2811 N N . ALA A 1 375 ? -6.313 -16.624 2.751 1.00 98.00 375 ALA A N 1
ATOM 2812 C CA . ALA A 1 375 ? -7.445 -16.602 1.828 1.00 98.00 375 ALA A CA 1
ATOM 2813 C C . ALA A 1 375 ? -7.077 -15.891 0.513 1.00 98.00 375 ALA A C 1
ATOM 2815 O O . ALA A 1 375 ? -7.356 -16.399 -0.575 1.00 98.00 375 ALA A O 1
ATOM 2816 N N . THR A 1 376 ? -6.350 -14.770 0.588 1.00 98.19 376 THR A N 1
ATOM 2817 C CA . THR A 1 376 ? -5.836 -14.044 -0.590 1.00 98.19 376 THR A CA 1
ATOM 2818 C C . THR A 1 376 ? -4.884 -14.904 -1.413 1.00 98.19 376 THR A C 1
ATOM 2820 O O . THR A 1 376 ? -4.975 -14.977 -2.646 1.00 98.19 376 THR A O 1
ATOM 2823 N N . ARG A 1 377 ? -3.967 -15.601 -0.732 1.00 97.06 377 ARG A N 1
ATOM 2824 C CA . ARG A 1 377 ? -3.026 -16.528 -1.363 1.00 97.06 377 ARG A CA 1
ATOM 2825 C C . ARG A 1 377 ? -3.756 -17.645 -2.104 1.00 97.06 377 ARG A C 1
ATOM 2827 O O . ARG A 1 377 ? -3.361 -17.965 -3.229 1.00 97.06 377 ARG A O 1
ATOM 2834 N N . ALA A 1 378 ? -4.786 -18.217 -1.481 1.00 97.62 378 ALA A N 1
ATOM 2835 C CA . ALA A 1 378 ? -5.599 -19.297 -2.029 1.00 97.62 378 ALA A CA 1
ATOM 2836 C C . ALA A 1 378 ? -6.452 -18.838 -3.224 1.00 97.62 378 ALA A C 1
ATOM 2838 O O . ALA A 1 378 ? -6.545 -19.557 -4.218 1.00 97.62 378 ALA A O 1
ATOM 2839 N N . ALA A 1 379 ? -6.990 -17.615 -3.180 1.00 97.38 379 ALA A N 1
ATOM 2840 C CA . ALA A 1 379 ? -7.767 -17.014 -4.267 1.00 97.38 379 ALA A CA 1
ATOM 2841 C C . ALA A 1 379 ? -6.920 -16.656 -5.508 1.00 97.38 379 ALA A C 1
ATOM 2843 O O . ALA A 1 379 ? -7.448 -16.426 -6.599 1.00 97.38 379 ALA A O 1
ATOM 2844 N N . GLY A 1 380 ? -5.591 -16.646 -5.372 1.00 96.00 380 GLY A N 1
ATOM 2845 C CA . GLY A 1 380 ? -4.653 -16.585 -6.490 1.00 96.00 380 GLY A CA 1
ATOM 2846 C C . GLY A 1 380 ? -3.438 -15.701 -6.248 1.00 96.00 380 GLY A C 1
ATOM 2847 O O . GLY A 1 380 ? -2.442 -15.880 -6.947 1.00 96.00 380 GLY A O 1
ATOM 2848 N N . GLY A 1 381 ? -3.502 -14.768 -5.288 1.00 94.62 381 GLY A N 1
ATOM 2849 C CA . GLY A 1 381 ? -2.378 -13.947 -4.820 1.00 94.62 381 GLY A CA 1
ATOM 2850 C C . GLY A 1 381 ? -1.465 -13.398 -5.921 1.00 94.62 381 GLY A C 1
ATOM 2851 O O . GLY A 1 381 ? -0.254 -13.482 -5.788 1.00 94.62 381 GLY A O 1
ATOM 2852 N N . ARG A 1 382 ? -2.013 -12.951 -7.058 1.00 92.62 382 ARG A N 1
ATOM 2853 C CA . ARG A 1 382 ? -1.235 -12.546 -8.248 1.00 92.62 382 ARG A CA 1
ATOM 2854 C C . ARG A 1 382 ? -0.401 -11.281 -8.055 1.00 92.62 382 ARG A C 1
ATOM 2856 O O . ARG A 1 382 ? 0.613 -11.131 -8.733 1.00 92.62 382 ARG A O 1
ATOM 2863 N N . ASP A 1 383 ? -0.865 -10.380 -7.198 1.00 94.69 383 ASP A N 1
ATOM 2864 C CA . ASP A 1 383 ? -0.136 -9.169 -6.834 1.00 94.69 383 ASP A CA 1
ATOM 2865 C C . ASP A 1 383 ? 0.540 -9.314 -5.486 1.00 94.69 383 ASP A C 1
ATOM 2867 O O . ASP A 1 383 ? 0.231 -10.260 -4.764 1.00 94.69 383 ASP A O 1
ATOM 2871 N N . ASP A 1 384 ? 1.439 -8.389 -5.170 1.00 96.75 384 ASP A N 1
ATOM 2872 C CA . ASP A 1 384 ? 1.828 -8.178 -3.780 1.00 96.75 384 ASP A CA 1
ATOM 2873 C C . ASP A 1 384 ? 0.587 -7.765 -2.991 1.00 96.75 384 ASP A C 1
ATOM 2875 O O . ASP A 1 384 ? -0.271 -7.060 -3.514 1.00 96.75 384 ASP A O 1
ATOM 2879 N N . TYR A 1 385 ? 0.424 -8.307 -1.791 1.00 97.81 385 TYR A N 1
ATOM 2880 C CA . TYR A 1 385 ? -0.761 -8.045 -0.989 1.00 97.81 385 TYR A CA 1
ATOM 2881 C C . TYR A 1 385 ? -0.385 -7.852 0.461 1.00 97.81 385 TYR A C 1
ATOM 2883 O O . TYR A 1 385 ? 0.424 -8.589 1.032 1.00 97.81 385 TYR A O 1
ATOM 2891 N N . THR A 1 386 ? -1.031 -6.865 1.057 1.00 98.62 386 THR A N 1
ATOM 2892 C CA . THR A 1 386 ? -0.752 -6.437 2.412 1.00 98.62 386 THR A CA 1
ATOM 2893 C C . THR A 1 386 ? -2.049 -6.178 3.143 1.00 98.62 386 THR A C 1
ATOM 2895 O O . THR A 1 386 ? -2.975 -5.582 2.594 1.00 98.62 386 THR A O 1
ATOM 2898 N N . VAL A 1 387 ? -2.099 -6.638 4.386 1.00 98.69 387 VAL A N 1
ATOM 2899 C CA . VAL A 1 387 ? -3.188 -6.411 5.327 1.00 98.69 387 VAL A CA 1
ATOM 2900 C C . VAL A 1 387 ? -2.612 -5.882 6.630 1.00 98.69 387 VAL A C 1
ATOM 2902 O O . VAL A 1 387 ? -1.592 -6.379 7.105 1.00 98.69 387 VAL A O 1
ATOM 2905 N N . ALA A 1 388 ? -3.257 -4.883 7.215 1.00 98.56 388 ALA A N 1
ATOM 2906 C CA . ALA A 1 388 ? -3.080 -4.497 8.605 1.00 98.56 388 ALA A CA 1
ATOM 2907 C C . ALA A 1 388 ? -4.446 -4.522 9.297 1.00 98.56 388 ALA A C 1
ATOM 2909 O O . ALA A 1 388 ? -5.428 -4.039 8.737 1.00 98.56 388 ALA A O 1
ATOM 2910 N N . VAL A 1 389 ? -4.511 -5.107 10.487 1.00 98.06 389 VAL A N 1
ATOM 2911 C CA . VAL A 1 389 ? -5.726 -5.298 11.277 1.00 98.06 389 VAL A CA 1
ATOM 2912 C C . VAL A 1 389 ? -5.534 -4.650 12.641 1.00 98.06 389 VAL A C 1
ATOM 2914 O O . VAL A 1 389 ? -4.484 -4.825 13.256 1.00 98.06 389 VAL A O 1
ATOM 2917 N N . LEU A 1 390 ? -6.545 -3.921 13.113 1.00 95.62 390 LEU A N 1
ATOM 2918 C CA . LEU A 1 390 ? -6.642 -3.406 14.477 1.00 95.62 390 LEU A CA 1
ATOM 2919 C C . LEU A 1 390 ? -7.936 -3.920 15.111 1.00 95.62 390 LEU A C 1
ATOM 2921 O O . LEU A 1 390 ? -9.003 -3.784 14.516 1.00 95.62 390 LEU A O 1
ATOM 2925 N N . ALA A 1 391 ? -7.858 -4.457 16.324 1.00 92.50 391 ALA A N 1
ATOM 2926 C CA . ALA A 1 391 ? -9.036 -4.754 17.131 1.00 92.50 391 ALA A CA 1
ATOM 2927 C C . ALA A 1 391 ? -9.647 -3.449 17.659 1.00 92.50 391 ALA A C 1
ATOM 2929 O O . ALA A 1 391 ? -8.953 -2.673 18.309 1.00 92.50 391 ALA A O 1
ATOM 2930 N N . LEU A 1 392 ? -10.920 -3.181 17.370 1.00 87.75 392 LEU A N 1
ATOM 2931 C CA . LEU A 1 392 ? -11.612 -1.950 17.779 1.00 87.75 392 LEU A CA 1
ATOM 2932 C C . LEU A 1 392 ? -12.230 -2.063 19.169 1.00 87.75 392 LEU A C 1
ATOM 2934 O O . LEU A 1 392 ? -12.252 -1.091 19.918 1.00 87.75 392 LEU A O 1
ATOM 2938 N N . THR A 1 393 ? -12.680 -3.257 19.544 1.00 70.88 393 THR A N 1
ATOM 2939 C CA . THR A 1 393 ? -13.041 -3.529 20.930 1.00 70.88 393 THR A CA 1
ATOM 2940 C C . THR A 1 393 ? -11.769 -3.555 21.768 1.00 70.88 393 THR A C 1
ATOM 2942 O O . THR A 1 393 ? -10.817 -4.234 21.368 1.00 70.88 393 THR A O 1
ATOM 2945 N N . PRO A 1 394 ? -11.730 -2.870 22.923 1.00 49.97 394 PRO A N 1
ATOM 2946 C CA . PRO A 1 394 ? -10.640 -3.059 23.854 1.00 49.97 394 PRO A CA 1
ATOM 2947 C C . PRO A 1 394 ? -10.632 -4.541 24.210 1.00 49.97 394 PRO A C 1
ATOM 2949 O O . PRO A 1 394 ? -11.606 -5.057 24.766 1.00 49.97 394 PRO A O 1
ATOM 2952 N N . GLU A 1 395 ? -9.544 -5.243 23.896 1.00 44.78 395 GLU A N 1
ATOM 2953 C CA . GLU A 1 395 ? -9.191 -6.372 24.736 1.00 44.78 395 GLU A CA 1
ATOM 2954 C C . GLU A 1 395 ? -9.189 -5.814 26.149 1.00 44.78 395 GLU A C 1
ATOM 2956 O O . GLU A 1 395 ? -8.482 -4.855 26.455 1.00 44.78 395 GLU A O 1
ATOM 2961 N N . ALA A 1 396 ? -10.079 -6.341 26.978 1.00 36.91 396 ALA A N 1
ATOM 2962 C CA . ALA A 1 396 ? -10.075 -6.035 28.378 1.00 36.91 396 ALA A CA 1
ATOM 2963 C C . ALA A 1 396 ? -8.644 -6.261 28.884 1.00 36.91 396 ALA A C 1
ATOM 2965 O O . ALA A 1 396 ? -8.217 -7.401 29.073 1.00 36.91 396 ALA A O 1
ATOM 2966 N N . ASP A 1 397 ? -7.956 -5.168 29.209 1.00 36.50 397 ASP A N 1
ATOM 2967 C CA . ASP A 1 397 ? -6.760 -5.106 30.056 1.00 36.50 397 ASP A CA 1
ATOM 2968 C C . ASP A 1 397 ? -7.007 -5.710 31.469 1.00 36.50 397 ASP A C 1
ATOM 2970 O O . ASP A 1 397 ? -6.198 -5.597 32.388 1.00 36.50 397 ASP A O 1
ATOM 2974 N N . ALA A 1 398 ? -8.108 -6.447 31.656 1.00 38.78 398 ALA A N 1
ATOM 2975 C CA . ALA A 1 398 ? -8.473 -7.259 32.807 1.00 38.78 398 ALA A CA 1
ATOM 2976 C C . ALA A 1 398 ? -7.667 -8.572 32.929 1.00 38.78 398 ALA A C 1
ATOM 2978 O O . ALA A 1 398 ? -8.122 -9.521 33.566 1.00 38.78 398 ALA A O 1
ATOM 2979 N N . ARG A 1 399 ? -6.447 -8.643 32.379 1.00 37.34 399 ARG A N 1
ATOM 2980 C CA . ARG A 1 399 ? -5.421 -9.596 32.852 1.00 37.34 399 ARG A CA 1
ATOM 2981 C C . ARG A 1 399 ? -4.332 -8.915 33.675 1.00 37.34 399 ARG A C 1
ATOM 2983 O O . ARG A 1 399 ? -3.195 -9.374 33.703 1.00 37.34 399 ARG A O 1
ATOM 2990 N N . ASN A 1 400 ? -4.700 -7.866 34.403 1.00 33.91 400 ASN A N 1
ATOM 2991 C CA . ASN A 1 400 ? -3.945 -7.412 35.560 1.00 33.91 400 ASN A CA 1
ATOM 2992 C C . ASN A 1 400 ? -4.598 -8.004 36.830 1.00 33.91 400 ASN A C 1
ATOM 2994 O O . ASN A 1 400 ? -5.632 -7.493 37.265 1.00 33.91 400 ASN A O 1
ATOM 2998 N N . PRO A 1 401 ? -4.068 -9.088 37.435 1.00 39.53 401 PRO A N 1
ATOM 2999 C CA . PRO A 1 401 ? -4.568 -9.596 38.705 1.00 39.53 401 PRO A CA 1
ATOM 3000 C C . PRO A 1 401 ? -4.002 -8.722 39.828 1.00 39.53 401 PRO A C 1
ATOM 3002 O O . PRO A 1 401 ? -3.053 -9.089 40.517 1.00 39.53 401 PRO A O 1
ATOM 3005 N N . ALA A 1 402 ? -4.561 -7.529 40.006 1.00 42.72 402 ALA A N 1
ATOM 3006 C CA . ALA A 1 402 ? -4.332 -6.759 41.216 1.00 42.72 402 ALA A CA 1
ATOM 3007 C C . ALA A 1 402 ? -5.320 -7.228 42.295 1.00 42.72 402 ALA A C 1
ATOM 3009 O O . ALA A 1 402 ? -6.438 -6.733 42.384 1.00 42.72 402 ALA A O 1
ATOM 3010 N N . GLY A 1 403 ? -4.868 -8.171 43.125 1.00 38.50 403 GLY A N 1
ATOM 3011 C CA . GLY A 1 403 ? -5.332 -8.310 44.505 1.00 38.50 403 GLY A CA 1
ATOM 3012 C C . GLY A 1 403 ? -6.383 -9.383 44.780 1.00 38.50 403 GLY A C 1
ATOM 3013 O O . GLY A 1 403 ? -7.535 -9.061 45.047 1.00 38.50 403 GLY A O 1
ATOM 3014 N N . ASP A 1 404 ? -5.944 -10.632 44.934 1.00 35.41 404 ASP A N 1
ATOM 3015 C CA . ASP A 1 404 ? -6.306 -11.336 46.163 1.00 35.41 404 ASP A CA 1
ATOM 3016 C C . ASP A 1 404 ? -5.044 -11.538 47.008 1.00 35.41 404 ASP A C 1
ATOM 3018 O O . ASP A 1 404 ? -3.951 -11.841 46.524 1.00 35.41 404 ASP A O 1
ATOM 3022 N N . GLY A 1 405 ? -5.164 -11.183 48.281 1.00 43.91 405 GLY A N 1
ATOM 3023 C CA . GLY A 1 405 ? -4.150 -11.440 49.276 1.00 43.91 405 GLY A CA 1
ATOM 3024 C C . GLY A 1 405 ? -4.417 -12.805 49.879 1.00 43.91 405 GLY A C 1
ATOM 3025 O O . GLY A 1 405 ? -5.317 -12.943 50.701 1.00 43.91 405 GLY A O 1
ATOM 3026 N N . SER A 1 406 ? -3.586 -13.791 49.568 1.00 36.75 406 SER A N 1
ATOM 3027 C CA . SER A 1 406 ? -3.298 -14.849 50.531 1.00 36.75 406 SER A CA 1
ATOM 3028 C C . SER A 1 406 ? -1.851 -15.299 50.376 1.00 36.75 406 SER A C 1
ATOM 3030 O O . SER A 1 406 ? -1.398 -15.771 49.337 1.00 36.75 406 SER A O 1
ATOM 3032 N N . GLY A 1 407 ? -1.071 -15.037 51.422 1.00 39.81 407 GLY A N 1
ATOM 3033 C CA . GLY A 1 407 ? 0.351 -15.317 51.434 1.00 39.81 407 GLY A CA 1
ATOM 3034 C C . GLY A 1 407 ? 0.639 -16.813 51.418 1.00 39.81 407 GLY A C 1
ATOM 3035 O O . GLY A 1 407 ? 0.017 -17.582 52.147 1.00 39.81 407 GLY A O 1
ATOM 3036 N N . ARG A 1 408 ? 1.671 -17.191 50.665 1.00 33.09 408 ARG A N 1
ATOM 3037 C CA . ARG A 1 408 ? 2.685 -18.177 51.061 1.00 33.09 408 ARG A CA 1
ATOM 3038 C C . ARG A 1 408 ? 3.882 -18.019 50.132 1.00 33.09 408 ARG A C 1
ATOM 3040 O O . ARG A 1 408 ? 3.746 -18.007 48.916 1.00 33.09 408 ARG A O 1
ATOM 3047 N N . GLY A 1 409 ? 5.040 -17.791 50.741 1.00 38.69 409 GLY A N 1
ATOM 3048 C CA . GLY A 1 409 ? 6.260 -17.428 50.042 1.00 38.69 409 GLY A CA 1
ATOM 3049 C C . GLY A 1 409 ? 6.861 -18.575 49.240 1.00 38.69 409 GLY A C 1
ATOM 3050 O O . GLY A 1 409 ? 6.864 -19.715 49.691 1.00 38.69 409 GLY A O 1
ATOM 3051 N N . THR A 1 410 ? 7.468 -18.218 48.111 1.00 31.80 410 THR A N 1
ATOM 3052 C CA . THR A 1 410 ? 8.563 -18.973 47.499 1.00 31.80 410 THR A CA 1
ATOM 3053 C C . THR A 1 410 ? 9.487 -18.022 46.738 1.00 31.80 410 THR A C 1
ATOM 3055 O O . THR A 1 410 ? 9.070 -17.224 45.906 1.00 31.80 410 THR A O 1
ATOM 3058 N N . THR A 1 411 ? 10.752 -18.122 47.117 1.00 33.38 411 THR A N 1
ATOM 3059 C CA . THR A 1 411 ? 12.024 -17.606 46.604 1.00 33.38 411 THR A CA 1
ATOM 3060 C C . THR A 1 411 ? 12.051 -17.117 45.145 1.00 33.38 411 THR A C 1
ATOM 3062 O O . THR A 1 411 ? 11.924 -17.897 44.204 1.00 33.38 411 THR A O 1
ATOM 3065 N N . ALA A 1 412 ? 12.337 -15.823 44.959 1.00 30.27 412 ALA A N 1
ATOM 3066 C CA . ALA A 1 412 ? 12.616 -15.213 43.662 1.00 30.27 412 ALA A CA 1
ATOM 3067 C C . ALA A 1 412 ? 14.077 -15.448 43.235 1.00 30.27 412 ALA A C 1
ATOM 3069 O O . ALA A 1 412 ? 15.015 -14.965 43.871 1.00 30.27 412 ALA A O 1
ATOM 3070 N N . VAL A 1 413 ? 14.268 -16.150 42.116 1.00 31.12 413 VAL A N 1
ATOM 3071 C CA . VAL A 1 413 ? 15.534 -16.183 41.374 1.00 31.12 413 VAL A CA 1
ATOM 3072 C C . VAL A 1 413 ? 15.556 -14.982 40.431 1.00 31.12 413 VAL A C 1
ATOM 3074 O O . VAL A 1 413 ? 14.855 -14.943 39.423 1.00 31.12 413 VAL A O 1
ATOM 3077 N N . ARG A 1 414 ? 16.387 -13.990 40.762 1.00 30.45 414 ARG A N 1
ATOM 3078 C CA . ARG A 1 414 ? 16.790 -12.902 39.863 1.00 30.45 414 ARG A CA 1
ATOM 3079 C C . ARG A 1 414 ? 17.568 -13.505 38.684 1.00 30.45 414 ARG A C 1
ATOM 3081 O O . ARG A 1 414 ? 18.696 -13.955 38.867 1.00 30.45 414 ARG A O 1
ATOM 3088 N N . ARG A 1 415 ? 17.010 -13.473 37.472 1.00 29.72 415 ARG A N 1
ATOM 3089 C CA . ARG A 1 415 ? 17.801 -13.498 36.230 1.00 29.72 415 ARG A CA 1
ATOM 3090 C C . ARG A 1 415 ? 17.646 -12.152 35.542 1.00 29.72 415 ARG A C 1
ATOM 3092 O O . ARG A 1 415 ? 16.547 -11.772 35.157 1.00 29.72 415 ARG A O 1
ATOM 3099 N N . GLY A 1 416 ? 18.760 -11.427 35.479 1.00 27.39 416 GLY A N 1
ATOM 3100 C CA . GLY A 1 416 ? 18.880 -10.161 34.776 1.00 27.39 416 GLY A CA 1
ATOM 3101 C C . GLY A 1 416 ? 18.715 -10.363 33.275 1.00 27.39 416 GLY A C 1
ATOM 3102 O O . GLY A 1 416 ? 19.277 -11.293 32.700 1.00 27.39 416 GLY A O 1
ATOM 3103 N N . LEU A 1 417 ? 17.929 -9.482 32.665 1.00 29.44 417 LEU A N 1
ATOM 3104 C CA . LEU A 1 417 ? 17.891 -9.300 31.226 1.00 29.44 417 LEU A CA 1
ATOM 3105 C C . LEU A 1 417 ? 19.089 -8.408 30.866 1.00 29.44 417 LEU A C 1
ATOM 3107 O O . LEU A 1 417 ? 19.076 -7.201 31.104 1.00 29.44 417 LEU A O 1
ATOM 3111 N N . GLU A 1 418 ? 20.162 -9.024 30.381 1.00 27.20 418 GLU A N 1
ATOM 3112 C CA . GLU A 1 418 ? 21.295 -8.320 29.787 1.00 27.20 418 GLU A CA 1
ATOM 3113 C C . GLU A 1 418 ? 20.876 -7.759 28.423 1.00 27.20 418 GLU A C 1
ATOM 3115 O O . GLU A 1 418 ? 20.421 -8.494 27.548 1.00 27.20 418 GLU A O 1
ATOM 3120 N N . ILE A 1 419 ? 21.040 -6.449 28.242 1.00 35.66 419 ILE A N 1
ATOM 3121 C CA . ILE A 1 419 ? 20.961 -5.773 26.945 1.00 35.66 419 ILE A CA 1
ATOM 3122 C C . ILE A 1 419 ? 22.361 -5.851 26.315 1.00 35.66 419 ILE A C 1
ATOM 3124 O O . ILE A 1 419 ? 23.294 -5.260 26.868 1.00 35.66 419 ILE A O 1
ATOM 3128 N N . PRO A 1 420 ? 22.565 -6.529 25.170 1.00 30.02 420 PRO A N 1
ATOM 3129 C CA . PRO A 1 420 ? 23.864 -6.529 24.514 1.00 30.02 420 PRO A CA 1
ATOM 3130 C C . PRO A 1 420 ? 24.105 -5.207 23.769 1.00 30.02 420 PRO A C 1
ATOM 3132 O O . PRO A 1 420 ? 23.514 -4.943 22.728 1.00 30.02 420 PRO A O 1
ATOM 3135 N N . GLY A 1 421 ? 25.035 -4.410 24.301 1.00 30.72 421 GLY A N 1
ATOM 3136 C CA . GLY A 1 421 ? 26.075 -3.729 23.523 1.00 30.72 421 GLY A CA 1
ATOM 3137 C C . GLY A 1 421 ? 25.670 -2.577 22.599 1.00 30.72 421 GLY A C 1
ATOM 3138 O O . GLY A 1 421 ? 25.721 -2.715 21.380 1.00 30.72 421 GLY A O 1
ATOM 3139 N N . ALA A 1 422 ? 25.450 -1.388 23.164 1.00 31.31 422 ALA A N 1
ATOM 3140 C CA . ALA A 1 422 ? 25.721 -0.141 22.447 1.00 31.31 422 ALA A CA 1
ATOM 3141 C C . ALA A 1 422 ? 27.245 0.130 22.457 1.00 31.31 422 ALA A C 1
ATOM 3143 O O . ALA A 1 422 ? 27.855 0.079 23.531 1.00 31.31 422 ALA A O 1
ATOM 3144 N N . PRO A 1 423 ? 27.899 0.405 21.313 1.00 36.28 423 PRO A N 1
ATOM 3145 C CA . PRO A 1 423 ? 29.317 0.742 21.308 1.00 36.28 423 PRO A CA 1
ATOM 3146 C C . PRO A 1 423 ? 29.547 2.120 21.944 1.00 36.28 423 PRO A C 1
ATOM 3148 O O . PRO A 1 423 ? 28.905 3.108 21.591 1.00 36.28 423 PRO A O 1
ATOM 3151 N N . ARG A 1 424 ? 30.491 2.169 22.893 1.00 34.12 424 ARG A N 1
ATOM 3152 C CA . ARG A 1 424 ? 31.003 3.398 23.516 1.00 34.12 424 ARG A CA 1
ATOM 3153 C C . ARG A 1 424 ? 31.617 4.319 22.458 1.00 34.12 424 ARG A C 1
ATOM 3155 O O . ARG A 1 424 ? 32.449 3.880 21.667 1.00 34.12 424 ARG A O 1
ATOM 3162 N N . ALA A 1 425 ? 31.249 5.596 22.503 1.00 31.62 425 ALA A N 1
ATOM 3163 C CA . ALA A 1 425 ? 31.899 6.653 21.737 1.00 31.62 425 ALA A CA 1
ATOM 3164 C C . ALA A 1 425 ? 33.346 6.882 22.234 1.00 31.62 425 ALA A C 1
ATOM 3166 O O . ALA A 1 425 ? 33.566 6.896 23.450 1.00 31.62 425 ALA A O 1
ATOM 3167 N N . PRO A 1 426 ? 34.333 7.071 21.338 1.00 40.47 426 PRO A N 1
ATOM 3168 C CA . PRO A 1 426 ? 35.668 7.520 21.719 1.00 40.47 426 PRO A CA 1
ATOM 3169 C C . PRO A 1 426 ? 35.677 9.035 22.003 1.00 40.47 426 PRO A C 1
ATOM 3171 O O . PRO A 1 426 ? 34.871 9.770 21.425 1.00 40.47 426 PRO A O 1
ATOM 3174 N N . PRO A 1 427 ? 36.578 9.531 22.871 1.00 37.88 427 PRO A N 1
ATOM 3175 C CA . PRO A 1 427 ? 36.686 10.953 23.152 1.00 37.88 427 PRO A CA 1
ATOM 3176 C C . PRO A 1 427 ? 37.534 11.662 22.085 1.00 37.88 427 PRO A C 1
ATOM 3178 O O . PRO A 1 427 ? 38.589 11.170 21.699 1.00 37.88 427 PRO A O 1
ATOM 3181 N N . GLY A 1 428 ? 37.076 12.850 21.680 1.00 36.28 428 GLY A N 1
ATOM 3182 C CA . GLY A 1 428 ? 37.896 13.951 21.163 1.00 36.28 428 GLY A CA 1
ATOM 3183 C C . GLY A 1 428 ? 38.581 13.759 19.807 1.00 36.28 428 GLY A C 1
ATOM 3184 O O . GLY A 1 428 ? 39.702 13.268 19.742 1.00 36.28 428 GLY A O 1
ATOM 3185 N N . VAL A 1 429 ? 37.979 14.303 18.744 1.00 31.08 429 VAL A N 1
ATOM 3186 C CA . VAL A 1 429 ? 38.717 14.783 17.563 1.00 31.08 429 VAL A CA 1
ATOM 3187 C C . VAL A 1 429 ? 38.170 16.158 17.182 1.00 31.08 429 VAL A C 1
ATOM 3189 O O . VAL A 1 429 ? 36.960 16.355 17.099 1.00 31.08 429 VAL A O 1
ATOM 3192 N N . GLN A 1 430 ? 39.101 17.096 17.032 1.00 30.73 430 GLN A N 1
ATOM 3193 C CA . GLN A 1 430 ? 38.917 18.494 16.657 1.00 30.73 430 GLN A CA 1
ATOM 3194 C C . GLN A 1 430 ? 38.163 18.669 15.333 1.00 30.73 430 GLN A C 1
ATOM 3196 O O . GLN A 1 430 ? 38.203 17.808 14.455 1.00 30.73 430 GLN A O 1
ATOM 3201 N N . GLU A 1 431 ? 37.533 19.837 15.208 1.00 35.88 431 GLU A N 1
ATOM 3202 C CA . GLU A 1 431 ? 36.971 20.401 13.983 1.00 35.88 431 GLU A CA 1
ATOM 3203 C C . GLU A 1 431 ? 37.857 20.141 12.753 1.00 35.88 431 GLU A C 1
ATOM 3205 O O . GLU A 1 431 ? 38.972 20.650 12.640 1.00 35.88 431 GLU A O 1
ATOM 3210 N N . GLN A 1 432 ? 37.318 19.390 11.794 1.00 28.98 432 GLN A N 1
ATOM 3211 C CA . GLN A 1 432 ? 37.643 19.556 10.382 1.00 28.98 432 GLN A CA 1
ATOM 3212 C C . GLN A 1 432 ? 36.347 19.901 9.658 1.00 28.98 432 GLN A C 1
ATOM 3214 O O . GLN A 1 432 ? 35.489 19.052 9.414 1.00 28.98 432 GLN A O 1
ATOM 3219 N N . SER A 1 433 ? 36.204 21.192 9.383 1.00 35.75 433 SER A N 1
ATOM 3220 C CA . SER A 1 433 ? 35.239 21.743 8.451 1.00 35.75 433 SER A CA 1
ATOM 3221 C C . SER A 1 433 ? 35.529 21.260 7.024 1.00 35.75 433 SER A C 1
ATOM 3223 O O . SER A 1 433 ? 36.675 21.093 6.617 1.00 35.75 433 SER A O 1
ATOM 3225 N N . GLU A 1 434 ? 34.439 21.050 6.284 1.00 41.69 434 GLU A N 1
ATOM 3226 C CA . GLU A 1 434 ? 34.335 21.141 4.822 1.00 41.69 434 GLU A CA 1
ATOM 3227 C C . GLU A 1 434 ? 35.332 20.335 3.967 1.00 41.69 434 GLU A C 1
ATOM 3229 O O . GLU A 1 434 ? 36.323 20.852 3.462 1.00 41.69 434 GLU A O 1
ATOM 3234 N N . ALA A 1 435 ? 34.978 19.084 3.643 1.00 30.75 435 ALA A N 1
ATOM 3235 C CA . ALA A 1 435 ? 35.470 18.448 2.419 1.00 30.75 435 ALA A CA 1
ATOM 3236 C C . ALA A 1 435 ? 34.514 17.369 1.875 1.00 30.75 435 ALA A C 1
ATOM 3238 O O . ALA A 1 435 ? 34.390 16.276 2.422 1.00 30.75 435 ALA A O 1
ATOM 3239 N N . GLY A 1 436 ? 33.927 17.647 0.705 1.00 32.69 436 GLY A N 1
ATOM 3240 C CA . GLY A 1 436 ? 33.816 16.639 -0.352 1.00 32.69 436 GLY A CA 1
ATOM 3241 C C . GLY A 1 436 ? 32.474 15.930 -0.537 1.00 32.69 436 GLY A C 1
ATOM 3242 O O . GLY A 1 436 ? 32.408 14.703 -0.460 1.00 32.69 436 GLY A O 1
ATOM 3243 N N . ALA A 1 437 ? 31.432 16.657 -0.951 1.00 39.66 437 ALA A N 1
ATOM 3244 C CA . ALA A 1 437 ? 30.411 16.041 -1.797 1.00 39.66 437 ALA A CA 1
ATOM 3245 C C . ALA A 1 437 ? 31.107 15.528 -3.068 1.00 39.66 437 ALA A C 1
ATOM 3247 O O . ALA A 1 437 ? 31.607 16.307 -3.877 1.00 39.66 437 ALA A O 1
ATOM 3248 N N . VAL A 1 438 ? 31.208 14.207 -3.227 1.00 39.81 438 VAL A N 1
ATOM 3249 C CA . VAL A 1 438 ? 31.838 13.641 -4.419 1.00 39.81 438 VAL A CA 1
ATOM 3250 C C . VAL A 1 438 ? 30.953 13.958 -5.629 1.00 39.81 438 VAL A C 1
ATOM 3252 O O . VAL A 1 438 ? 29.797 13.526 -5.632 1.00 39.81 438 VAL A O 1
ATOM 3255 N N . PRO A 1 439 ? 31.456 14.653 -6.669 1.00 57.22 439 PRO A N 1
ATOM 3256 C CA . PRO A 1 439 ? 30.647 14.999 -7.830 1.00 57.22 439 PRO A CA 1
ATOM 3257 C C . PRO A 1 439 ? 30.031 13.744 -8.454 1.00 57.22 439 PRO A C 1
ATOM 3259 O O . PRO A 1 439 ? 30.684 12.697 -8.531 1.00 57.22 439 PRO A O 1
ATOM 3262 N N . ALA A 1 440 ? 28.796 13.840 -8.951 1.00 46.31 440 ALA A N 1
ATOM 3263 C CA . ALA A 1 440 ? 28.096 12.739 -9.624 1.00 46.31 440 ALA A CA 1
ATOM 3264 C C . ALA A 1 440 ? 28.957 12.068 -10.721 1.00 46.31 440 ALA A C 1
ATOM 3266 O O . ALA A 1 440 ? 28.920 10.846 -10.890 1.00 46.31 440 ALA A O 1
ATOM 3267 N N . ALA A 1 441 ? 29.832 12.840 -11.376 1.00 40.78 441 ALA A N 1
ATOM 3268 C CA . ALA A 1 441 ? 30.823 12.356 -12.335 1.00 40.78 441 ALA A CA 1
ATOM 3269 C C . ALA A 1 441 ? 31.804 11.320 -11.743 1.00 40.78 441 ALA A C 1
ATOM 3271 O O . ALA A 1 441 ? 32.069 10.290 -12.363 1.00 40.78 441 ALA A O 1
ATOM 3272 N N . ALA A 1 442 ? 32.289 11.520 -10.516 1.00 47.50 442 ALA A N 1
ATOM 3273 C CA . ALA A 1 442 ? 33.204 10.594 -9.849 1.00 47.50 442 ALA A CA 1
ATOM 3274 C C . ALA A 1 442 ? 32.491 9.328 -9.332 1.00 47.50 442 ALA A C 1
ATOM 3276 O O . ALA A 1 442 ? 33.082 8.245 -9.293 1.00 47.50 442 ALA A O 1
ATOM 3277 N N . ALA A 1 443 ? 31.201 9.411 -8.987 1.00 51.88 443 ALA A N 1
ATOM 3278 C CA . ALA A 1 443 ? 30.388 8.227 -8.695 1.00 51.88 443 ALA A CA 1
ATOM 3279 C C . ALA A 1 443 ? 30.136 7.376 -9.956 1.00 51.88 443 ALA A C 1
ATOM 3281 O O . ALA A 1 443 ? 30.208 6.142 -9.901 1.00 51.88 443 ALA A O 1
ATOM 3282 N N . GLN A 1 444 ? 29.902 8.035 -11.093 1.00 48.94 444 GLN A N 1
ATOM 3283 C CA . GLN A 1 444 ? 29.748 7.409 -12.404 1.00 48.94 444 GLN A CA 1
ATOM 3284 C C . GLN A 1 444 ? 31.051 6.745 -12.881 1.00 48.94 444 GLN A C 1
ATOM 3286 O O . GLN A 1 444 ? 31.020 5.589 -13.308 1.00 48.94 444 GLN A O 1
ATOM 3291 N N . GLU A 1 445 ? 32.198 7.410 -12.732 1.00 50.47 445 GLU A N 1
ATOM 3292 C CA . GLU A 1 445 ? 33.522 6.863 -13.068 1.00 50.47 445 GLU A CA 1
ATOM 3293 C C . GLU A 1 445 ? 33.837 5.595 -12.251 1.00 50.47 445 GLU A C 1
ATOM 3295 O O . GLU A 1 445 ? 34.202 4.556 -12.804 1.00 50.47 445 GLU A O 1
ATOM 3300 N N . ARG A 1 446 ? 33.551 5.594 -10.939 1.00 59.28 446 ARG A N 1
ATOM 3301 C CA . ARG A 1 446 ? 33.694 4.392 -10.090 1.00 59.28 446 ARG A CA 1
ATOM 3302 C C . ARG A 1 446 ? 32.788 3.234 -10.522 1.00 59.28 446 ARG A C 1
ATOM 3304 O O . ARG A 1 446 ? 33.137 2.066 -10.340 1.00 59.28 446 ARG A O 1
ATOM 3311 N N . ARG A 1 447 ? 31.604 3.516 -11.079 1.00 53.81 447 ARG A N 1
ATOM 3312 C CA . ARG A 1 447 ? 30.699 2.485 -11.627 1.00 53.81 447 ARG A CA 1
ATOM 3313 C C . ARG A 1 447 ? 31.292 1.866 -12.900 1.00 53.81 447 ARG A C 1
ATOM 3315 O O . ARG A 1 447 ? 31.279 0.640 -13.016 1.00 53.81 447 ARG A O 1
ATOM 3322 N N . TRP A 1 448 ? 31.890 2.677 -13.775 1.00 53.91 448 TRP A N 1
ATOM 3323 C CA . TRP A 1 448 ? 32.607 2.219 -14.973 1.00 53.91 448 TRP A CA 1
ATOM 3324 C C . TRP A 1 448 ? 33.841 1.379 -14.651 1.00 53.91 448 TRP A C 1
ATOM 3326 O O . TRP A 1 448 ? 34.010 0.304 -15.225 1.00 53.91 448 TRP A O 1
ATOM 3336 N N . GLN A 1 449 ? 34.655 1.806 -13.686 1.00 59.03 449 GLN A N 1
ATOM 3337 C CA . GLN A 1 449 ? 35.844 1.062 -13.265 1.00 59.03 449 GLN A CA 1
ATOM 3338 C C . GLN A 1 449 ? 35.488 -0.328 -12.715 1.00 59.03 449 GLN A C 1
ATOM 3340 O O . GLN A 1 449 ? 36.133 -1.316 -13.065 1.00 59.03 449 GLN A O 1
ATOM 3345 N N . ARG A 1 450 ? 34.403 -0.445 -11.936 1.00 62.84 450 ARG A N 1
ATOM 3346 C CA . ARG A 1 450 ? 33.910 -1.744 -11.436 1.00 62.84 450 ARG A CA 1
ATOM 3347 C C . ARG A 1 450 ? 33.400 -2.659 -12.549 1.00 62.84 450 ARG A C 1
ATOM 3349 O O . ARG A 1 450 ? 33.645 -3.865 -12.504 1.00 62.84 450 ARG A O 1
ATOM 3356 N N . LEU A 1 451 ? 32.702 -2.109 -13.544 1.00 56.56 451 LEU A N 1
ATOM 3357 C CA . LEU A 1 451 ? 32.250 -2.869 -14.715 1.00 56.56 451 LEU A CA 1
ATOM 3358 C C . LEU A 1 451 ? 33.449 -3.400 -15.517 1.00 56.56 451 LEU A C 1
ATOM 3360 O O . LEU A 1 451 ? 33.487 -4.579 -15.871 1.00 56.56 451 LEU A O 1
ATOM 3364 N N . TRP A 1 452 ? 34.459 -2.554 -15.729 1.00 55.41 452 TRP A N 1
ATOM 3365 C CA . TRP A 1 452 ? 35.698 -2.920 -16.413 1.00 55.41 452 TRP A CA 1
ATOM 3366 C C . TRP A 1 452 ? 36.515 -3.965 -15.658 1.00 55.41 452 TRP A C 1
ATOM 3368 O O . TRP A 1 452 ? 37.003 -4.907 -16.276 1.00 55.41 452 TRP A O 1
ATOM 3378 N N . GLN A 1 453 ? 36.620 -3.863 -14.333 1.00 62.41 453 GLN A N 1
ATOM 3379 C CA . GLN A 1 453 ? 37.281 -4.882 -13.516 1.00 62.41 453 GLN A CA 1
ATOM 3380 C C . GLN A 1 453 ? 36.567 -6.233 -13.608 1.00 62.41 453 GLN A C 1
ATOM 3382 O O . GLN A 1 453 ? 37.226 -7.253 -13.770 1.00 62.41 453 GLN A O 1
ATOM 3387 N N . ARG A 1 454 ? 35.227 -6.262 -13.597 1.00 57.03 454 ARG A N 1
ATOM 3388 C CA . ARG A 1 454 ? 34.453 -7.505 -13.778 1.00 57.03 454 ARG A CA 1
ATOM 3389 C C . ARG A 1 454 ? 34.668 -8.131 -15.154 1.00 57.03 454 ARG A C 1
ATOM 3391 O O . ARG A 1 454 ? 34.852 -9.343 -15.244 1.00 57.03 454 ARG A O 1
ATOM 3398 N N . LEU A 1 455 ? 34.675 -7.315 -16.208 1.00 53.03 455 LEU A N 1
ATOM 3399 C CA . LEU A 1 455 ? 35.000 -7.750 -17.570 1.00 53.03 455 LEU A CA 1
ATOM 3400 C C . LEU A 1 455 ? 36.428 -8.296 -17.655 1.00 53.03 455 LEU A C 1
ATOM 3402 O O . LEU A 1 455 ? 36.633 -9.382 -18.190 1.00 53.03 455 LEU A O 1
ATOM 3406 N N . ARG A 1 456 ? 37.402 -7.588 -17.076 1.00 59.34 456 ARG A N 1
ATOM 3407 C CA . ARG A 1 456 ? 38.807 -8.002 -17.053 1.00 59.34 456 ARG A CA 1
ATOM 3408 C C . ARG A 1 456 ? 38.980 -9.326 -16.315 1.00 59.34 456 ARG A C 1
ATOM 3410 O O . ARG A 1 456 ? 39.551 -10.238 -16.893 1.00 59.34 456 ARG A O 1
ATOM 3417 N N . SER A 1 457 ? 38.407 -9.475 -15.121 1.00 64.25 457 SER A N 1
ATOM 3418 C CA . SER A 1 457 ? 38.462 -10.720 -14.340 1.00 64.25 457 SER A CA 1
ATOM 3419 C C . SER A 1 457 ? 37.775 -11.897 -15.039 1.00 64.25 457 SER A C 1
ATOM 3421 O O . SER A 1 457 ? 38.243 -13.029 -14.945 1.00 64.25 457 SER A O 1
ATOM 3423 N N . ALA A 1 458 ? 36.690 -11.649 -15.781 1.00 56.56 458 ALA A N 1
ATOM 3424 C CA . ALA A 1 458 ? 36.037 -12.677 -16.591 1.00 56.56 458 ALA A CA 1
ATOM 3425 C C . ALA A 1 458 ? 36.888 -13.110 -17.801 1.00 56.56 458 ALA A C 1
ATOM 3427 O O . ALA A 1 458 ? 36.784 -14.253 -18.242 1.00 56.56 458 ALA A O 1
ATOM 3428 N N . LEU A 1 459 ? 37.731 -12.215 -18.324 1.00 52.34 459 LEU A N 1
ATOM 3429 C CA . LEU A 1 459 ? 38.622 -12.471 -19.459 1.00 52.34 459 LEU A CA 1
ATOM 3430 C C . LEU A 1 459 ? 39.977 -13.065 -19.039 1.00 52.34 459 LEU A C 1
ATOM 3432 O O . LEU A 1 459 ? 40.557 -13.832 -19.802 1.00 52.34 459 LEU A O 1
ATOM 3436 N N . THR A 1 460 ? 40.476 -12.756 -17.839 1.00 61.56 460 THR A N 1
ATOM 3437 C CA . THR A 1 460 ? 41.766 -13.253 -17.323 1.00 61.56 460 THR A CA 1
ATOM 3438 C C . THR A 1 460 ? 41.661 -14.578 -16.565 1.00 61.56 460 THR A C 1
ATOM 3440 O O . THR A 1 460 ? 42.687 -15.173 -16.251 1.00 61.56 460 THR A O 1
ATOM 3443 N N . GLY A 1 461 ? 40.449 -15.093 -16.323 1.00 49.25 461 GLY A N 1
ATOM 3444 C CA . GLY A 1 461 ? 40.170 -16.346 -15.602 1.00 49.25 461 GLY A CA 1
ATOM 3445 C C . GLY A 1 461 ? 40.600 -17.661 -16.283 1.00 49.25 461 GLY A C 1
ATOM 3446 O O . GLY A 1 461 ? 40.019 -18.703 -15.993 1.00 49.25 461 GLY A O 1
ATOM 3447 N N . GLY A 1 462 ? 41.593 -17.635 -17.178 1.00 45.06 462 GLY A N 1
ATOM 3448 C CA . GLY A 1 462 ? 42.376 -18.814 -17.564 1.00 45.06 462 GLY A CA 1
ATOM 3449 C C . GLY A 1 462 ? 41.635 -19.933 -18.306 1.00 45.06 462 GLY A C 1
ATOM 3450 O O . GLY A 1 462 ? 41.579 -21.051 -17.807 1.00 45.06 462 GLY A O 1
ATOM 3451 N N . ARG A 1 463 ? 41.138 -19.677 -19.527 1.00 50.69 463 ARG A N 1
ATOM 3452 C CA . ARG A 1 463 ? 40.935 -20.693 -20.591 1.00 50.69 463 ARG A CA 1
ATOM 3453 C C . ARG A 1 463 ? 41.174 -20.055 -21.973 1.00 50.69 463 ARG A C 1
ATOM 3455 O O . ARG A 1 463 ? 40.915 -18.860 -22.120 1.00 50.69 463 ARG A O 1
ATOM 3462 N N . PRO A 1 464 ? 41.670 -20.794 -22.987 1.00 43.78 464 PRO A N 1
ATOM 3463 C CA . PRO A 1 464 ? 42.196 -20.212 -24.220 1.00 43.78 464 PRO A CA 1
ATOM 3464 C C . PRO A 1 464 ? 41.048 -19.772 -25.136 1.00 43.78 464 PRO A C 1
ATOM 3466 O O . PRO A 1 464 ? 40.621 -20.502 -26.019 1.00 43.78 464 PRO A O 1
ATOM 3469 N N . PHE A 1 465 ? 40.501 -18.582 -24.901 1.00 51.03 465 PHE A N 1
ATOM 3470 C CA . PHE A 1 465 ? 39.469 -17.978 -25.756 1.00 51.03 465 PHE A CA 1
ATOM 3471 C C . PHE A 1 465 ? 39.749 -16.504 -26.095 1.00 51.03 465 PHE A C 1
ATOM 3473 O O . PHE A 1 465 ? 38.950 -15.861 -26.773 1.00 51.03 465 PHE A O 1
ATOM 3480 N N . ALA A 1 466 ? 40.915 -15.980 -25.698 1.00 44.75 466 ALA A N 1
ATOM 3481 C CA . ALA A 1 466 ? 41.320 -14.595 -25.944 1.00 44.75 466 ALA A CA 1
ATOM 3482 C C . ALA A 1 466 ? 41.503 -14.252 -27.442 1.00 44.75 466 ALA A C 1
ATOM 3484 O O . ALA A 1 466 ? 41.362 -13.094 -27.827 1.00 44.75 466 ALA A O 1
ATOM 3485 N N . LEU A 1 467 ? 41.737 -15.244 -28.310 1.00 40.94 467 LEU A N 1
ATOM 3486 C CA . LEU A 1 467 ? 42.023 -15.015 -29.735 1.00 40.94 467 LEU A CA 1
ATOM 3487 C C . LEU A 1 467 ? 40.775 -14.798 -30.615 1.00 40.94 467 LEU A C 1
ATOM 3489 O O . LEU A 1 467 ? 40.868 -14.134 -31.643 1.00 40.94 467 LEU A O 1
ATOM 3493 N N . LEU A 1 468 ? 39.586 -15.261 -30.206 1.00 46.44 468 LEU A N 1
ATOM 3494 C CA . LEU A 1 468 ? 38.353 -15.087 -31.001 1.00 46.44 468 LEU A CA 1
ATOM 3495 C C . LEU A 1 468 ? 37.696 -13.703 -30.831 1.00 46.44 468 LEU A C 1
ATOM 3497 O O . LEU A 1 468 ? 36.926 -13.275 -31.690 1.00 46.44 468 LEU A O 1
ATOM 3501 N N . LEU A 1 469 ? 38.014 -12.979 -29.753 1.00 42.59 469 LEU A N 1
ATOM 3502 C CA . LEU A 1 469 ? 37.466 -11.643 -29.472 1.00 42.59 469 LEU A CA 1
ATOM 3503 C C . LEU A 1 469 ? 38.285 -10.509 -30.110 1.00 42.59 469 LEU A C 1
ATOM 3505 O O . LEU A 1 469 ? 37.703 -9.518 -30.544 1.00 42.59 469 LEU A O 1
ATOM 3509 N N . LEU A 1 470 ? 39.604 -10.677 -30.257 1.00 41.59 470 LEU A N 1
ATOM 3510 C CA . LEU A 1 470 ? 40.477 -9.701 -30.927 1.00 41.59 470 LEU A CA 1
ATOM 3511 C C . LEU A 1 470 ? 40.304 -9.694 -32.456 1.00 41.59 470 LEU A C 1
ATOM 3513 O O . LEU A 1 470 ? 40.306 -8.626 -33.067 1.00 41.59 470 LEU A O 1
ATOM 3517 N N . GLY A 1 471 ? 40.036 -10.852 -33.073 1.00 35.69 471 GLY A N 1
ATOM 3518 C CA . GLY A 1 471 ? 39.798 -10.949 -34.522 1.00 35.69 471 GLY A CA 1
ATOM 3519 C C . GLY A 1 471 ? 38.552 -10.198 -35.017 1.00 35.69 471 GLY A C 1
ATOM 3520 O O . GLY A 1 471 ? 38.499 -9.785 -36.171 1.00 35.69 471 GLY A O 1
ATOM 3521 N N . SER A 1 472 ? 37.570 -9.951 -34.142 1.00 40.28 472 SER A N 1
ATOM 3522 C CA . SER A 1 472 ? 36.349 -9.206 -34.496 1.00 40.28 472 SER A CA 1
ATOM 3523 C C . SER A 1 472 ? 36.507 -7.681 -34.404 1.00 40.28 472 SER A C 1
ATOM 3525 O O . SER A 1 472 ? 35.682 -6.957 -34.953 1.00 40.28 472 SER A O 1
ATOM 3527 N N . LEU A 1 473 ? 37.552 -7.185 -33.730 1.00 36.66 473 LEU A N 1
ATOM 3528 C CA . LEU A 1 473 ? 37.822 -5.749 -33.573 1.00 36.66 473 LEU A CA 1
ATOM 3529 C C . LEU A 1 473 ? 38.774 -5.204 -34.649 1.00 36.66 473 LEU A C 1
ATOM 3531 O O . LEU A 1 473 ? 38.648 -4.047 -35.033 1.00 36.66 473 LEU A O 1
ATOM 3535 N N . VAL A 1 474 ? 39.666 -6.036 -35.198 1.00 42.50 474 VAL A N 1
ATOM 3536 C CA . VAL A 1 474 ? 40.598 -5.634 -36.274 1.00 42.50 474 VAL A CA 1
ATOM 3537 C C . VAL A 1 474 ? 39.927 -5.631 -37.659 1.00 42.50 474 VAL A C 1
ATOM 3539 O O . VAL A 1 474 ? 40.286 -4.832 -38.520 1.00 42.50 474 VAL A O 1
ATOM 3542 N N . ALA A 1 475 ? 38.876 -6.431 -37.869 1.00 38.03 475 ALA A N 1
ATOM 3543 C CA . ALA A 1 475 ? 38.124 -6.463 -39.132 1.00 38.03 475 ALA A CA 1
ATOM 3544 C C . ALA A 1 475 ? 37.251 -5.211 -39.397 1.00 38.03 475 ALA A C 1
ATOM 3546 O O . ALA A 1 475 ? 36.587 -5.133 -40.427 1.00 38.03 475 ALA A O 1
ATOM 3547 N N . LEU A 1 476 ? 37.247 -4.226 -38.491 1.00 39.75 476 LEU A N 1
ATOM 3548 C CA . LEU A 1 476 ? 36.487 -2.973 -38.609 1.00 39.75 476 LEU A CA 1
ATOM 3549 C C . LEU A 1 476 ? 37.337 -1.772 -39.067 1.00 39.75 476 LEU A C 1
ATOM 3551 O O . LEU A 1 476 ? 36.841 -0.650 -39.079 1.00 39.75 476 LEU A O 1
ATOM 3555 N N . GLY A 1 477 ? 38.596 -1.993 -39.458 1.00 35.66 477 GLY A N 1
ATOM 3556 C CA . GLY A 1 477 ? 39.558 -0.916 -39.700 1.00 35.66 477 GLY A CA 1
ATOM 3557 C C . GLY A 1 477 ? 40.360 -1.002 -40.995 1.00 35.66 477 GLY A C 1
ATOM 3558 O O . GLY A 1 477 ? 41.522 -0.629 -40.964 1.00 35.66 477 GLY A O 1
ATOM 3559 N N . VAL A 1 478 ? 39.801 -1.468 -42.121 1.00 38.12 478 VAL A N 1
ATOM 3560 C CA . VAL A 1 478 ? 40.373 -1.182 -43.457 1.00 38.12 478 VAL A CA 1
ATOM 3561 C C . VAL A 1 478 ? 39.248 -1.019 -44.482 1.00 38.12 478 VAL A C 1
ATOM 3563 O O . VAL A 1 478 ? 38.719 -1.984 -45.023 1.00 38.12 478 VAL A O 1
ATOM 3566 N N . GLY A 1 479 ? 38.898 0.232 -44.759 1.00 29.94 479 GLY A N 1
ATOM 3567 C CA . GLY A 1 479 ? 38.060 0.642 -45.881 1.00 29.94 479 GLY A CA 1
ATOM 3568 C C . GLY A 1 479 ? 38.589 1.969 -46.401 1.00 29.94 479 GLY A C 1
ATOM 3569 O O . GLY A 1 479 ? 38.026 3.018 -46.113 1.00 29.94 479 GLY A O 1
ATOM 3570 N N . GLY A 1 480 ? 39.742 1.923 -47.072 1.00 31.00 480 GLY A N 1
ATOM 3571 C CA . GLY A 1 480 ? 40.391 3.097 -47.644 1.00 31.00 480 GLY A CA 1
ATOM 3572 C C . GLY A 1 480 ? 39.512 3.754 -48.706 1.00 31.00 480 GLY A C 1
ATOM 3573 O O . GLY A 1 480 ? 39.173 3.136 -49.714 1.00 31.00 480 GLY A O 1
ATOM 3574 N N . GLY A 1 481 ? 39.165 5.019 -48.483 1.00 27.94 481 GLY A N 1
ATOM 3575 C CA . GLY A 1 481 ? 38.615 5.885 -49.513 1.00 27.94 481 GLY A CA 1
ATOM 3576 C C . GLY A 1 481 ? 39.713 6.286 -50.496 1.00 27.94 481 GLY A C 1
ATOM 3577 O O . GLY A 1 481 ? 40.680 6.940 -50.114 1.00 27.94 481 GLY A O 1
ATOM 3578 N N . ARG A 1 482 ? 39.556 5.921 -51.770 1.00 30.47 482 ARG A N 1
ATOM 3579 C CA . ARG A 1 482 ? 40.197 6.630 -52.881 1.00 30.47 482 ARG A CA 1
ATOM 3580 C C . ARG A 1 482 ? 39.143 7.508 -53.539 1.00 30.47 482 ARG A C 1
ATOM 3582 O O . ARG A 1 482 ? 38.226 7.004 -54.183 1.00 30.47 482 ARG A O 1
ATOM 3589 N N . ALA A 1 483 ? 39.283 8.815 -53.337 1.00 33.38 483 ALA A N 1
ATOM 3590 C CA . ALA A 1 483 ? 38.648 9.823 -54.168 1.00 33.38 483 ALA A CA 1
ATOM 3591 C C . ALA A 1 483 ? 39.246 9.746 -55.579 1.00 33.38 483 ALA A C 1
ATOM 3593 O O . ALA A 1 483 ? 40.453 9.562 -55.743 1.00 33.38 483 ALA A O 1
ATOM 3594 N N . GLY A 1 484 ? 38.368 9.815 -56.574 1.00 31.47 484 GLY A N 1
ATOM 3595 C CA . GLY A 1 484 ? 38.725 9.775 -57.981 1.00 31.47 484 GLY A CA 1
ATOM 3596 C C . GLY A 1 484 ? 39.284 11.100 -58.482 1.00 31.47 484 GLY A C 1
ATOM 3597 O O . GLY A 1 484 ? 38.908 12.167 -58.000 1.00 31.47 484 GLY A O 1
ATOM 3598 N N . ASP A 1 485 ? 40.111 10.992 -59.515 1.00 34.34 485 ASP A N 1
ATOM 3599 C CA . ASP A 1 485 ? 40.351 12.061 -60.472 1.00 34.34 485 ASP A CA 1
ATOM 3600 C C . ASP A 1 485 ? 40.059 11.547 -61.890 1.00 34.34 485 ASP A C 1
ATOM 3602 O O . ASP A 1 485 ? 40.162 10.352 -62.184 1.00 34.34 485 ASP A O 1
ATOM 3606 N N . ARG A 1 486 ? 39.567 12.461 -62.723 1.00 35.09 486 ARG A N 1
ATOM 3607 C CA . ARG A 1 486 ? 38.931 12.244 -64.025 1.00 35.09 486 ARG A CA 1
ATOM 3608 C C . ARG A 1 486 ? 39.971 11.995 -65.119 1.00 35.09 486 ARG A C 1
ATOM 3610 O O . ARG A 1 486 ? 41.030 12.605 -65.131 1.00 35.09 486 ARG A O 1
ATOM 3617 N N . GLY A 1 487 ? 39.598 11.212 -66.130 1.00 27.84 487 GLY A N 1
ATOM 3618 C CA . GLY A 1 487 ? 40.340 11.138 -67.390 1.00 27.84 487 GLY A CA 1
ATOM 3619 C C . GLY A 1 487 ? 39.599 10.332 -68.452 1.00 27.84 487 GLY A C 1
ATOM 3620 O O . GLY A 1 487 ? 39.239 9.187 -68.226 1.00 27.84 487 GLY A O 1
ATOM 3621 N N . HIS A 1 488 ? 39.322 10.976 -69.581 1.00 33.28 488 HIS A N 1
ATOM 3622 C CA . HIS A 1 488 ? 38.478 10.554 -70.698 1.00 33.28 488 HIS A CA 1
ATOM 3623 C C . HIS A 1 488 ? 38.829 9.229 -71.400 1.00 33.28 488 HIS A C 1
ATOM 3625 O O . HIS A 1 488 ? 39.996 8.890 -71.556 1.00 33.28 488 HIS A O 1
ATOM 3631 N N . GLY A 1 489 ? 37.808 8.630 -72.035 1.00 28.19 489 GLY A N 1
ATOM 3632 C CA . GLY A 1 489 ? 37.966 8.033 -73.367 1.00 28.19 489 GLY A CA 1
ATOM 3633 C C . GLY A 1 489 ? 37.175 6.750 -73.638 1.00 28.19 489 GLY A C 1
ATOM 3634 O O . GLY A 1 489 ? 37.426 5.729 -73.017 1.00 28.19 489 GLY A O 1
ATOM 3635 N N . GLY A 1 490 ? 36.314 6.776 -74.665 1.00 28.12 490 GLY A N 1
ATOM 3636 C CA . GLY A 1 490 ? 36.192 5.622 -75.573 1.00 28.12 490 GLY A CA 1
ATOM 3637 C C . GLY A 1 490 ? 34.912 4.777 -75.548 1.00 28.12 490 GLY A C 1
ATOM 3638 O O . GLY A 1 490 ? 34.877 3.703 -74.972 1.00 28.12 490 GLY A O 1
ATOM 3639 N N . ARG A 1 491 ? 33.897 5.265 -76.271 1.00 31.03 491 ARG A N 1
ATOM 3640 C CA . ARG A 1 491 ? 32.968 4.568 -77.195 1.00 31.03 491 ARG A CA 1
ATOM 3641 C C . ARG A 1 491 ? 32.701 3.043 -77.086 1.00 31.03 491 ARG A C 1
ATOM 3643 O O . ARG A 1 491 ? 33.576 2.223 -77.307 1.00 31.03 491 ARG A O 1
ATOM 3650 N N . ALA A 1 492 ? 31.386 2.777 -77.097 1.00 31.17 492 ALA A N 1
ATOM 3651 C CA . ALA A 1 492 ? 30.634 1.819 -77.930 1.00 31.17 492 ALA A CA 1
ATOM 3652 C C . ALA A 1 492 ? 30.737 0.305 -77.656 1.00 31.17 492 ALA A C 1
ATOM 3654 O O . ALA A 1 492 ? 31.724 -0.327 -77.997 1.00 31.17 492 ALA A O 1
ATOM 3655 N N . ALA A 1 493 ? 29.610 -0.299 -77.250 1.00 32.00 493 ALA A N 1
ATOM 3656 C CA . ALA A 1 493 ? 28.936 -1.328 -78.053 1.00 32.00 493 ALA A CA 1
ATOM 3657 C C . ALA A 1 493 ? 27.535 -1.678 -77.511 1.00 32.00 493 ALA A C 1
ATOM 3659 O O . ALA A 1 493 ? 27.314 -1.924 -76.330 1.00 32.00 493 ALA A O 1
ATOM 3660 N N . VAL A 1 494 ? 26.615 -1.685 -78.468 1.00 31.88 494 VAL A N 1
ATOM 3661 C CA . VAL A 1 494 ? 25.254 -2.224 -78.539 1.00 31.88 494 VAL A CA 1
ATOM 3662 C C . VAL A 1 494 ? 25.068 -3.578 -77.835 1.00 31.88 494 VAL A C 1
ATOM 3664 O O . VAL A 1 494 ? 25.888 -4.477 -77.980 1.00 31.88 494 VAL A O 1
ATOM 3667 N N . GLY A 1 495 ? 23.917 -3.768 -77.178 1.00 31.27 495 GLY A N 1
ATOM 3668 C CA . GLY A 1 495 ? 23.510 -5.074 -76.652 1.00 31.27 495 GLY A CA 1
ATOM 3669 C C . GLY A 1 495 ? 22.114 -5.097 -76.030 1.00 31.27 495 GLY A C 1
ATOM 3670 O O . GLY A 1 495 ? 21.956 -5.153 -74.818 1.00 31.27 495 GLY A O 1
ATOM 3671 N N . SER A 1 496 ? 21.084 -5.062 -76.874 1.00 32.91 496 SER A N 1
ATOM 3672 C CA . SER A 1 496 ? 19.687 -5.342 -76.524 1.00 32.91 496 SER A CA 1
ATOM 3673 C C . SER A 1 496 ? 19.508 -6.727 -75.878 1.00 32.91 496 SER A C 1
ATOM 3675 O O . SER A 1 496 ? 20.048 -7.690 -76.422 1.00 32.91 496 SER A O 1
ATOM 3677 N N . ARG A 1 497 ? 18.639 -6.865 -74.861 1.00 33.59 497 ARG A N 1
ATOM 3678 C CA . ARG A 1 497 ? 17.482 -7.800 -74.865 1.00 33.59 497 ARG A CA 1
ATOM 3679 C C . ARG A 1 497 ? 16.763 -7.917 -73.508 1.00 33.59 497 ARG A C 1
ATOM 3681 O O . ARG A 1 497 ? 17.350 -8.277 -72.501 1.00 33.59 497 ARG A O 1
ATOM 3688 N N . ARG A 1 498 ? 15.434 -7.808 -73.638 1.00 33.28 498 ARG A N 1
ATOM 3689 C CA . ARG A 1 498 ? 14.346 -8.561 -72.979 1.00 33.28 498 ARG A CA 1
ATOM 3690 C C . ARG A 1 498 ? 13.879 -8.154 -71.576 1.00 33.28 498 ARG A C 1
ATOM 3692 O O . ARG A 1 498 ? 14.414 -8.540 -70.548 1.00 33.28 498 ARG A O 1
ATOM 3699 N N . HIS A 1 499 ? 12.725 -7.488 -71.619 1.00 31.75 499 HIS A N 1
ATOM 3700 C CA . HIS A 1 499 ? 11.621 -7.575 -70.671 1.00 31.75 499 HIS A CA 1
ATOM 3701 C C . HIS A 1 499 ? 11.277 -9.009 -70.238 1.00 31.75 499 HIS A C 1
ATOM 3703 O O . HIS A 1 499 ? 11.128 -9.897 -71.076 1.00 31.75 499 HIS A O 1
ATOM 3709 N N . ALA A 1 500 ? 10.963 -9.157 -68.952 1.00 33.00 500 ALA A N 1
ATOM 3710 C CA . ALA A 1 500 ? 9.924 -10.056 -68.465 1.00 33.00 500 ALA A CA 1
ATOM 3711 C C . ALA A 1 500 ? 9.276 -9.399 -67.238 1.00 33.00 500 ALA A C 1
ATOM 3713 O O . ALA A 1 500 ? 9.908 -9.225 -66.199 1.00 33.00 500 ALA A O 1
ATOM 3714 N N . GLY A 1 501 ? 8.026 -8.963 -67.398 1.00 30.56 501 GLY A N 1
ATOM 3715 C CA . GLY A 1 501 ? 7.197 -8.465 -66.309 1.00 30.56 501 GLY A CA 1
ATOM 3716 C C . GLY A 1 501 ? 6.569 -9.607 -65.517 1.00 30.56 501 GLY A C 1
ATOM 3717 O O . GLY A 1 501 ? 6.262 -10.658 -66.074 1.00 30.56 501 GLY A O 1
ATOM 3718 N N . ILE A 1 502 ? 6.310 -9.374 -64.231 1.00 34.19 502 ILE A N 1
ATOM 3719 C CA . ILE A 1 502 ? 5.370 -10.173 -63.441 1.00 34.19 502 ILE A CA 1
ATOM 3720 C C . ILE A 1 502 ? 4.401 -9.231 -62.724 1.00 34.19 502 ILE A C 1
ATOM 3722 O O . ILE A 1 502 ? 4.762 -8.175 -62.207 1.00 34.19 502 ILE A O 1
ATOM 3726 N N . ARG A 1 503 ? 3.132 -9.628 -62.813 1.00 32.22 503 ARG A N 1
ATOM 3727 C CA . ARG A 1 503 ? 1.907 -8.879 -62.553 1.00 32.22 503 ARG A CA 1
ATOM 3728 C C . ARG A 1 503 ? 1.610 -8.705 -61.062 1.00 32.22 503 ARG A C 1
ATOM 3730 O O . ARG A 1 503 ? 1.884 -9.573 -60.240 1.00 32.22 503 ARG A O 1
ATOM 3737 N N . ARG A 1 504 ? 0.918 -7.596 -60.780 1.00 35.31 504 ARG A N 1
ATOM 3738 C CA . ARG A 1 504 ? 0.127 -7.323 -59.573 1.00 35.31 504 ARG A CA 1
ATOM 3739 C C . ARG A 1 504 ? -0.918 -8.417 -59.319 1.00 35.31 504 ARG A C 1
ATOM 3741 O O . ARG A 1 504 ? -1.602 -8.836 -60.249 1.00 35.31 504 ARG A O 1
ATOM 3748 N N . ALA A 1 505 ? -1.155 -8.725 -58.046 1.00 34.66 505 ALA A N 1
ATOM 3749 C CA . ALA A 1 505 ? -2.430 -9.251 -57.567 1.00 34.66 505 ALA A CA 1
ATOM 3750 C C . ALA A 1 505 ? -2.907 -8.401 -56.377 1.00 34.66 505 ALA A C 1
ATOM 3752 O O . ALA A 1 505 ? -2.469 -8.579 -55.244 1.00 34.66 505 ALA A O 1
ATOM 3753 N N . HIS A 1 506 ? -3.806 -7.456 -56.657 1.00 32.56 506 HIS A N 1
ATOM 3754 C CA . HIS A 1 506 ? -4.666 -6.838 -55.650 1.00 32.56 506 HIS A CA 1
ATOM 3755 C C . HIS A 1 506 ? -5.779 -7.833 -55.296 1.00 32.56 506 HIS A C 1
ATOM 3757 O O . HIS A 1 506 ? -6.519 -8.267 -56.177 1.00 32.56 506 HIS A O 1
ATOM 3763 N N . ARG A 1 507 ? -5.952 -8.153 -54.011 1.00 35.88 507 ARG A N 1
ATOM 3764 C CA . ARG A 1 507 ? -7.220 -8.677 -53.483 1.00 35.88 507 ARG A CA 1
ATOM 3765 C C . ARG A 1 507 ? -7.764 -7.686 -52.466 1.00 35.88 507 ARG A C 1
ATOM 3767 O O . ARG A 1 507 ? -7.223 -7.546 -51.374 1.00 35.88 507 ARG A O 1
ATOM 3774 N N . GLY A 1 508 ? -8.827 -6.992 -52.866 1.00 30.52 508 GLY A N 1
ATOM 3775 C CA . GLY A 1 508 ? -9.642 -6.173 -51.981 1.00 30.52 508 GLY A CA 1
ATOM 3776 C C . GLY A 1 508 ? -10.436 -7.037 -51.002 1.00 30.52 508 GLY A C 1
ATOM 3777 O O . GLY A 1 508 ? -10.911 -8.118 -51.354 1.00 30.52 508 GLY A O 1
ATOM 3778 N N . ARG A 1 509 ? -10.605 -6.541 -49.775 1.00 37.03 509 ARG A N 1
ATOM 3779 C CA . ARG A 1 509 ? -11.664 -6.990 -48.868 1.00 37.03 509 ARG A CA 1
ATOM 3780 C C . ARG A 1 509 ? -12.685 -5.872 -48.729 1.00 37.03 509 ARG A C 1
ATOM 3782 O O . ARG A 1 509 ? -12.336 -4.722 -48.480 1.00 37.03 509 ARG A O 1
ATOM 3789 N N . ARG A 1 510 ? -13.935 -6.256 -48.977 1.00 38.06 510 ARG A N 1
ATOM 3790 C CA . ARG A 1 510 ? -15.138 -5.431 -48.938 1.00 38.06 510 ARG A CA 1
ATOM 3791 C C . ARG A 1 510 ? -15.459 -5.030 -47.501 1.00 38.06 510 ARG A C 1
ATOM 3793 O O . ARG A 1 510 ? -15.356 -5.839 -46.583 1.00 38.06 510 ARG A O 1
ATOM 3800 N N . LEU A 1 511 ? -15.877 -3.779 -47.368 1.00 33.78 511 LEU A N 1
ATOM 3801 C CA . LEU A 1 511 ? -16.504 -3.185 -46.197 1.00 33.78 511 LEU A CA 1
ATOM 3802 C C . LEU A 1 511 ? -17.910 -3.778 -46.020 1.00 33.78 511 LEU A C 1
ATOM 3804 O O . LEU A 1 511 ? -18.726 -3.688 -46.937 1.00 33.78 511 LEU A O 1
ATOM 3808 N N . HIS A 1 512 ? -18.208 -4.333 -44.846 1.00 38.28 512 HIS A N 1
ATOM 3809 C CA . HIS A 1 512 ? -19.586 -4.524 -44.395 1.00 38.28 512 HIS A CA 1
ATOM 3810 C C . HIS A 1 512 ? -20.007 -3.279 -43.609 1.00 38.28 512 HIS A C 1
ATOM 3812 O O . HIS A 1 512 ? -19.498 -3.017 -42.522 1.00 38.28 512 HIS A O 1
ATOM 3818 N N . ARG A 1 513 ? -20.921 -2.492 -44.189 1.00 34.41 513 ARG A N 1
ATOM 3819 C CA . ARG A 1 513 ? -21.672 -1.443 -43.489 1.00 34.41 513 ARG A CA 1
ATOM 3820 C C . ARG A 1 513 ? -22.768 -2.119 -42.662 1.00 34.41 513 ARG A C 1
ATOM 3822 O O . ARG A 1 513 ? -23.698 -2.679 -43.236 1.00 34.41 513 ARG A O 1
ATOM 3829 N N . GLY A 1 514 ? -22.639 -2.079 -41.339 1.00 37.69 514 GLY A N 1
ATOM 3830 C CA . GLY A 1 514 ? -23.720 -2.401 -40.409 1.00 37.69 514 GLY A CA 1
ATOM 3831 C C . GLY A 1 514 ? -24.674 -1.214 -40.272 1.00 37.69 514 GLY A C 1
ATOM 3832 O O . GLY A 1 514 ? -24.227 -0.080 -40.102 1.00 37.69 514 GLY A O 1
ATOM 3833 N N . ARG A 1 515 ? -25.975 -1.490 -40.407 1.00 36.62 515 ARG A N 1
ATOM 3834 C CA . ARG A 1 515 ? -27.092 -0.568 -40.161 1.00 36.62 515 ARG A CA 1
ATOM 3835 C C . ARG A 1 515 ? -27.137 -0.159 -38.686 1.00 36.62 515 ARG A C 1
ATOM 3837 O O . ARG A 1 515 ? -27.042 -1.021 -37.819 1.00 36.62 515 ARG A O 1
ATOM 3844 N N . TRP A 1 516 ? -27.354 1.127 -38.441 1.00 41.19 516 TRP A N 1
ATOM 3845 C CA . TRP A 1 516 ? -27.842 1.667 -37.171 1.00 41.19 516 TRP A CA 1
ATOM 3846 C C . TRP A 1 516 ? -29.380 1.651 -37.189 1.00 41.19 516 TRP A C 1
ATOM 3848 O O . TRP A 1 516 ? -29.933 2.026 -38.225 1.00 41.19 516 TRP A O 1
ATOM 3858 N N . PRO A 1 517 ? -30.074 1.214 -36.122 1.00 51.94 517 PRO A N 1
ATOM 3859 C CA . PRO A 1 517 ? -31.499 1.451 -35.967 1.00 51.94 517 PRO A CA 1
ATOM 3860 C C . PRO A 1 517 ? -31.779 2.806 -35.310 1.00 51.94 517 PRO A C 1
ATOM 3862 O O . PRO A 1 517 ? -30.929 3.405 -34.649 1.00 51.94 517 PRO A O 1
ATOM 3865 N N . ASP A 1 518 ? -32.992 3.258 -35.585 1.00 41.34 518 ASP A N 1
ATOM 3866 C CA . ASP A 1 518 ? -33.485 4.619 -35.528 1.00 41.34 518 ASP A CA 1
ATOM 3867 C C . ASP A 1 518 ? -33.746 5.193 -34.129 1.00 41.34 518 ASP A C 1
ATOM 3869 O O . ASP A 1 518 ? -33.897 4.492 -33.129 1.00 41.34 518 ASP A O 1
ATOM 3873 N N . ARG A 1 519 ? -33.825 6.529 -34.149 1.00 39.12 519 ARG A N 1
ATOM 3874 C CA . ARG A 1 519 ? -34.472 7.453 -33.210 1.00 39.12 519 ARG A CA 1
ATOM 3875 C C . ARG A 1 519 ? -35.562 6.827 -32.333 1.00 39.12 519 ARG A C 1
ATOM 3877 O O . ARG A 1 519 ? -36.557 6.317 -32.837 1.00 39.12 519 ARG A O 1
ATOM 3884 N N . VAL A 1 520 ? -35.428 7.046 -31.027 1.00 47.56 520 VAL A N 1
ATOM 3885 C CA . VAL A 1 520 ? -36.547 7.057 -30.081 1.00 47.56 520 VAL A CA 1
ATOM 3886 C C . VAL A 1 520 ? -37.040 8.500 -29.971 1.00 47.56 520 VAL A C 1
ATOM 3888 O O . VAL A 1 520 ? -36.301 9.386 -29.544 1.00 47.56 520 VAL A O 1
ATOM 3891 N N . GLU A 1 521 ? -38.274 8.726 -30.410 1.00 48.56 521 GLU A N 1
ATOM 3892 C CA . GLU A 1 521 ? -39.076 9.902 -30.077 1.00 48.56 521 GLU A CA 1
ATOM 3893 C C . GLU A 1 521 ? -39.715 9.680 -28.698 1.00 48.56 521 GLU A C 1
ATOM 3895 O O . GLU A 1 521 ? -40.276 8.617 -28.435 1.00 48.56 521 GLU A O 1
ATOM 3900 N N . HIS A 1 522 ? -39.638 10.682 -27.823 1.00 44.12 522 HIS A N 1
ATOM 3901 C CA . HIS A 1 522 ? -40.445 10.764 -26.607 1.00 44.12 522 HIS A CA 1
ATOM 3902 C C . HIS A 1 522 ? -41.651 11.676 -26.863 1.00 44.12 522 HIS A C 1
ATOM 3904 O O . HIS A 1 522 ? -41.451 12.803 -27.322 1.00 44.12 522 HIS A O 1
ATOM 3910 N N . PRO A 1 523 ? -42.871 11.252 -26.502 1.00 56.06 523 PRO A N 1
ATOM 3911 C CA . PRO A 1 523 ? -43.962 12.160 -26.194 1.00 56.06 523 PRO A CA 1
ATOM 3912 C C . PRO A 1 523 ? -44.302 12.123 -24.693 1.00 56.06 523 PRO A C 1
ATOM 3914 O O . PRO A 1 523 ? -44.295 11.049 -24.092 1.00 56.06 523 PRO A O 1
ATOM 3917 N N . GLY A 1 524 ? -44.686 13.282 -24.146 1.00 50.53 524 GLY A N 1
ATOM 3918 C CA . GLY A 1 524 ? -45.415 13.408 -22.874 1.00 50.53 524 GLY A CA 1
ATOM 3919 C C . GLY A 1 524 ? -44.550 13.638 -21.652 1.00 50.53 524 GLY A C 1
ATOM 3920 O O . GLY A 1 524 ? -44.118 12.627 -21.061 1.00 50.53 524 GLY A O 1
#

Secondary structure (DSSP, 8-state):
-HHHHHHHHHHHHHHHHHHHHHHHHHHHHHHHTT--HHHHHHHHHHHHHHHTT-TT----SS-HHHHHHHHHHHHHHHHHHHTT--SHHHHHHHHHHHHHHHHHHHHHHHHHHHTTGGGSHHHHHHHHHHHHHHHHHHHH-GGGG--S------EEEEETTEEEEEE--TT-SS--EEEEEEE-TTS-EEEEEEEE-TTSTTHHHHHHHHHHHHHHHHS-GGGTT--HHHHHHHHHHHHHHHHHTT-BTTTB--EEEEEEEEE-TTS-EEEEEETT-EEEEEPPSSS-S--EEE-----EESS-TTTT-EE---EESS--PPPEEEEE-----SEEEEE-HHHHTT--SHHHHHTT--TGGGT-HHHHHHHHHHHHHHHT--S-EEEEEEE-SPP--TT----------------------PPPPPP------------HHHHHHHHHHHHHHHHHHHHHSSSS-HHHHHHHHHTTS------------------------------------PPPPP------

Radius of gyration: 32.81 Å; chains: 1; bounding box: 93×67×130 Å

pLDDT: mean 71.84, std 23.71, range [27.2, 98.81]

Foldseek 3Di:
DVVVVVVVVVVVVVVVVVVVVVLVVQQVVCVVVVHDPVVSVVVVVVVVVVLVVDPPPDPDPPDLLVLLVVLLVVLQVLLVVLVPDPDPVVNVVSLVVNLLSLVSLLQSLLVLLVVVLCVPPSSVVSNVSSVVSNVVSCVVCVVSLPDPDDAPAFDWDDDAQKIKTWHAFDVHSHQLKDKDKDQEPQRKIKIKIKGWDPVAPPSSVLNVLLRVQLRCQLHDPVPPPDDPLRSNQSSNVRSLVSQLVPDDSSRTKTWMWMKMWIAHPVLKIKMWTWAAKWKWFAAQPPDDPARTDIDDDHQWPPDDVLVVTDRPTIRMNVDHDGIDMDIDDRTHHFKMKIKDPLQCVQVVGSVSLNVQDDNVLRNHNNSSNVSSVVVSVVSRSRHTMMMMMGGSDPPPPVPPPPDDDDDDDDDDDDDDDDDDDDDDDDDDDDDDDDDDPDPPVVVVVVVVVVSVVVVVCVVPVDDPPVVVVVVVVVVVPDDDDDDDDDDDDDDDDDDDDDDDDDDDDDDDDDDDDDDDDDDDDDDD